Protein AF-0000000068721375 (afdb_homodimer)

pLDDT: mean 98.37, std 1.21, range [88.0, 99.0]

Structure (mmCIF, N/CA/C/O backbone):
data_AF-0000000068721375-model_v1
#
loop_
_entity.id
_entity.type
_entity.pdbx_description
1 polymer 'Metallo-beta-lactamase domain-containing protein'
#
loop_
_atom_site.group_PDB
_atom_site.id
_atom_site.type_symbol
_atom_site.label_atom_id
_atom_site.label_alt_id
_atom_site.label_comp_id
_atom_site.label_asym_id
_atom_site.label_entity_id
_atom_site.label_seq_id
_atom_site.pdbx_PDB_ins_code
_atom_site.Cartn_x
_atom_site.Cartn_y
_atom_site.Cartn_z
_atom_site.occupancy
_atom_site.B_iso_or_equiv
_atom_site.auth_seq_id
_atom_site.auth_comp_id
_atom_site.auth_asym_id
_atom_site.auth_atom_id
_atom_site.pdbx_PDB_model_num
ATOM 1 N N . MET A 1 1 ? 15.461 -23.906 -0.555 1 97.5 1 MET A N 1
ATOM 2 C CA . MET A 1 1 ? 14.617 -22.75 -0.846 1 97.5 1 MET A CA 1
ATOM 3 C C . MET A 1 1 ? 13.586 -22.547 0.259 1 97.5 1 MET A C 1
ATOM 5 O O . MET A 1 1 ? 13.023 -23.516 0.782 1 97.5 1 MET A O 1
ATOM 9 N N . LYS A 1 2 ? 13.516 -21.297 0.743 1 98.5 2 LYS A N 1
ATOM 10 C CA . LYS A 1 2 ? 12.508 -20.875 1.715 1 98.5 2 LYS A CA 1
ATOM 11 C C . LYS A 1 2 ? 11.531 -19.875 1.104 1 98.5 2 LYS A C 1
ATOM 13 O O . LYS A 1 2 ? 11.945 -18.938 0.427 1 98.5 2 LYS A O 1
ATOM 18 N N . MET A 1 3 ? 10.242 -20.125 1.297 1 98.88 3 MET A N 1
ATOM 19 C CA . MET A 1 3 ? 9.219 -19.219 0.814 1 98.88 3 MET A CA 1
ATOM 20 C C . MET A 1 3 ? 8.32 -18.75 1.958 1 98.88 3 MET A C 1
ATOM 22 O O . MET A 1 3 ? 7.793 -19.578 2.711 1 98.88 3 MET A O 1
ATOM 26 N N . THR A 1 4 ? 8.188 -17.422 2.127 1 98.94 4 THR A N 1
ATOM 27 C CA . THR A 1 4 ? 7.348 -16.812 3.156 1 98.94 4 THR A CA 1
ATOM 28 C C . THR A 1 4 ? 6.211 -16.016 2.525 1 98.94 4 THR A C 1
ATOM 30 O O . THR A 1 4 ? 6.445 -15.188 1.642 1 98.94 4 THR A O 1
ATOM 33 N N . VAL A 1 5 ? 4.984 -16.297 2.971 1 98.94 5 VAL A N 1
ATOM 34 C CA . VAL A 1 5 ? 3.854 -15.477 2.543 1 98.94 5 VAL A CA 1
ATOM 35 C C . VAL A 1 5 ? 3.865 -14.141 3.287 1 98.94 5 VAL A C 1
ATOM 37 O O . VAL A 1 5 ? 3.672 -14.102 4.504 1 98.94 5 VAL A O 1
ATOM 40 N N . VAL A 1 6 ? 4.074 -13.117 2.549 1 98.94 6 VAL A N 1
ATOM 41 C CA . VAL A 1 6 ? 4.023 -11.773 3.113 1 98.94 6 VAL A CA 1
ATOM 42 C C . VAL A 1 6 ? 2.598 -11.227 3.027 1 98.94 6 VAL A C 1
ATOM 44 O O . VAL A 1 6 ? 2.078 -10.672 3.998 1 98.94 6 VAL A O 1
ATOM 47 N N . GLY A 1 7 ? 2.006 -11.445 1.938 1 98.94 7 GLY A N 1
ATOM 48 C CA . GLY A 1 7 ? 0.617 -11.102 1.673 1 98.94 7 GLY A CA 1
ATOM 49 C C . GLY A 1 7 ? -0.052 -12.039 0.687 1 98.94 7 GLY A C 1
ATOM 50 O O . GLY A 1 7 ? 0.619 -12.672 -0.132 1 98.94 7 GLY A O 1
ATOM 51 N N . PHE A 1 8 ? -1.428 -12.055 0.707 1 98.94 8 PHE A N 1
ATOM 52 C CA . PHE A 1 8 ? -2.074 -13.148 -0.003 1 98.94 8 PHE A CA 1
ATOM 53 C C . PHE A 1 8 ? -3.486 -12.766 -0.427 1 98.94 8 PHE A C 1
ATOM 55 O O . PHE A 1 8 ? -4.176 -13.539 -1.088 1 98.94 8 PHE A O 1
ATOM 62 N N . TRP A 1 9 ? -3.953 -11.578 -0.062 1 98.88 9 TRP A N 1
ATOM 63 C CA . TRP A 1 9 ? -5.32 -11.195 -0.394 1 98.88 9 TRP A CA 1
ATOM 64 C C . TRP A 1 9 ? -5.422 -10.727 -1.842 1 98.88 9 TRP A C 1
ATOM 66 O O . TRP A 1 9 ? -4.488 -10.117 -2.367 1 98.88 9 TRP A O 1
ATOM 76 N N . GLY A 1 10 ? -6.52 -11.016 -2.441 1 98.56 10 GLY A N 1
ATOM 77 C CA . GLY A 1 10 ? -6.789 -10.555 -3.793 1 98.56 10 GLY A CA 1
ATOM 78 C C . GLY A 1 10 ? -7.516 -9.219 -3.834 1 98.56 10 GLY A C 1
ATOM 79 O O . GLY A 1 10 ? -8.453 -8.992 -3.062 1 98.56 10 GLY A O 1
ATOM 80 N N . GLY A 1 11 ? -7.113 -8.336 -4.645 1 98.56 11 GLY A N 1
ATOM 81 C CA . GLY A 1 11 ? -7.801 -7.07 -4.875 1 98.56 11 GLY A CA 1
ATOM 82 C C . GLY A 1 11 ? -7.426 -5.996 -3.871 1 98.56 11 GLY A C 1
ATOM 83 O O . GLY A 1 11 ? -6.863 -4.965 -4.242 1 98.56 11 GLY A O 1
ATOM 84 N N . PHE A 1 12 ? -7.684 -6.203 -2.648 1 98.88 12 PHE A N 1
ATOM 85 C CA . PHE A 1 12 ? -7.355 -5.285 -1.562 1 98.88 12 PHE A CA 1
ATOM 86 C C . PHE A 1 12 ? -7.082 -6.051 -0.272 1 98.88 12 PHE A C 1
ATOM 88 O O . PHE A 1 12 ? -7.469 -7.215 -0.139 1 98.88 12 PHE A O 1
ATOM 95 N N . PRO A 1 13 ? -6.332 -5.457 0.662 1 98.88 13 PRO A N 1
ATOM 96 C CA . PRO A 1 13 ? -5.973 -6.172 1.89 1 98.88 13 PRO A CA 1
ATOM 97 C C . PRO A 1 13 ? -7.109 -6.199 2.91 1 98.88 13 PRO A C 1
ATOM 99 O O . PRO A 1 13 ? -7.961 -5.305 2.916 1 98.88 13 PRO A O 1
ATOM 102 N N . GLU A 1 14 ? -7.129 -7.219 3.73 1 98.44 14 GLU A N 1
ATOM 103 C CA . GLU A 1 14 ? -7.949 -7.219 4.941 1 98.44 14 GLU A CA 1
ATOM 104 C C . GLU A 1 14 ? -7.227 -6.523 6.094 1 98.44 14 GLU A C 1
ATOM 106 O O . GLU A 1 14 ? -6.074 -6.113 5.953 1 98.44 14 GLU A O 1
ATOM 111 N N . ALA A 1 15 ? -7.949 -6.359 7.215 1 98.31 15 ALA A N 1
ATOM 112 C CA . ALA A 1 15 ? -7.422 -5.633 8.367 1 98.31 15 ALA A CA 1
ATOM 113 C C . ALA A 1 15 ? -6.078 -6.211 8.812 1 98.31 15 ALA A C 1
ATOM 115 O O . ALA A 1 15 ? -5.988 -7.395 9.148 1 98.31 15 ALA A O 1
ATOM 116 N N . GLY A 1 16 ? -5.043 -5.371 8.742 1 97.62 16 GLY A N 1
ATOM 117 C CA . GLY A 1 16 ? -3.736 -5.762 9.242 1 97.62 16 GLY A CA 1
ATOM 118 C C . GLY A 1 16 ? -2.994 -6.699 8.312 1 97.62 16 GLY A C 1
ATOM 119 O O . GLY A 1 16 ? -1.948 -7.242 8.68 1 97.62 16 GLY A O 1
ATOM 120 N N . GLU A 1 17 ? -3.535 -6.926 7.129 1 98.56 17 GLU A N 1
ATOM 121 C CA . GLU A 1 17 ? -2.961 -7.875 6.176 1 98.56 17 GLU A CA 1
ATOM 122 C C . GLU A 1 17 ? -2.469 -7.164 4.918 1 98.56 17 GLU A C 1
ATOM 124 O O . GLU A 1 17 ? -2.4 -5.934 4.883 1 98.56 17 GLU A O 1
ATOM 129 N N . ALA A 1 18 ? -1.968 -7.93 3.939 1 98.94 18 ALA A N 1
ATOM 130 C CA . ALA A 1 18 ? -1.443 -7.387 2.691 1 98.94 18 ALA A CA 1
ATOM 131 C C . ALA A 1 18 ? -1.97 -8.164 1.489 1 98.94 18 ALA A C 1
ATOM 133 O O . ALA A 1 18 ? -2.477 -9.281 1.638 1 98.94 18 ALA A O 1
ATOM 134 N N . THR A 1 19 ? -1.934 -7.504 0.391 1 98.94 19 THR A N 1
ATOM 135 C CA . THR A 1 19 ? -2.182 -8.227 -0.854 1 98.94 19 THR A CA 1
ATOM 136 C C . THR A 1 19 ? -0.911 -8.914 -1.342 1 98.94 19 THR A C 1
ATOM 138 O O . THR A 1 19 ? 0.046 -9.07 -0.582 1 98.94 19 THR A O 1
ATOM 141 N N . SER A 1 20 ? -0.818 -9.344 -2.533 1 98.94 20 SER A N 1
ATOM 142 C CA . SER A 1 20 ? 0.12 -10.328 -3.055 1 98.94 20 SER A CA 1
ATOM 143 C C . SER A 1 20 ? 1.563 -9.906 -2.816 1 98.94 20 SER A C 1
ATOM 145 O O . SER A 1 20 ? 1.972 -8.82 -3.238 1 98.94 20 SER A O 1
ATOM 147 N N . GLY A 1 21 ? 2.305 -10.633 -2.105 1 98.94 21 GLY A N 1
ATOM 148 C CA . GLY A 1 21 ? 3.732 -10.555 -1.84 1 98.94 21 GLY A CA 1
ATOM 149 C C . GLY A 1 21 ? 4.305 -11.836 -1.266 1 98.94 21 GLY A C 1
ATOM 150 O O . GLY A 1 21 ? 3.803 -12.352 -0.264 1 98.94 21 GLY A O 1
ATOM 151 N N . TYR A 1 22 ? 5.344 -12.375 -1.844 1 99 22 TYR A N 1
ATOM 152 C CA . TYR A 1 22 ? 5.965 -13.625 -1.44 1 99 22 TYR A CA 1
ATOM 153 C C . TYR A 1 22 ? 7.484 -13.5 -1.412 1 99 22 TYR A C 1
ATOM 155 O O . TYR A 1 22 ? 8.094 -13.094 -2.402 1 99 22 TYR A O 1
ATOM 163 N N . LEU A 1 23 ? 8.047 -13.812 -0.304 1 98.94 23 LEU A N 1
ATOM 164 C CA . LEU A 1 23 ? 9.492 -13.695 -0.121 1 98.94 23 LEU A CA 1
ATOM 165 C C . LEU A 1 23 ? 10.172 -15.047 -0.313 1 98.94 23 LEU A C 1
ATOM 167 O O . LEU A 1 23 ? 9.867 -16 0.4 1 98.94 23 LEU A O 1
ATOM 171 N N . PHE A 1 24 ? 11.023 -15.141 -1.324 1 98.94 24 PHE A N 1
ATOM 172 C CA . PHE A 1 24 ? 11.836 -16.328 -1.578 1 98.94 24 PHE A CA 1
ATOM 173 C C . PHE A 1 24 ? 13.266 -16.109 -1.087 1 98.94 24 PHE A C 1
ATOM 175 O O . PHE A 1 24 ? 13.875 -15.07 -1.351 1 98.94 24 PHE A O 1
ATOM 182 N N . GLU A 1 25 ? 13.781 -17.047 -0.378 1 98.75 25 GLU A N 1
ATOM 183 C CA . GLU A 1 25 ? 15.156 -17 0.106 1 98.75 25 GLU A CA 1
ATOM 184 C C . GLU A 1 25 ? 15.914 -18.266 -0.249 1 98.75 25 GLU A C 1
ATOM 186 O O . GLU A 1 25 ? 15.398 -19.375 -0.088 1 98.75 25 GLU A O 1
ATOM 191 N N . HIS A 1 26 ? 17.031 -18.156 -0.788 1 98.62 26 HIS A N 1
ATOM 192 C CA . HIS A 1 26 ? 17.953 -19.25 -1.093 1 98.62 26 HIS A CA 1
ATOM 193 C C . HIS A 1 26 ? 19.391 -18.766 -1.153 1 98.62 26 HIS A C 1
ATOM 195 O O . HIS A 1 26 ? 19.688 -17.75 -1.804 1 98.62 26 HIS A O 1
ATOM 201 N N . ASP A 1 27 ? 20.375 -19.406 -0.398 1 97.81 27 ASP A N 1
ATOM 202 C CA . ASP A 1 27 ? 21.797 -19.094 -0.393 1 97.81 27 ASP A CA 1
ATOM 203 C C . ASP A 1 27 ? 22.031 -17.609 -0.06 1 97.81 27 ASP A C 1
ATOM 205 O O . ASP A 1 27 ? 22.812 -16.938 -0.731 1 97.81 27 ASP A O 1
ATOM 209 N N . GLY A 1 28 ? 21.25 -17.109 0.828 1 97.81 28 GLY A N 1
ATOM 210 C CA . GLY A 1 28 ? 21.453 -15.75 1.331 1 97.81 28 GLY A CA 1
ATOM 211 C C . GLY A 1 28 ? 20.828 -14.695 0.443 1 97.81 28 GLY A C 1
ATOM 212 O O . GLY A 1 28 ? 20.875 -13.5 0.761 1 97.81 28 GLY A O 1
ATOM 213 N N . PHE A 1 29 ? 20.234 -15.086 -0.693 1 98.69 29 PHE A N 1
ATOM 214 C CA . PHE A 1 29 ? 19.594 -14.18 -1.632 1 98.69 29 PHE A CA 1
ATOM 215 C C . PHE A 1 29 ? 18.094 -14.062 -1.336 1 98.69 29 PHE A C 1
ATOM 217 O O . PHE A 1 29 ? 17.438 -15.07 -1.076 1 98.69 29 PHE A O 1
ATOM 224 N N . ARG A 1 30 ? 17.562 -12.891 -1.339 1 98.88 30 ARG A N 1
ATOM 225 C CA . ARG A 1 30 ? 16.156 -12.641 -1.029 1 98.88 30 ARG A CA 1
ATOM 226 C C . ARG A 1 30 ? 15.438 -12.031 -2.227 1 98.88 30 ARG A C 1
ATOM 228 O O . ARG A 1 30 ? 15.727 -10.898 -2.625 1 98.88 30 ARG A O 1
ATOM 235 N N . LEU A 1 31 ? 14.492 -12.75 -2.754 1 98.94 31 LEU A N 1
ATOM 236 C CA . LEU A 1 31 ? 13.68 -12.359 -3.898 1 98.94 31 LEU A CA 1
ATOM 237 C C . LEU A 1 31 ? 12.234 -12.109 -3.48 1 98.94 31 LEU A C 1
ATOM 239 O O . LEU A 1 31 ? 11.586 -13 -2.924 1 98.94 31 LEU A O 1
ATOM 243 N N . LEU A 1 32 ? 11.812 -10.898 -3.684 1 99 32 LEU A N 1
ATOM 244 C CA . LEU A 1 32 ? 10.406 -10.594 -3.461 1 99 32 LEU A CA 1
ATOM 245 C C . LEU A 1 32 ? 9.609 -10.742 -4.75 1 99 32 LEU A C 1
ATOM 247 O O . LEU A 1 32 ? 9.961 -10.156 -5.777 1 99 32 LEU A O 1
ATOM 251 N N . VAL A 1 33 ? 8.57 -11.562 -4.719 1 99 33 VAL A N 1
ATOM 252 C CA . VAL A 1 33 ? 7.664 -11.758 -5.844 1 99 33 VAL A CA 1
ATOM 253 C C . VAL A 1 33 ? 6.375 -10.969 -5.613 1 99 33 VAL A C 1
ATOM 255 O O . VAL A 1 33 ? 5.625 -11.258 -4.676 1 99 33 VAL A O 1
ATOM 258 N N . ASP A 1 34 ? 6.086 -10.008 -6.469 1 98.94 34 ASP A N 1
ATOM 259 C CA . ASP A 1 34 ? 5.016 -9.023 -6.344 1 98.94 34 ASP A CA 1
ATOM 260 C C . ASP A 1 34 ? 5.184 -8.188 -5.074 1 98.94 34 ASP A C 1
ATOM 262 O O . ASP A 1 34 ? 5.898 -8.594 -4.152 1 98.94 34 ASP A O 1
ATOM 266 N N . CYS A 1 35 ? 4.629 -7.043 -5.082 1 98.94 35 CYS A N 1
ATOM 267 C CA . CYS A 1 35 ? 4.746 -6.055 -4.012 1 98.94 35 CYS A CA 1
ATOM 268 C C . CYS A 1 35 ? 3.461 -5.246 -3.877 1 98.94 35 CYS A C 1
ATOM 270 O O . CYS A 1 35 ? 3.453 -4.039 -4.133 1 98.94 35 CYS A O 1
ATOM 272 N N . GLY A 1 36 ? 2.424 -5.93 -3.395 1 98.94 36 GLY A N 1
ATOM 273 C CA . GLY A 1 36 ? 1.099 -5.34 -3.318 1 98.94 36 GLY A CA 1
ATOM 274 C C . GLY A 1 36 ? 0.923 -4.422 -2.125 1 98.94 36 GLY A C 1
ATOM 275 O O . GLY A 1 36 ? 1.903 -4.02 -1.494 1 98.94 36 GLY A O 1
ATOM 276 N N . SER A 1 37 ? -0.3 -4.055 -1.844 1 98.94 37 SER A N 1
ATOM 277 C CA . SER A 1 37 ? -0.664 -3.156 -0.753 1 98.94 37 SER A CA 1
ATOM 278 C C . SER A 1 37 ? -0.354 -3.779 0.604 1 98.94 37 SER A C 1
ATOM 280 O O . SER A 1 37 ? -0.722 -4.926 0.864 1 98.94 37 SER A O 1
ATOM 282 N N . GLY A 1 38 ? 0.329 -3.025 1.459 1 98.88 38 GLY A N 1
ATOM 283 C CA . GLY A 1 38 ? 0.637 -3.486 2.803 1 98.88 38 GLY A CA 1
ATOM 284 C C . GLY A 1 38 ? 1.837 -4.41 2.855 1 98.88 38 GLY A C 1
ATOM 285 O O . GLY A 1 38 ? 2.275 -4.809 3.938 1 98.88 38 GLY A O 1
ATOM 286 N N . VAL A 1 39 ? 2.41 -4.746 1.721 1 98.94 39 VAL A N 1
ATOM 287 C CA . VAL A 1 39 ? 3.484 -5.734 1.672 1 98.94 39 VAL A CA 1
ATOM 288 C C . VAL A 1 39 ? 4.719 -5.188 2.387 1 98.94 39 VAL A C 1
ATOM 290 O O . VAL A 1 39 ? 5.367 -5.906 3.154 1 98.94 39 VAL A O 1
ATOM 293 N N . LEU A 1 40 ? 5.059 -3.891 2.107 1 98.94 40 LEU A N 1
ATOM 294 C CA . LEU A 1 40 ? 6.285 -3.363 2.691 1 98.94 40 LEU A CA 1
ATOM 295 C C . LEU A 1 40 ? 6.199 -3.352 4.215 1 98.94 40 LEU A C 1
ATOM 297 O O . LEU A 1 40 ? 7.172 -3.688 4.898 1 98.94 40 LEU A O 1
ATOM 301 N N . ALA A 1 41 ? 5.051 -2.939 4.77 1 98.88 41 ALA A N 1
ATOM 302 C CA . ALA A 1 41 ? 4.863 -2.963 6.219 1 98.88 41 ALA A CA 1
ATOM 303 C C . ALA A 1 41 ? 4.941 -4.387 6.758 1 98.88 41 ALA A C 1
ATOM 305 O O . ALA A 1 41 ? 5.57 -4.629 7.793 1 98.88 41 ALA A O 1
ATOM 306 N N . GLN A 1 42 ? 4.328 -5.328 6.082 1 98.81 42 GLN A N 1
ATOM 307 C CA . GLN A 1 42 ? 4.27 -6.723 6.508 1 98.81 42 GLN A CA 1
ATOM 308 C C . GLN A 1 42 ? 5.637 -7.387 6.395 1 98.81 42 GLN A C 1
ATOM 310 O O . GLN A 1 42 ? 6.02 -8.18 7.258 1 98.81 42 GLN A O 1
ATOM 315 N N . LEU A 1 43 ? 6.359 -7.094 5.359 1 98.88 43 LEU A N 1
ATOM 316 C CA . LEU A 1 43 ? 7.656 -7.676 5.043 1 98.88 43 LEU A CA 1
ATOM 317 C C . LEU A 1 43 ? 8.641 -7.469 6.191 1 98.88 43 LEU A C 1
ATOM 319 O O . LEU A 1 43 ? 9.477 -8.336 6.461 1 98.88 43 LEU A O 1
ATOM 323 N N . GLN A 1 44 ? 8.508 -6.391 6.902 1 98.81 44 GLN A N 1
ATOM 324 C CA . GLN A 1 44 ? 9.461 -5.996 7.934 1 98.81 44 GLN A CA 1
ATOM 325 C C . GLN A 1 44 ? 9.32 -6.871 9.18 1 98.81 44 GLN A C 1
ATOM 327 O O . GLN A 1 44 ? 10.133 -6.789 10.094 1 98.81 44 GLN A O 1
ATOM 332 N N . LYS A 1 45 ? 8.281 -7.648 9.234 1 98.44 45 LYS A N 1
ATOM 333 C CA . LYS A 1 45 ? 8.156 -8.641 10.305 1 98.44 45 LYS A CA 1
ATOM 334 C C . LYS A 1 45 ? 9.109 -9.812 10.078 1 98.44 45 LYS A C 1
ATOM 336 O O . LYS A 1 45 ? 9.367 -10.594 10.992 1 98.44 45 LYS A O 1
ATOM 341 N N . TYR A 1 46 ? 9.617 -9.883 8.867 1 98.56 46 TYR A N 1
ATOM 342 C CA . TYR A 1 46 ? 10.398 -11.055 8.508 1 98.56 46 TYR A CA 1
ATOM 343 C C . TYR A 1 46 ? 11.828 -10.664 8.148 1 98.56 46 TYR A C 1
ATOM 345 O O . TYR A 1 46 ? 12.773 -11.398 8.445 1 98.56 46 TYR A O 1
ATOM 353 N N . ILE A 1 47 ? 11.984 -9.516 7.453 1 98.5 47 ILE A N 1
ATOM 354 C CA . ILE A 1 47 ? 13.305 -9.031 7.07 1 98.5 47 ILE A CA 1
ATOM 355 C C . ILE A 1 47 ? 13.312 -7.508 7.074 1 98.5 47 ILE A C 1
ATOM 357 O O . ILE A 1 47 ? 12.258 -6.871 7.09 1 98.5 47 ILE A O 1
ATOM 361 N N . THR A 1 48 ? 14.523 -6.934 7.031 1 97.69 48 THR A N 1
ATOM 362 C CA . THR A 1 48 ? 14.695 -5.508 6.77 1 97.69 48 THR A CA 1
ATOM 363 C C . THR A 1 48 ? 14.562 -5.211 5.281 1 97.69 48 THR A C 1
ATOM 365 O O . THR A 1 48 ? 15.141 -5.91 4.445 1 97.69 48 THR A O 1
ATOM 368 N N . PRO A 1 49 ? 13.82 -4.195 4.949 1 98.19 49 PRO A N 1
ATOM 369 C CA . PRO A 1 49 ? 13.562 -3.928 3.529 1 98.19 49 PRO A CA 1
ATOM 370 C C . PRO A 1 49 ? 14.852 -3.803 2.715 1 98.19 49 PRO A C 1
ATOM 372 O O . PRO A 1 49 ? 14.891 -4.23 1.557 1 98.19 49 PRO A O 1
ATOM 375 N N . SER A 1 50 ? 15.898 -3.283 3.34 1 98.06 50 SER A N 1
ATOM 376 C CA . SER A 1 50 ? 17.141 -3.049 2.625 1 98.06 50 SER A CA 1
ATOM 377 C C . SER A 1 50 ? 17.844 -4.363 2.289 1 98.06 50 SER A C 1
ATOM 379 O O . SER A 1 50 ? 18.812 -4.379 1.524 1 98.06 50 SER A O 1
ATOM 381 N N . HIS A 1 51 ? 17.297 -5.457 2.789 1 98.19 51 HIS A N 1
ATOM 382 C CA . HIS A 1 51 ? 17.906 -6.754 2.562 1 98.19 51 HIS A CA 1
ATOM 383 C C . HIS A 1 51 ? 17.328 -7.434 1.324 1 98.19 51 HIS A C 1
ATOM 385 O O . HIS A 1 51 ? 17.828 -8.477 0.895 1 98.19 51 HIS A O 1
ATOM 391 N N . ILE A 1 52 ? 16.344 -6.867 0.709 1 98.88 52 ILE A N 1
ATOM 392 C CA . ILE A 1 52 ? 15.828 -7.395 -0.547 1 98.88 52 ILE A CA 1
ATOM 393 C C . ILE A 1 52 ? 16.891 -7.281 -1.636 1 98.88 52 ILE A C 1
ATOM 395 O O . ILE A 1 52 ? 17.484 -6.219 -1.814 1 98.88 52 ILE A O 1
ATOM 399 N N . ASP A 1 53 ? 17.109 -8.367 -2.336 1 98.94 53 ASP A N 1
ATOM 400 C CA . ASP A 1 53 ? 18.141 -8.359 -3.365 1 98.94 53 ASP A CA 1
ATOM 401 C C . ASP A 1 53 ? 17.547 -8.117 -4.746 1 98.94 53 ASP A C 1
ATOM 403 O O . ASP A 1 53 ? 18.219 -7.598 -5.641 1 98.94 53 ASP A O 1
ATOM 407 N N . ALA A 1 54 ? 16.297 -8.516 -4.945 1 98.94 54 ALA A N 1
ATOM 408 C CA . ALA A 1 54 ? 15.602 -8.336 -6.215 1 98.94 54 ALA A CA 1
ATOM 409 C C . ALA A 1 54 ? 14.094 -8.445 -6.023 1 98.94 54 ALA A C 1
ATOM 411 O O . ALA A 1 54 ? 13.625 -9.039 -5.051 1 98.94 54 ALA A O 1
ATOM 412 N N . VAL A 1 55 ? 13.367 -7.832 -6.938 1 99 55 VAL A N 1
ATOM 413 C CA . VAL A 1 55 ? 11.922 -7.965 -7.035 1 99 55 VAL A CA 1
ATOM 414 C C . VAL A 1 55 ? 11.539 -8.469 -8.43 1 99 55 VAL A C 1
ATOM 416 O O . VAL A 1 55 ? 12.172 -8.094 -9.422 1 99 55 VAL A O 1
ATOM 419 N N . VAL A 1 56 ? 10.586 -9.359 -8.531 1 99 56 VAL A N 1
ATOM 420 C CA . VAL A 1 56 ? 10.016 -9.742 -9.82 1 99 56 VAL A CA 1
ATOM 421 C C . VAL A 1 56 ? 8.492 -9.641 -9.766 1 99 56 VAL A C 1
ATOM 423 O O . VAL A 1 56 ? 7.871 -10.047 -8.781 1 99 56 VAL A O 1
ATOM 426 N N . LEU A 1 57 ? 7.918 -9.008 -10.797 1 98.94 57 LEU A N 1
ATOM 427 C CA . LEU A 1 57 ? 6.488 -8.727 -10.805 1 98.94 57 LEU A CA 1
ATOM 428 C C . LEU A 1 57 ? 5.77 -9.609 -11.82 1 98.94 57 LEU A C 1
ATOM 430 O O . LEU A 1 57 ? 6.258 -9.805 -12.938 1 98.94 57 LEU A O 1
ATOM 434 N N . SER A 1 58 ? 4.645 -10.125 -11.367 1 98.94 58 SER A N 1
ATOM 435 C CA . SER A 1 58 ? 3.801 -10.891 -12.281 1 98.94 58 SER A CA 1
ATOM 436 C C . SER A 1 58 ? 3.08 -9.977 -13.266 1 98.94 58 SER A C 1
ATOM 438 O O . SER A 1 58 ? 3.016 -10.266 -14.461 1 98.94 58 SER A O 1
ATOM 440 N N . HIS A 1 59 ? 2.463 -8.922 -12.758 1 98.94 59 HIS A N 1
ATOM 441 C CA . HIS A 1 59 ? 1.741 -7.93 -13.547 1 98.94 59 HIS A CA 1
ATOM 442 C C . HIS A 1 59 ? 1.518 -6.648 -12.75 1 98.94 59 HIS A C 1
ATOM 444 O O . HIS A 1 59 ? 2.018 -6.516 -11.633 1 98.94 59 HIS A O 1
ATOM 450 N N . TYR A 1 60 ? 0.766 -5.684 -13.367 1 98.88 60 TYR A N 1
ATOM 451 C CA . TYR A 1 60 ? 0.854 -4.336 -12.82 1 98.88 60 TYR A CA 1
ATOM 452 C C . TYR A 1 60 ? -0.474 -3.91 -12.203 1 98.88 60 TYR A C 1
ATOM 454 O O . TYR A 1 60 ? -0.74 -2.715 -12.047 1 98.88 60 TYR A O 1
ATOM 462 N N . HIS A 1 61 ? -1.376 -4.902 -11.852 1 98.88 61 HIS A N 1
ATOM 463 C CA . HIS A 1 61 ? -2.529 -4.516 -11.039 1 98.88 61 HIS A CA 1
ATOM 464 C C . HIS A 1 61 ? -2.1 -3.994 -9.68 1 98.88 61 HIS A C 1
ATOM 466 O O . HIS A 1 61 ? -1.095 -4.445 -9.125 1 98.88 61 HIS A O 1
ATOM 472 N N . HIS A 1 62 ? -2.857 -3.127 -9.125 1 98.81 62 HIS A N 1
ATOM 473 C CA . HIS A 1 62 ? -2.5 -2.398 -7.914 1 98.81 62 HIS A CA 1
ATOM 474 C C . HIS A 1 62 ? -2.238 -3.354 -6.754 1 98.81 62 HIS A C 1
ATOM 476 O O . HIS A 1 62 ? -1.327 -3.131 -5.953 1 98.81 62 HIS A O 1
ATOM 482 N N . ASP A 1 63 ? -3.041 -4.395 -6.605 1 98.88 63 ASP A N 1
ATOM 483 C CA . ASP A 1 63 ? -2.877 -5.312 -5.484 1 98.88 63 ASP A CA 1
ATOM 484 C C . ASP A 1 63 ? -1.627 -6.172 -5.66 1 98.88 63 ASP A C 1
ATOM 486 O O . ASP A 1 63 ? -1.331 -7.023 -4.816 1 98.88 63 ASP A O 1
ATOM 490 N N . HIS A 1 64 ? -0.82 -5.969 -6.703 1 98.94 64 HIS A N 1
ATOM 491 C CA . HIS A 1 64 ? 0.451 -6.656 -6.902 1 98.94 64 HIS A CA 1
ATOM 492 C C . HIS A 1 64 ? 1.614 -5.672 -6.922 1 98.94 64 HIS A C 1
ATOM 494 O O . HIS A 1 64 ? 2.777 -6.078 -6.863 1 98.94 64 HIS A O 1
ATOM 500 N N . VAL A 1 65 ? 1.313 -4.312 -6.969 1 98.94 65 VAL A N 1
ATOM 501 C CA . VAL A 1 65 ? 2.432 -3.4 -7.18 1 98.94 65 VAL A CA 1
ATOM 502 C C . VAL A 1 65 ? 2.256 -2.158 -6.312 1 98.94 65 VAL A C 1
ATOM 504 O O . VAL A 1 65 ? 3.064 -1.229 -6.375 1 98.94 65 VAL A O 1
ATOM 507 N N . ALA A 1 66 ? 1.294 -2.055 -5.469 1 98.94 66 ALA A N 1
ATOM 508 C CA . ALA A 1 66 ? 0.914 -0.835 -4.762 1 98.94 66 ALA A CA 1
ATOM 509 C C . ALA A 1 66 ? 2.094 -0.268 -3.975 1 98.94 66 ALA A C 1
ATOM 511 O O . ALA A 1 66 ? 2.223 0.95 -3.832 1 98.94 66 ALA A O 1
ATOM 512 N N . ASP A 1 67 ? 2.99 -1.134 -3.484 1 98.94 67 ASP A N 1
ATOM 513 C CA . ASP A 1 67 ? 4.02 -0.673 -2.559 1 98.94 67 ASP A CA 1
ATOM 514 C C . ASP A 1 67 ? 5.359 -0.502 -3.268 1 98.94 67 ASP A C 1
ATOM 516 O O . ASP A 1 67 ? 6.387 -0.284 -2.619 1 98.94 67 ASP A O 1
ATOM 520 N N . ILE A 1 68 ? 5.41 -0.561 -4.621 1 98.94 68 ILE A N 1
ATOM 521 C CA . ILE A 1 68 ? 6.66 -0.368 -5.348 1 98.94 68 ILE A CA 1
ATOM 522 C C . ILE A 1 68 ? 7.199 1.036 -5.086 1 98.94 68 ILE A C 1
ATOM 524 O O . ILE A 1 68 ? 8.383 1.208 -4.781 1 98.94 68 ILE A O 1
ATOM 528 N N . GLY A 1 69 ? 6.332 2.02 -5.16 1 98.88 69 GLY A N 1
ATOM 529 C CA . GLY A 1 69 ? 6.766 3.393 -4.949 1 98.88 69 GLY A CA 1
ATOM 530 C C . GLY A 1 69 ? 7.352 3.629 -3.572 1 98.88 69 GLY A C 1
ATOM 531 O O . GLY A 1 69 ? 8.383 4.289 -3.434 1 98.88 69 GLY A O 1
ATOM 532 N N . VAL A 1 70 ? 6.711 3.104 -2.531 1 98.94 70 VAL A N 1
ATOM 533 C CA . VAL A 1 70 ? 7.203 3.344 -1.179 1 98.94 70 VAL A CA 1
ATOM 534 C C . VAL A 1 70 ? 8.438 2.482 -0.918 1 98.94 70 VAL A C 1
ATOM 536 O O . VAL A 1 70 ? 9.289 2.842 -0.105 1 98.94 70 VAL A O 1
ATOM 539 N N . LEU A 1 71 ? 8.562 1.346 -1.628 1 98.94 71 LEU A N 1
ATOM 540 C CA . LEU A 1 71 ? 9.82 0.605 -1.592 1 98.94 71 LEU A CA 1
ATOM 541 C C . LEU A 1 71 ? 10.969 1.449 -2.143 1 98.94 71 LEU A C 1
ATOM 543 O O . LEU A 1 71 ? 12.062 1.464 -1.574 1 98.94 71 LEU A O 1
ATOM 547 N N . GLN A 1 72 ? 10.711 2.137 -3.234 1 98.94 72 GLN A N 1
ATOM 548 C CA . GLN A 1 72 ? 11.695 3.049 -3.803 1 98.94 72 GLN A CA 1
ATOM 549 C C . GLN A 1 72 ? 12.086 4.129 -2.801 1 98.94 72 GLN A C 1
ATOM 551 O O . GLN A 1 72 ? 13.273 4.438 -2.643 1 98.94 72 GLN A O 1
ATOM 556 N N . TYR A 1 73 ? 11.102 4.668 -2.092 1 98.81 73 TYR A N 1
ATOM 557 C CA . TYR A 1 73 ? 11.367 5.688 -1.085 1 98.81 73 TYR A CA 1
ATOM 558 C C . TYR A 1 73 ? 12.164 5.109 0.083 1 98.81 73 TYR A C 1
ATOM 560 O O . TYR A 1 73 ? 13.031 5.781 0.646 1 98.81 73 TYR A O 1
ATOM 568 N N . ALA A 1 74 ? 11.812 3.879 0.434 1 98.81 74 ALA A N 1
ATOM 569 C CA . ALA A 1 74 ? 12.562 3.23 1.507 1 98.81 74 ALA A CA 1
ATOM 570 C C . ALA A 1 74 ? 14.047 3.139 1.162 1 98.81 74 ALA A C 1
ATOM 572 O O . ALA A 1 74 ? 14.906 3.395 2.012 1 98.81 74 ALA A O 1
ATOM 573 N N . ARG A 1 75 ? 14.359 2.76 -0.074 1 98.75 75 ARG A N 1
ATOM 574 C CA . ARG A 1 75 ? 15.742 2.674 -0.523 1 98.75 75 ARG A CA 1
ATOM 575 C C . ARG A 1 75 ? 16.406 4.047 -0.529 1 98.75 75 ARG A C 1
ATOM 577 O O . ARG A 1 75 ? 17.547 4.195 -0.1 1 98.75 75 ARG A O 1
ATOM 584 N N . LEU A 1 76 ? 15.688 5.047 -1.01 1 98.31 76 LEU A N 1
ATOM 585 C CA . LEU A 1 76 ? 16.172 6.422 -1.05 1 98.31 76 LEU A CA 1
ATOM 586 C C . LEU A 1 76 ? 16.516 6.918 0.35 1 98.31 76 LEU A C 1
ATOM 588 O O . LEU A 1 76 ? 17.641 7.383 0.589 1 98.31 76 LEU A O 1
ATOM 592 N N . ILE A 1 77 ? 15.602 6.773 1.273 1 97.75 77 ILE A N 1
ATOM 593 C CA . ILE A 1 77 ? 15.734 7.309 2.625 1 97.75 77 ILE A CA 1
ATOM 594 C C . ILE A 1 77 ? 16.844 6.562 3.369 1 97.75 77 ILE A C 1
ATOM 596 O O . ILE A 1 77 ? 17.688 7.184 4.023 1 97.75 77 ILE A O 1
ATOM 600 N N . THR A 1 78 ? 16.844 5.223 3.24 1 98 78 THR A N 1
ATOM 601 C CA . THR A 1 78 ? 17.891 4.434 3.893 1 98 78 THR A CA 1
ATOM 602 C C . THR A 1 78 ? 19.266 4.82 3.371 1 98 78 THR A C 1
ATOM 604 O O . THR A 1 78 ? 20.203 4.984 4.152 1 98 78 THR A O 1
ATOM 607 N N . SER A 1 79 ? 19.406 4.992 2.062 1 97.88 79 SER A N 1
ATOM 608 C CA . SER A 1 79 ? 20.688 5.379 1.463 1 97.88 79 SER A CA 1
ATOM 609 C C . SER A 1 79 ? 21.141 6.754 1.952 1 97.88 79 SER A C 1
ATOM 611 O O . SER A 1 79 ? 22.328 6.988 2.148 1 97.88 79 SER A O 1
ATOM 613 N N . ALA A 1 80 ? 20.188 7.625 2.191 1 95.25 80 ALA A N 1
ATOM 614 C CA . ALA A 1 80 ? 20.484 9 2.566 1 95.25 80 ALA A CA 1
ATOM 615 C C . ALA A 1 80 ? 20.797 9.109 4.059 1 95.25 80 ALA A C 1
ATOM 617 O O . ALA A 1 80 ? 21.484 10.031 4.492 1 95.25 80 ALA A O 1
ATOM 618 N N . THR A 1 81 ? 20.375 8.156 4.887 1 94.06 81 THR A N 1
ATOM 619 C CA . THR A 1 81 ? 20.391 8.391 6.324 1 94.06 81 THR A CA 1
ATOM 620 C C . THR A 1 81 ? 21.219 7.324 7.039 1 94.06 81 THR A C 1
ATOM 622 O O . THR A 1 81 ? 21.703 7.547 8.148 1 94.06 81 THR A O 1
ATOM 625 N N . THR A 1 82 ? 21.266 6.156 6.48 1 93.56 82 THR A N 1
ATOM 626 C CA . THR A 1 82 ? 21.891 5.047 7.188 1 93.56 82 THR A CA 1
ATOM 627 C C . THR A 1 82 ? 23.141 4.57 6.441 1 93.56 82 THR A C 1
ATOM 629 O O . THR A 1 82 ? 24.25 4.66 6.961 1 93.56 82 THR A O 1
ATOM 632 N N . ARG A 1 83 ? 22.938 4.047 5.23 1 95.44 83 ARG A N 1
ATOM 633 C CA . ARG A 1 83 ? 24.016 3.551 4.383 1 95.44 83 ARG A CA 1
ATOM 634 C C . ARG A 1 83 ? 23.594 3.543 2.916 1 95.44 83 ARG A C 1
ATOM 636 O O . ARG A 1 83 ? 22.438 3.252 2.594 1 95.44 83 ARG A O 1
ATOM 643 N N . GLN A 1 84 ? 24.547 3.805 2.115 1 97.31 84 GLN A N 1
ATOM 644 C CA . GLN A 1 84 ? 24.297 3.734 0.681 1 97.31 84 GLN A CA 1
ATOM 645 C C . GLN A 1 84 ? 23.938 2.311 0.256 1 97.31 84 GLN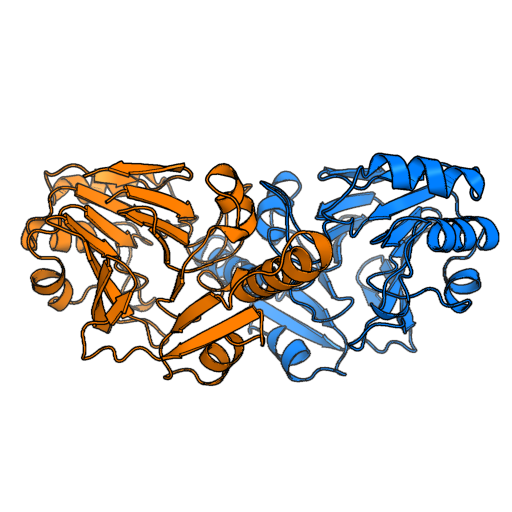 A C 1
ATOM 647 O O . GLN A 1 84 ? 24.672 1.368 0.557 1 97.31 84 GLN A O 1
ATOM 652 N N . LEU A 1 85 ? 22.812 2.189 -0.414 1 98.31 85 LEU A N 1
ATOM 653 C CA . LEU A 1 85 ? 22.359 0.886 -0.889 1 98.31 85 LEU A CA 1
ATOM 654 C C . LEU A 1 85 ? 22.641 0.723 -2.379 1 98.31 85 LEU A C 1
ATOM 656 O O . LEU A 1 85 ? 22.625 1.701 -3.131 1 98.31 85 LEU A O 1
ATOM 660 N N . PRO A 1 86 ? 22.906 -0.54 -2.818 1 98.25 86 PRO A N 1
ATOM 661 C CA . PRO A 1 86 ? 22.969 -0.76 -4.266 1 98.25 86 PRO A CA 1
ATOM 662 C C . PRO A 1 86 ? 21.609 -0.591 -4.941 1 98.25 86 PRO A C 1
ATOM 664 O O . PRO A 1 86 ? 20.562 -0.7 -4.285 1 98.25 86 PRO A O 1
ATOM 667 N N . GLU A 1 87 ? 21.719 -0.273 -6.238 1 98.62 87 GLU A N 1
ATOM 668 C CA . GLU A 1 87 ? 20.484 -0.19 -7.016 1 98.62 87 GLU A CA 1
ATOM 669 C C . GLU A 1 87 ? 19.734 -1.517 -6.996 1 98.62 87 GLU A C 1
ATOM 671 O O . GLU A 1 87 ? 20.312 -2.574 -7.219 1 98.62 87 GLU A O 1
ATOM 676 N N . LEU A 1 88 ? 18.438 -1.515 -6.605 1 98.94 88 LEU A N 1
ATOM 677 C CA . LEU A 1 88 ? 17.594 -2.705 -6.527 1 98.94 88 LEU A CA 1
ATOM 678 C C . LEU A 1 88 ? 16.984 -3.029 -7.883 1 98.94 88 LEU A C 1
ATOM 680 O O . LEU A 1 88 ? 16.219 -2.238 -8.422 1 98.94 88 LEU A O 1
ATOM 684 N N . PRO A 1 89 ? 17.344 -4.164 -8.508 1 98.94 89 PRO A N 1
ATOM 685 C CA . PRO A 1 89 ? 16.641 -4.551 -9.734 1 98.94 89 PRO A CA 1
ATOM 686 C C . PRO A 1 89 ? 15.195 -4.988 -9.484 1 98.94 89 PRO A C 1
ATOM 688 O O . PRO A 1 89 ? 14.938 -5.773 -8.57 1 98.94 89 PRO A O 1
ATOM 691 N N . ILE A 1 90 ? 14.289 -4.426 -10.227 1 99 90 ILE A N 1
ATOM 692 C CA . ILE A 1 90 ? 12.891 -4.832 -10.25 1 99 90 ILE A CA 1
ATOM 693 C C . ILE A 1 90 ? 12.539 -5.359 -11.641 1 99 90 ILE A C 1
ATOM 695 O O . ILE A 1 90 ? 12.477 -4.594 -12.609 1 99 90 ILE A O 1
ATOM 699 N N . TYR A 1 91 ? 12.297 -6.645 -11.727 1 99 91 TYR A N 1
ATOM 700 C CA . TYR A 1 91 ? 12.008 -7.281 -13.008 1 99 91 TYR A CA 1
ATOM 701 C C . TYR A 1 91 ? 10.516 -7.223 -13.32 1 99 91 TYR A C 1
ATOM 703 O O . TYR A 1 91 ? 9.688 -7.574 -12.484 1 99 91 TYR A O 1
ATOM 711 N N . GLY A 1 92 ? 10.141 -6.738 -14.445 1 98.94 92 GLY A N 1
ATOM 712 C CA . GLY A 1 92 ? 8.773 -6.656 -14.93 1 98.94 92 GLY A CA 1
ATOM 713 C C . GLY A 1 92 ? 8.664 -6.781 -16.438 1 98.94 92 GLY A C 1
ATOM 714 O O . GLY A 1 92 ? 9.664 -6.68 -17.156 1 98.94 92 GLY A O 1
ATOM 715 N N . HIS A 1 93 ? 7.465 -7.102 -16.953 1 98.94 93 HIS A N 1
ATOM 716 C CA . HIS A 1 93 ? 7.277 -7.18 -18.406 1 98.94 93 HIS A CA 1
ATOM 717 C C . HIS A 1 93 ? 7.062 -5.797 -19.016 1 98.94 93 HIS A C 1
ATOM 719 O O . HIS A 1 93 ? 6.738 -4.848 -18.297 1 98.94 93 HIS A O 1
ATOM 725 N N . THR A 1 94 ? 7.164 -5.668 -20.312 1 98.75 94 THR A N 1
ATOM 726 C CA . THR A 1 94 ? 7.152 -4.363 -20.953 1 98.75 94 THR A CA 1
ATOM 727 C C . THR A 1 94 ? 5.844 -4.145 -21.703 1 98.75 94 THR A C 1
ATOM 729 O O . THR A 1 94 ? 5.727 -3.205 -22.5 1 98.75 94 THR A O 1
ATOM 732 N N . PHE A 1 95 ? 4.891 -4.992 -21.484 1 98.75 95 PHE A N 1
ATOM 733 C CA . PHE A 1 95 ? 3.645 -4.918 -22.234 1 98.75 95 PHE A CA 1
ATOM 734 C C . PHE A 1 95 ? 2.744 -3.82 -21.688 1 98.75 95 PHE A C 1
ATOM 736 O O . PHE A 1 95 ? 1.728 -3.479 -22.297 1 98.75 95 PHE A O 1
ATOM 743 N N . ASP A 1 96 ? 3.078 -3.291 -20.578 1 98.38 96 ASP A N 1
ATOM 744 C CA . ASP A 1 96 ? 2.555 -2.059 -20 1 98.38 96 ASP A CA 1
ATOM 745 C C . ASP A 1 96 ? 3.67 -1.041 -19.766 1 98.38 96 ASP A C 1
ATOM 747 O O . ASP A 1 96 ? 4.367 -1.095 -18.75 1 98.38 96 ASP A O 1
ATOM 751 N N . GLU A 1 97 ? 3.73 -0.14 -20.641 1 98.12 97 GLU A N 1
ATOM 752 C CA . GLU A 1 97 ? 4.871 0.772 -20.625 1 98.12 97 GLU A CA 1
ATOM 753 C C . GLU A 1 97 ? 4.887 1.628 -19.359 1 98.12 97 GLU A C 1
ATOM 755 O O . GLU A 1 97 ? 5.941 1.834 -18.766 1 98.12 97 GLU A O 1
ATOM 760 N N . ASN A 1 98 ? 3.775 2.16 -19.031 1 97.69 98 ASN A N 1
ATOM 761 C CA . ASN A 1 98 ? 3.703 2.98 -17.828 1 97.69 98 ASN A CA 1
ATOM 762 C C . ASN A 1 98 ? 4.066 2.182 -16.578 1 97.69 98 ASN A C 1
ATOM 764 O O . ASN A 1 98 ? 4.816 2.66 -15.727 1 97.69 98 ASN A O 1
ATOM 768 N N . GLY A 1 99 ? 3.471 0.964 -16.5 1 98.44 99 GLY A N 1
ATOM 769 C CA . GLY A 1 99 ? 3.83 0.086 -15.391 1 98.44 99 GLY A CA 1
ATOM 770 C C . GLY A 1 99 ? 5.316 -0.195 -15.312 1 98.44 99 GLY A C 1
ATOM 771 O O . GLY A 1 99 ? 5.922 -0.075 -14.242 1 98.44 99 GLY A O 1
ATOM 772 N N . PHE A 1 100 ? 5.883 -0.46 -16.484 1 98.81 100 PHE A N 1
ATOM 773 C CA . PHE A 1 100 ? 7.297 -0.804 -16.516 1 98.81 100 PHE A CA 1
ATOM 774 C C . PHE A 1 100 ? 8.156 0.399 -16.156 1 98.81 100 PHE A C 1
ATOM 776 O O . PHE A 1 100 ? 9.117 0.275 -15.383 1 98.81 100 PHE A O 1
ATOM 783 N N . HIS A 1 101 ? 7.832 1.54 -16.609 1 98.56 101 HIS A N 1
ATOM 784 C CA . HIS A 1 101 ? 8.617 2.746 -16.359 1 98.56 101 HIS A CA 1
ATOM 785 C C . HIS A 1 101 ? 8.578 3.123 -14.875 1 98.56 101 HIS A C 1
ATOM 787 O O . HIS A 1 101 ? 9.555 3.654 -14.344 1 98.56 101 HIS A O 1
ATOM 793 N N . SER A 1 102 ? 7.543 2.801 -14.234 1 98.56 102 SER A N 1
ATOM 794 C CA . SER A 1 102 ? 7.375 3.158 -12.828 1 98.56 102 SER A CA 1
ATOM 795 C C . SER A 1 102 ? 8.328 2.365 -11.938 1 98.56 102 SER A C 1
ATOM 797 O O . SER A 1 102 ? 8.5 2.69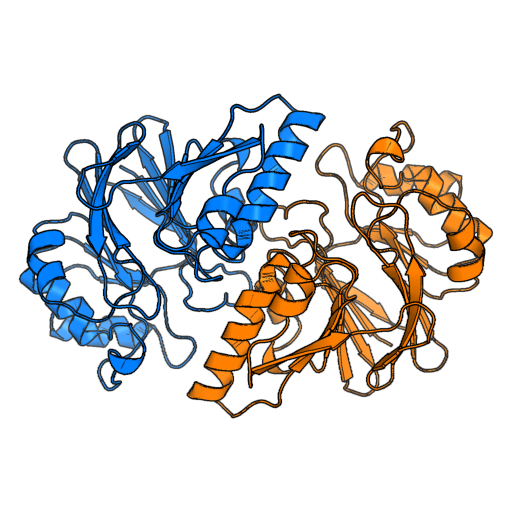3 -10.758 1 98.56 102 SER A O 1
ATOM 799 N N . LEU A 1 103 ? 8.977 1.38 -12.492 1 98.94 103 LEU A N 1
ATOM 800 C CA . LEU A 1 103 ? 9.836 0.507 -11.703 1 98.94 103 LEU A CA 1
ATOM 801 C C . LEU A 1 103 ? 11.211 1.132 -11.5 1 98.94 103 LEU A C 1
ATOM 803 O O . LEU A 1 103 ? 11.992 0.666 -10.672 1 98.94 103 LEU A O 1
ATOM 807 N N . THR A 1 104 ? 11.469 2.189 -12.258 1 98.88 104 THR A N 1
ATOM 808 C CA . THR A 1 104 ? 12.781 2.824 -12.203 1 98.88 104 THR A CA 1
ATOM 809 C C . THR A 1 104 ? 12.719 4.117 -11.398 1 98.88 104 THR A C 1
ATOM 811 O O . THR A 1 104 ? 11.875 4.977 -11.648 1 98.88 104 THR A O 1
ATOM 814 N N . HIS A 1 105 ? 13.492 4.188 -10.383 1 98.69 105 HIS A N 1
ATOM 815 C CA . HIS A 1 105 ? 13.766 5.371 -9.578 1 98.69 105 HIS A CA 1
ATOM 816 C C . HIS A 1 105 ? 15.258 5.52 -9.305 1 98.69 105 HIS A C 1
ATOM 818 O O . HIS A 1 105 ? 15.742 5.168 -8.227 1 98.69 105 HIS A O 1
ATOM 824 N N . GLU A 1 106 ? 15.945 6.086 -10.211 1 97.81 106 GLU A N 1
ATOM 825 C CA . GLU A 1 106 ? 17.406 6.145 -10.156 1 97.81 106 GLU A CA 1
ATOM 826 C C . GLU A 1 106 ? 17.875 7.043 -9.016 1 97.81 106 GLU A C 1
ATOM 828 O O . GLU A 1 106 ? 17.312 8.117 -8.789 1 97.81 106 GLU A O 1
ATOM 833 N N . PRO A 1 107 ? 18.953 6.625 -8.352 1 98.06 107 PRO A N 1
ATOM 834 C CA . PRO A 1 107 ? 19.75 5.41 -8.492 1 98.06 107 PRO A CA 1
ATOM 835 C C . PRO A 1 107 ? 19.297 4.293 -7.555 1 98.06 107 PRO A C 1
ATOM 837 O O . PRO A 1 107 ? 20.094 3.422 -7.195 1 98.06 107 PRO A O 1
ATOM 840 N N . HIS A 1 108 ? 18.094 4.316 -7.125 1 98.62 108 HIS A N 1
ATOM 841 C CA . HIS A 1 108 ? 17.656 3.471 -6.016 1 98.62 108 HIS A CA 1
ATOM 842 C C . HIS A 1 108 ? 17.062 2.162 -6.52 1 98.62 108 HIS A C 1
ATOM 844 O O . HIS A 1 108 ? 17.281 1.105 -5.918 1 98.62 108 HIS A O 1
ATOM 850 N N . THR A 1 109 ? 16.281 2.188 -7.617 1 98.94 109 THR A N 1
ATOM 851 C CA . THR A 1 109 ? 15.766 0.986 -8.266 1 98.94 109 THR A CA 1
ATOM 852 C C . THR A 1 109 ? 15.906 1.084 -9.781 1 98.94 109 THR A C 1
ATOM 854 O O . THR A 1 109 ? 15.945 2.184 -10.336 1 98.94 109 THR A O 1
ATOM 857 N N . LYS A 1 110 ? 15.953 -0.042 -10.445 1 98.94 110 LYS A N 1
ATOM 858 C CA . LYS A 1 110 ? 16.016 -0.142 -11.898 1 98.94 110 LYS A CA 1
ATOM 859 C C . LYS A 1 110 ? 15.047 -1.198 -12.422 1 98.94 110 LYS A C 1
ATOM 861 O O . LYS A 1 110 ? 15.125 -2.365 -12.031 1 98.94 110 LYS A O 1
ATOM 866 N N . GLY A 1 111 ? 14.109 -0.721 -13.258 1 98.94 111 GLY A N 1
ATOM 867 C CA . GLY A 1 111 ? 13.281 -1.676 -13.984 1 98.94 111 GLY A CA 1
ATOM 868 C C . GLY A 1 111 ? 14.062 -2.463 -15.023 1 98.94 111 GLY A C 1
ATOM 869 O O . GLY A 1 111 ? 14.742 -1.88 -15.867 1 98.94 111 GLY A O 1
ATOM 870 N N . ILE A 1 112 ? 13.992 -3.748 -14.938 1 98.94 112 ILE A N 1
ATOM 871 C CA . ILE A 1 112 ? 14.633 -4.625 -15.906 1 98.94 112 ILE A CA 1
ATOM 872 C C . ILE A 1 112 ? 13.578 -5.496 -16.594 1 98.94 112 ILE A C 1
ATOM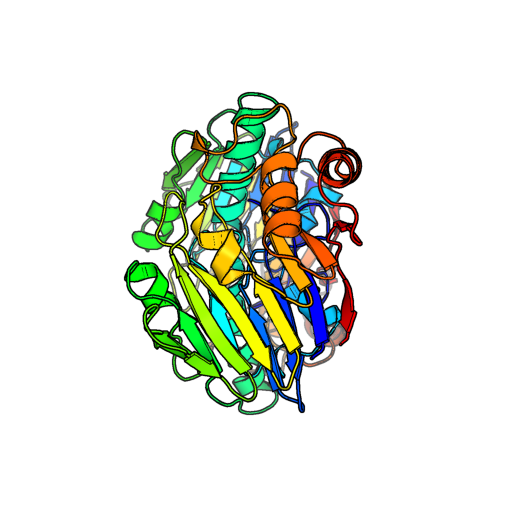 874 O O . ILE A 1 112 ? 12.805 -6.184 -15.922 1 98.94 112 ILE A O 1
ATOM 878 N N . ALA A 1 113 ? 13.578 -5.473 -17.875 1 98.88 113 ALA A N 1
ATOM 879 C CA . ALA A 1 113 ? 12.609 -6.27 -18.625 1 98.88 113 ALA A CA 1
ATOM 880 C C . ALA A 1 113 ? 12.984 -7.75 -18.609 1 98.88 113 ALA A C 1
ATOM 882 O O . ALA A 1 113 ? 14.133 -8.102 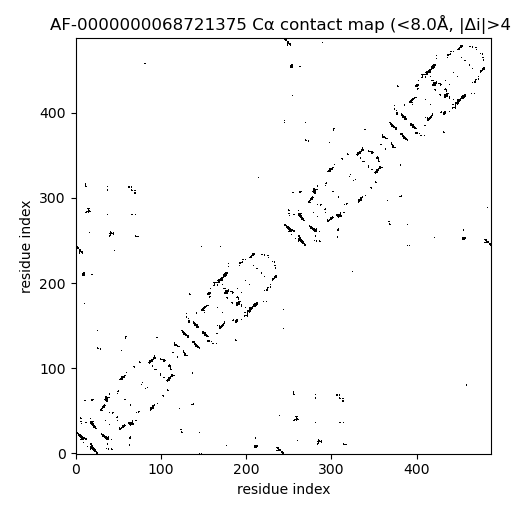-18.891 1 98.88 113 ALA A O 1
ATOM 883 N N . TYR A 1 114 ? 12.07 -8.555 -18.219 1 98.81 114 TYR A N 1
ATOM 884 C CA . TYR A 1 114 ? 12.297 -9.969 -18.5 1 98.81 114 TYR A CA 1
ATOM 885 C C . TYR A 1 114 ? 11.625 -10.391 -19.797 1 98.81 114 TYR A C 1
ATOM 887 O O . TYR A 1 114 ? 10.594 -9.82 -20.172 1 98.81 114 TYR A O 1
ATOM 895 N N . ASN A 1 115 ? 12.211 -11.352 -20.516 1 98.5 115 ASN A N 1
ATOM 896 C CA . ASN A 1 115 ? 11.625 -12.016 -21.672 1 98.5 115 ASN A CA 1
ATOM 897 C C . ASN A 1 115 ? 10.859 -13.273 -21.266 1 98.5 115 ASN A C 1
ATOM 899 O O . ASN A 1 115 ? 11.461 -14.273 -20.891 1 98.5 115 ASN A O 1
ATOM 903 N N . PRO A 1 116 ? 9.531 -13.188 -21.375 1 98.44 116 PRO A N 1
ATOM 904 C CA . PRO A 1 116 ? 8.742 -14.32 -20.891 1 98.44 116 PRO A CA 1
ATOM 905 C C . PRO A 1 116 ? 9.008 -15.609 -21.672 1 98.44 116 PRO A C 1
ATOM 907 O O . PRO A 1 116 ? 8.594 -16.688 -21.25 1 98.44 116 PRO A O 1
ATOM 910 N N . GLU A 1 117 ? 9.656 -15.539 -22.766 1 98.31 117 GLU A N 1
ATOM 911 C CA . GLU A 1 117 ? 9.961 -16.703 -23.594 1 98.31 117 GLU A CA 1
ATOM 912 C C . GLU A 1 117 ? 11.297 -17.328 -23.203 1 98.31 117 GLU A C 1
ATOM 914 O O . GLU A 1 117 ? 11.695 -18.359 -23.75 1 98.31 117 GLU A O 1
ATOM 919 N N . GLU A 1 118 ? 11.977 -16.703 -22.328 1 98.56 118 GLU A N 1
ATOM 920 C CA . GLU A 1 118 ? 13.266 -17.172 -21.844 1 98.56 118 GLU A CA 1
ATOM 921 C C . GLU A 1 118 ? 13.273 -17.359 -20.328 1 98.56 118 GLU A C 1
ATOM 923 O O . GLU A 1 118 ? 12.422 -16.797 -19.641 1 98.56 118 GLU A O 1
ATOM 928 N N . THR A 1 119 ? 14.188 -18.156 -19.938 1 98.69 119 THR A N 1
ATOM 929 C CA . THR A 1 119 ? 14.383 -18.297 -18.5 1 98.69 119 THR A CA 1
ATOM 930 C C . THR A 1 119 ? 15.156 -17.109 -17.922 1 98.69 119 THR A C 1
ATOM 932 O O . THR A 1 119 ? 16.203 -16.734 -18.469 1 98.69 119 THR A O 1
ATOM 935 N N . LEU A 1 120 ? 14.664 -16.516 -16.906 1 98.88 120 LEU A N 1
ATOM 936 C CA . LEU A 1 120 ? 15.312 -15.406 -16.203 1 98.88 120 LEU A CA 1
ATOM 937 C C . LEU A 1 120 ? 16.172 -15.922 -15.055 1 98.88 120 LEU A C 1
ATOM 939 O O . LEU A 1 120 ? 15.703 -16.688 -14.219 1 98.88 120 LEU A O 1
ATOM 943 N N . GLN A 1 121 ? 17.406 -15.539 -15.047 1 98.75 121 GLN A N 1
ATOM 944 C CA . GLN A 1 121 ? 18.281 -15.867 -13.938 1 98.75 121 GLN A CA 1
ATOM 945 C C . GLN A 1 121 ? 18.391 -14.703 -12.953 1 98.75 121 GLN A C 1
ATOM 947 O O . GLN A 1 121 ? 18.781 -13.602 -13.328 1 98.75 121 GLN A O 1
ATOM 952 N N . VAL A 1 122 ? 18.016 -14.898 -11.695 1 98.69 122 VAL A N 1
ATOM 953 C CA . VAL A 1 122 ? 18.078 -13.906 -10.625 1 98.69 122 VAL A CA 1
ATOM 954 C C . VAL A 1 122 ? 18.734 -14.508 -9.391 1 98.69 122 VAL A C 1
ATOM 956 O O . VAL A 1 122 ? 18.078 -15.172 -8.586 1 98.69 122 VAL A O 1
ATOM 959 N N . GLY A 1 123 ? 19.969 -14.133 -9.094 1 98.5 123 GLY A N 1
ATOM 960 C CA . GLY A 1 123 ? 20.672 -14.836 -8.039 1 98.5 123 GLY A CA 1
ATOM 961 C C . GLY A 1 123 ? 20.672 -16.344 -8.219 1 98.5 123 GLY A C 1
ATOM 962 O O . GLY A 1 123 ? 21.047 -16.844 -9.289 1 98.5 123 GLY A O 1
ATOM 963 N N . PRO A 1 124 ? 20.344 -17.047 -7.184 1 98.75 124 PRO A N 1
ATOM 964 C CA . PRO A 1 124 ? 20.312 -18.5 -7.281 1 98.75 124 PRO A CA 1
ATOM 965 C C . PRO A 1 124 ? 19.047 -19.031 -7.941 1 98.75 124 PRO A C 1
ATOM 967 O O . PRO A 1 124 ? 18.891 -20.25 -8.109 1 98.75 124 PRO A O 1
ATOM 970 N N . PHE A 1 125 ? 18.156 -18.141 -8.336 1 98.88 125 PHE A N 1
ATOM 971 C CA . PHE A 1 125 ? 16.859 -18.562 -8.836 1 98.88 125 PHE A CA 1
ATOM 972 C C . PHE A 1 125 ? 16.844 -18.562 -10.359 1 98.88 125 PHE A C 1
ATOM 974 O O . PHE A 1 125 ? 17.406 -17.672 -10.992 1 98.88 125 PHE A O 1
ATOM 981 N N . SER A 1 126 ? 16.219 -19.594 -10.898 1 98.88 126 SER A N 1
ATOM 982 C CA . SER A 1 126 ? 15.82 -19.641 -12.297 1 98.88 126 SER A CA 1
ATOM 983 C C . SER A 1 126 ? 14.305 -19.531 -12.445 1 98.88 126 SER A C 1
ATOM 985 O O . SER A 1 126 ? 13.562 -20.312 -11.852 1 98.88 126 SER A O 1
ATOM 987 N N . ILE A 1 127 ? 13.883 -18.578 -13.266 1 98.94 127 ILE A N 1
ATOM 988 C CA . ILE A 1 127 ? 12.453 -18.297 -13.344 1 98.94 127 ILE A CA 1
ATOM 989 C C . ILE A 1 127 ? 11.984 -18.453 -14.789 1 98.94 127 ILE A C 1
ATOM 991 O O . ILE A 1 127 ? 12.484 -17.766 -15.688 1 98.94 127 ILE A O 1
ATOM 995 N N . SER A 1 128 ? 11.094 -19.359 -15.062 1 98.88 128 SER A N 1
ATOM 996 C CA . SER A 1 128 ? 10.391 -19.438 -16.344 1 98.88 128 SER A CA 1
ATOM 997 C C . SER A 1 128 ? 8.969 -18.906 -16.219 1 98.88 128 SER A C 1
ATOM 999 O O . SER A 1 128 ? 8.422 -18.812 -15.109 1 98.88 128 SER A O 1
ATOM 1001 N N . PHE A 1 129 ? 8.398 -18.562 -17.344 1 98.94 129 PHE A N 1
ATOM 1002 C CA . PHE A 1 129 ? 7.133 -17.828 -17.312 1 98.94 129 PHE A CA 1
ATOM 1003 C C . PHE A 1 129 ? 6.078 -18.547 -18.156 1 98.94 129 PHE A C 1
ATOM 1005 O O . PHE A 1 129 ? 6.406 -19.234 -19.109 1 98.94 129 PHE A O 1
ATOM 1012 N N . LEU A 1 130 ? 4.84 -18.422 -17.766 1 98.94 130 LEU A N 1
ATOM 1013 C CA . LEU A 1 130 ? 3.65 -18.797 -18.516 1 98.94 130 LEU A CA 1
ATOM 1014 C C . LEU A 1 130 ? 2.668 -17.641 -18.609 1 98.94 130 LEU A C 1
ATOM 1016 O O . LEU A 1 130 ? 2.234 -17.109 -17.594 1 98.94 130 LEU A O 1
ATOM 1020 N N . LYS A 1 131 ? 2.395 -17.219 -19.812 1 98.81 131 LYS A N 1
ATOM 1021 C CA . LYS A 1 131 ? 1.371 -16.188 -19.969 1 98.81 131 LYS A CA 1
ATOM 1022 C C . LYS A 1 131 ? 0.009 -16.688 -19.5 1 98.81 131 LYS A C 1
ATOM 1024 O O . LYS A 1 131 ? -0.461 -17.734 -19.953 1 98.81 131 LYS A O 1
ATOM 1029 N N . THR A 1 132 ? -0.583 -15.938 -18.609 1 98.75 132 THR A N 1
ATOM 1030 C CA . THR A 1 132 ? -1.854 -16.359 -18.031 1 98.75 132 THR A CA 1
ATOM 1031 C C . THR A 1 132 ? -3.023 -15.695 -18.75 1 98.75 132 THR A C 1
ATOM 1033 O O . THR A 1 132 ? -2.828 -14.992 -19.75 1 98.75 132 THR A O 1
ATOM 1036 N N . VAL A 1 133 ? -4.285 -16.062 -18.344 1 98.56 133 VAL A N 1
ATOM 1037 C CA . VAL A 1 133 ? -5.5 -15.422 -18.844 1 98.56 133 VAL A CA 1
ATOM 1038 C C . VAL A 1 133 ? -6.074 -14.492 -17.781 1 98.56 133 VAL A C 1
ATOM 1040 O O . VAL A 1 133 ? -6.664 -14.945 -16.812 1 98.56 133 VAL A O 1
ATOM 1043 N N . HIS A 1 134 ? -5.879 -13.281 -17.922 1 98.5 134 HIS A N 1
ATOM 1044 C CA . HIS A 1 134 ? -6.238 -12.188 -17.031 1 98.5 134 HIS A CA 1
ATOM 1045 C C . HIS A 1 134 ? -6.461 -10.898 -17.812 1 98.5 134 HIS A C 1
ATOM 1047 O O . HIS A 1 134 ? -6.043 -10.781 -18.969 1 98.5 134 HIS A O 1
ATOM 1053 N N . PRO A 1 135 ? -7.266 -9.953 -17.344 1 97.44 135 PRO A N 1
ATOM 1054 C CA . PRO A 1 135 ? -7.637 -8.758 -18.109 1 97.44 135 PRO A CA 1
ATOM 1055 C C . PRO A 1 135 ? -6.422 -7.98 -18.609 1 97.44 135 PRO A C 1
ATOM 1057 O O . PRO A 1 135 ? -6.512 -7.266 -19.609 1 97.44 135 PRO A O 1
ATOM 1060 N N . VAL A 1 136 ? -5.316 -8.016 -17.922 1 98.38 136 VAL A N 1
ATOM 1061 C CA . VAL A 1 136 ? -4.066 -7.406 -18.359 1 98.38 136 VAL A CA 1
ATOM 1062 C C . VAL A 1 136 ? -2.998 -8.484 -18.531 1 98.38 136 VAL A C 1
ATOM 1064 O O . VAL A 1 136 ? -3.15 -9.602 -18.031 1 98.38 136 VAL A O 1
ATOM 1067 N N . THR A 1 137 ? -1.946 -8.141 -19.281 1 98.81 137 THR A N 1
ATOM 1068 C CA . THR A 1 137 ? -0.848 -9.086 -19.438 1 98.81 137 THR A CA 1
ATOM 1069 C C . THR A 1 137 ? -0.284 -9.484 -18.078 1 98.81 137 THR A C 1
ATOM 1071 O O . THR A 1 137 ? 0.026 -8.617 -17.25 1 98.81 137 THR A O 1
ATOM 1074 N N . CYS A 1 138 ? -0.21 -10.703 -17.812 1 98.81 138 CYS A N 1
ATOM 1075 C CA . CYS A 1 138 ? 0.179 -11.305 -16.531 1 98.81 138 CYS A CA 1
ATOM 1076 C C . CYS A 1 138 ? 0.926 -12.609 -16.766 1 98.81 138 CYS A C 1
ATOM 1078 O O . CYS A 1 138 ? 0.664 -13.32 -17.734 1 98.81 138 CYS A O 1
ATOM 1080 N N . PHE A 1 139 ? 1.907 -12.922 -15.938 1 98.94 139 PHE A N 1
ATOM 1081 C CA . PHE A 1 139 ? 2.699 -14.133 -16.109 1 98.94 139 PHE A CA 1
ATOM 1082 C C . PHE A 1 139 ? 2.797 -14.914 -14.812 1 98.94 139 PHE A C 1
ATOM 1084 O O . PHE A 1 139 ? 3.135 -14.352 -13.766 1 98.94 139 PHE A O 1
ATOM 1091 N N . ALA A 1 140 ? 2.514 -16.219 -14.891 1 98.94 140 ALA A N 1
ATOM 1092 C CA . ALA A 1 140 ? 2.898 -17.156 -13.844 1 98.94 140 ALA A CA 1
ATOM 1093 C C . ALA A 1 140 ? 4.402 -17.406 -13.852 1 98.94 140 ALA A C 1
ATOM 1095 O O . ALA A 1 140 ? 5.078 -17.141 -14.844 1 98.94 140 ALA A O 1
ATOM 1096 N N . MET A 1 141 ? 4.895 -17.891 -12.719 1 99 141 MET A N 1
ATOM 1097 C CA . MET A 1 141 ? 6.336 -18.094 -12.586 1 99 141 MET A CA 1
ATOM 1098 C C . MET A 1 141 ? 6.641 -19.469 -12.031 1 99 141 MET A C 1
ATOM 1100 O O . MET A 1 141 ? 6.055 -19.891 -11.031 1 99 141 MET A O 1
ATOM 1104 N N . ARG A 1 142 ? 7.477 -20.25 -12.695 1 98.94 142 ARG A N 1
ATOM 1105 C CA . ARG A 1 142 ? 8.117 -21.422 -12.117 1 98.94 142 ARG A CA 1
ATOM 1106 C C . ARG A 1 142 ? 9.516 -21.078 -11.609 1 98.94 142 ARG A C 1
ATOM 1108 O O . ARG A 1 142 ? 10.414 -20.781 -12.398 1 98.94 142 ARG A O 1
ATOM 1115 N N . ILE A 1 143 ? 9.688 -21.016 -10.32 1 98.94 143 ILE A N 1
ATOM 1116 C CA . ILE A 1 143 ? 10.906 -20.562 -9.648 1 98.94 143 ILE A CA 1
ATOM 1117 C C . ILE A 1 143 ? 11.672 -21.781 -9.109 1 98.94 143 ILE A C 1
ATOM 1119 O O . ILE A 1 143 ? 11.164 -22.516 -8.266 1 98.94 143 ILE A O 1
ATOM 1123 N N . THR A 1 144 ? 12.859 -21.984 -9.625 1 98.81 144 THR A N 1
ATOM 1124 C CA . THR A 1 144 ? 13.664 -23.125 -9.195 1 98.81 144 THR A CA 1
ATOM 1125 C C . THR A 1 144 ? 14.969 -22.656 -8.555 1 98.81 144 THR A C 1
ATOM 1127 O O . THR A 1 144 ? 15.492 -21.594 -8.922 1 98.81 144 THR A O 1
ATOM 1130 N N . ALA A 1 145 ? 15.406 -23.312 -7.625 1 98.06 145 ALA A N 1
ATOM 1131 C CA . ALA A 1 145 ? 16.719 -23.203 -6.98 1 98.06 145 ALA A 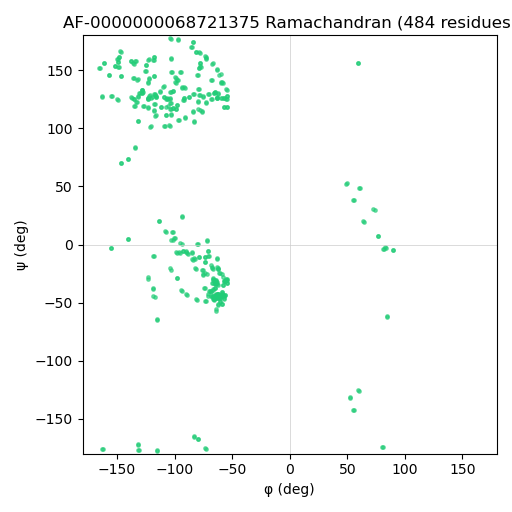CA 1
ATOM 1132 C C . ALA A 1 145 ? 17.172 -24.547 -6.434 1 98.06 145 ALA A C 1
ATOM 1134 O O . ALA A 1 145 ? 16.453 -25.203 -5.676 1 98.06 145 ALA A O 1
ATOM 1135 N N . GLY A 1 146 ? 18.359 -25 -6.832 1 94.75 146 GLY A N 1
ATOM 1136 C CA . GLY A 1 146 ? 18.734 -26.359 -6.508 1 94.75 146 GLY A CA 1
ATOM 1137 C C . GLY A 1 146 ? 17.781 -27.391 -7.078 1 94.75 146 GLY A C 1
ATOM 1138 O O . GLY A 1 146 ? 17.484 -27.391 -8.281 1 94.75 146 GLY A O 1
ATOM 1139 N N . ASP A 1 147 ? 17.25 -28.266 -6.184 1 95.19 147 ASP A N 1
ATOM 1140 C CA . ASP A 1 147 ? 16.359 -29.328 -6.629 1 95.19 147 ASP A CA 1
ATOM 1141 C C . ASP A 1 147 ? 14.891 -28.969 -6.383 1 95.19 147 ASP A C 1
ATOM 1143 O O . ASP A 1 147 ? 13.992 -29.766 -6.621 1 95.19 147 ASP A O 1
ATOM 1147 N N . ASP A 1 148 ? 14.695 -27.734 -5.938 1 97.88 148 ASP A N 1
ATOM 1148 C CA . ASP A 1 148 ? 13.344 -27.328 -5.551 1 97.88 148 ASP A CA 1
ATOM 1149 C C . ASP A 1 148 ? 12.672 -26.531 -6.664 1 97.88 148 ASP A C 1
ATOM 1151 O O . ASP A 1 148 ? 13.328 -25.781 -7.383 1 97.88 148 ASP A O 1
ATOM 1155 N N . ALA A 1 149 ? 11.359 -26.75 -6.801 1 98.75 149 ALA A N 1
ATOM 1156 C CA . ALA A 1 149 ? 10.555 -26 -7.758 1 98.75 149 ALA A CA 1
ATOM 1157 C C . ALA A 1 149 ? 9.266 -25.5 -7.117 1 98.75 149 ALA A C 1
ATOM 1159 O O . ALA A 1 149 ? 8.492 -26.281 -6.555 1 98.75 149 ALA A O 1
ATOM 1160 N N . VAL A 1 150 ? 9.055 -24.203 -7.152 1 98.94 150 VAL A N 1
ATOM 1161 C CA . VAL A 1 150 ? 7.828 -23.562 -6.691 1 98.94 150 VAL A CA 1
ATOM 1162 C C . VAL A 1 150 ? 7.152 -22.844 -7.859 1 98.94 150 VAL A C 1
ATOM 1164 O O . VAL A 1 150 ? 7.805 -22.125 -8.609 1 98.94 150 VAL A O 1
ATOM 1167 N N . VAL A 1 151 ? 5.883 -23.094 -8.055 1 99 151 VAL A N 1
ATOM 1168 C CA . VAL A 1 151 ? 5.133 -22.391 -9.094 1 99 151 VAL A CA 1
ATOM 1169 C C . VAL A 1 151 ? 4.18 -21.391 -8.453 1 99 151 VAL A C 1
ATOM 1171 O O . VAL A 1 151 ? 3.434 -21.734 -7.531 1 99 151 VAL A O 1
ATOM 1174 N N . TYR A 1 152 ? 4.277 -20.203 -8.852 1 99 152 TYR A N 1
ATOM 1175 C CA . TYR A 1 152 ? 3.369 -19.125 -8.5 1 99 152 TYR A CA 1
ATOM 1176 C C . TYR A 1 152 ? 2.457 -18.766 -9.664 1 99 152 TYR A C 1
ATOM 1178 O O . TYR A 1 152 ? 2.926 -18.312 -10.711 1 99 152 TYR A O 1
ATOM 1186 N N . SER A 1 153 ? 1.209 -18.906 -9.484 1 98.94 153 SER A N 1
ATOM 1187 C CA . SER A 1 153 ? 0.277 -18.797 -10.602 1 98.94 153 SER A CA 1
ATOM 1188 C C . SER A 1 153 ? 0.064 -17.328 -10.992 1 98.94 153 SER A C 1
ATOM 1190 O O . SER A 1 153 ? -0.348 -17.047 -12.117 1 98.94 153 SER A O 1
ATOM 1192 N N . ALA A 1 154 ? 0.349 -16.453 -10.031 1 98.75 154 ALA A N 1
ATOM 1193 C CA . ALA A 1 154 ? -0.179 -15.109 -10.18 1 98.75 154 ALA A CA 1
ATOM 1194 C C . ALA A 1 154 ? -1.693 -15.125 -10.367 1 98.75 154 ALA A C 1
ATOM 1196 O O . ALA A 1 154 ? -2.408 -15.805 -9.625 1 98.75 154 ALA A O 1
ATOM 1197 N N . ASP A 1 155 ? -2.225 -14.18 -11.266 1 98.88 155 ASP A N 1
ATOM 1198 C CA . ASP A 1 155 ? -3.662 -14.148 -11.516 1 98.88 155 ASP A CA 1
ATOM 1199 C C . ASP A 1 155 ? -3.994 -14.789 -12.867 1 98.88 155 ASP A C 1
ATOM 1201 O O . ASP A 1 155 ? -3.371 -14.469 -13.875 1 98.88 155 ASP A O 1
ATOM 1205 N N . SER A 1 156 ? -4.996 -15.711 -12.836 1 98.81 156 SER A N 1
ATOM 1206 C CA . SER A 1 156 ? -5.352 -16.359 -14.094 1 98.81 156 SER A CA 1
ATOM 1207 C C . SER A 1 156 ? -6.695 -17.078 -13.984 1 98.81 156 SER A C 1
ATOM 1209 O O . SER A 1 156 ? -7.074 -17.547 -12.906 1 98.81 156 SER A O 1
ATOM 1211 N N . SER A 1 157 ? -7.312 -17.156 -15.141 1 98.62 157 SER A N 1
ATOM 1212 C CA . SER A 1 157 ? -8.281 -18.234 -15.312 1 98.62 157 SER A CA 1
ATOM 1213 C C . SER A 1 157 ? -7.594 -19.562 -15.594 1 98.62 157 SER A C 1
ATOM 1215 O O . SER A 1 157 ? -6.391 -19.594 -15.859 1 98.62 157 SER A O 1
ATOM 1217 N N . TYR A 1 158 ? -8.367 -20.641 -15.461 1 98.5 158 TYR A N 1
ATOM 1218 C CA . TYR A 1 158 ? -7.82 -21.969 -15.75 1 98.5 158 TYR A CA 1
ATOM 1219 C C . TYR A 1 158 ? -7.398 -22.078 -17.203 1 98.5 158 TYR A C 1
ATOM 1221 O O . TYR A 1 158 ? -8.148 -21.688 -18.109 1 98.5 158 TYR A O 1
ATOM 1229 N N . ILE A 1 159 ? -6.27 -22.5 -17.438 1 98.44 159 ILE A N 1
ATOM 1230 C CA . ILE A 1 159 ? -5.832 -22.938 -18.766 1 98.44 159 ILE A CA 1
ATOM 1231 C C . ILE A 1 159 ? -5.066 -24.25 -18.641 1 98.44 159 ILE A C 1
ATOM 1233 O O . ILE A 1 159 ? -4.332 -24.469 -17.672 1 98.44 159 ILE A O 1
ATOM 1237 N N . PRO A 1 160 ? -5.227 -25.125 -19.594 1 98.44 160 PRO A N 1
ATOM 1238 C CA . PRO A 1 160 ? -4.602 -26.438 -19.484 1 98.44 160 PRO A CA 1
ATOM 1239 C C . PRO A 1 160 ? -3.078 -26.375 -19.438 1 98.44 160 PRO A C 1
ATOM 1241 O O . PRO A 1 160 ? -2.43 -27.297 -18.938 1 98.44 160 PRO A O 1
ATOM 1244 N N . GLU A 1 161 ? -2.508 -25.281 -19.922 1 98.81 161 GLU A N 1
ATOM 1245 C CA . GLU A 1 161 ? -1.06 -25.094 -19.984 1 98.81 161 GLU A CA 1
ATOM 1246 C C . GLU A 1 161 ? -0.455 -25.094 -18.578 1 98.81 161 GLU A C 1
ATOM 1248 O O . GLU A 1 161 ? 0.744 -25.328 -18.406 1 98.81 161 GLU A O 1
ATOM 1253 N N . PHE A 1 162 ? -1.272 -24.844 -17.594 1 98.88 162 PHE A N 1
ATOM 1254 C CA . PHE A 1 162 ? -0.78 -24.859 -16.219 1 98.88 162 PHE A CA 1
ATOM 1255 C C . PHE A 1 162 ? -0.297 -26.266 -15.828 1 98.88 162 PHE A C 1
ATOM 1257 O O . PHE A 1 162 ? 0.603 -26.406 -15 1 98.88 162 PHE A O 1
ATOM 1264 N N . ILE A 1 163 ? -0.93 -27.312 -16.422 1 98.81 163 ILE A N 1
ATOM 1265 C CA . ILE A 1 163 ? -0.635 -28.688 -16 1 98.81 163 ILE A CA 1
ATOM 1266 C C . ILE A 1 163 ? 0.821 -29.016 -16.312 1 98.81 163 ILE A C 1
ATOM 1268 O O . ILE A 1 163 ? 1.604 -29.328 -15.422 1 98.81 163 ILE A O 1
ATOM 1272 N N . PRO A 1 164 ? 1.27 -28.891 -17.609 1 98.88 164 PRO A N 1
ATOM 1273 C CA . PRO A 1 164 ? 2.689 -29.156 -17.844 1 98.88 164 PRO A CA 1
ATOM 1274 C C . PRO A 1 164 ? 3.604 -28.125 -17.172 1 98.88 164 PRO A C 1
ATOM 1276 O O . PRO A 1 164 ? 4.707 -28.469 -16.75 1 98.88 164 PRO A O 1
ATOM 1279 N N . PHE A 1 165 ? 3.27 -26.906 -17.031 1 98.88 165 PHE A N 1
ATOM 1280 C CA . PHE A 1 165 ? 4.07 -25.844 -16.438 1 98.88 165 PHE A CA 1
ATOM 1281 C C . PHE A 1 165 ? 4.336 -26.109 -14.961 1 98.88 165 PHE A C 1
ATOM 1283 O O . PHE A 1 165 ? 5.402 -25.781 -14.445 1 98.88 165 PHE A O 1
ATOM 1290 N N . THR A 1 166 ? 3.365 -26.75 -14.273 1 98.88 166 THR A N 1
ATOM 1291 C CA . THR A 1 166 ? 3.4 -26.938 -12.828 1 98.88 166 THR A CA 1
ATOM 1292 C C . THR A 1 166 ? 3.811 -28.375 -12.484 1 98.88 166 THR A C 1
ATOM 1294 O O . THR A 1 166 ? 3.863 -28.734 -11.312 1 98.88 166 THR A O 1
ATOM 1297 N N . LYS A 1 167 ? 4.133 -29.156 -13.484 1 98.81 167 LYS A N 1
ATOM 1298 C CA . LYS A 1 167 ? 4.375 -30.578 -13.32 1 98.81 167 LYS A CA 1
ATOM 1299 C C . LYS A 1 167 ? 5.438 -30.844 -12.258 1 98.81 167 LYS A C 1
ATOM 1301 O O . LYS A 1 167 ? 6.52 -30.25 -12.297 1 98.81 167 LYS A O 1
ATOM 1306 N N . ASP A 1 168 ? 5.145 -31.641 -11.273 1 98.69 168 ASP A N 1
ATOM 1307 C CA . ASP A 1 168 ? 6.02 -32.188 -10.242 1 98.69 168 ASP A CA 1
ATOM 1308 C C . ASP A 1 168 ? 6.59 -31.062 -9.359 1 98.69 168 ASP A C 1
ATOM 1310 O O . ASP A 1 168 ? 7.668 -31.219 -8.781 1 98.69 168 ASP A O 1
ATOM 1314 N N . ALA A 1 169 ? 5.965 -29.891 -9.328 1 98.81 169 ALA A N 1
ATOM 1315 C CA . ALA A 1 169 ? 6.414 -28.828 -8.445 1 98.81 169 ALA A CA 1
ATOM 1316 C C . ALA A 1 169 ? 6.336 -29.25 -6.98 1 98.81 169 ALA A C 1
ATOM 1318 O O . ALA A 1 169 ? 5.445 -30.016 -6.598 1 98.81 169 ALA A O 1
ATOM 1319 N N . ASP A 1 170 ? 7.297 -28.75 -6.184 1 98.81 170 ASP A N 1
ATOM 1320 C CA . ASP A 1 170 ? 7.285 -29.031 -4.75 1 98.81 170 ASP A CA 1
ATOM 1321 C C . ASP A 1 170 ? 6.18 -28.234 -4.051 1 98.81 170 ASP A C 1
ATOM 1323 O O . ASP A 1 170 ? 5.574 -28.719 -3.096 1 98.81 170 ASP A O 1
ATOM 1327 N N . LEU A 1 171 ? 5.945 -27.047 -4.453 1 98.94 171 LEU A N 1
ATOM 1328 C CA . LEU A 1 171 ? 4.898 -26.172 -3.953 1 98.94 171 LEU A CA 1
ATOM 1329 C C . LEU A 1 171 ? 4.215 -25.438 -5.102 1 98.94 171 LEU A C 1
ATOM 1331 O O . LEU A 1 171 ? 4.883 -24.891 -5.98 1 98.94 171 LEU A O 1
ATOM 1335 N N . PHE A 1 172 ? 2.918 -25.531 -5.152 1 98.94 172 PHE A N 1
ATOM 1336 C CA . PHE A 1 172 ? 2.098 -24.75 -6.078 1 98.94 172 PHE A CA 1
ATOM 1337 C C . PHE A 1 172 ? 1.312 -23.688 -5.332 1 98.94 172 PHE A C 1
ATOM 1339 O O . PHE A 1 172 ? 0.356 -23.984 -4.617 1 98.94 172 PHE A O 1
ATOM 1346 N N . ILE A 1 173 ? 1.81 -22.422 -5.418 1 98.94 173 ILE A N 1
ATOM 1347 C CA . ILE A 1 173 ? 1.094 -21.25 -4.91 1 98.94 173 ILE A CA 1
ATOM 1348 C C . ILE A 1 173 ? 0.074 -20.781 -5.945 1 98.94 173 ILE A C 1
ATOM 1350 O O . ILE A 1 173 ? 0.436 -20.156 -6.941 1 98.94 173 ILE A O 1
ATOM 1354 N N . CYS A 1 174 ? -1.19 -21.016 -5.707 1 98.94 174 CYS A N 1
ATOM 1355 C CA . CYS A 1 174 ? -2.164 -20.797 -6.773 1 98.94 174 CYS A CA 1
ATOM 1356 C C . CYS A 1 174 ? -3.311 -19.922 -6.289 1 98.94 174 CYS A C 1
ATOM 1358 O O . CYS A 1 174 ? -3.865 -20.156 -5.215 1 98.94 174 CYS A O 1
ATOM 1360 N N . GLU A 1 175 ? -3.605 -18.953 -7.113 1 98.81 175 GLU A N 1
ATOM 1361 C CA . GLU A 1 175 ? -4.766 -18.125 -6.777 1 98.81 175 GLU A CA 1
ATOM 1362 C C . GLU A 1 175 ? -6.031 -18.969 -6.691 1 98.81 175 GLU A C 1
ATOM 1364 O O . GLU A 1 175 ? -6.199 -19.938 -7.449 1 98.81 175 GLU A O 1
ATOM 1369 N N . CYS A 1 176 ? -6.824 -18.719 -5.777 1 98.69 176 CYS A N 1
ATOM 1370 C CA . CYS A 1 176 ? -8.125 -19.344 -5.574 1 98.69 176 CYS A CA 1
ATOM 1371 C C . CYS A 1 176 ? -9.156 -18.328 -5.125 1 98.69 176 CYS A C 1
ATOM 1373 O O . CYS A 1 176 ? -9.641 -18.375 -3.99 1 98.69 176 CYS A O 1
ATOM 1375 N N . ASN A 1 177 ? -9.539 -17.531 -6.059 1 98.25 177 ASN A N 1
ATOM 1376 C CA . ASN A 1 177 ? -10.312 -16.328 -5.777 1 98.25 177 ASN A CA 1
ATOM 1377 C C . ASN A 1 177 ? -11.805 -16.625 -5.668 1 98.25 177 ASN A C 1
ATOM 1379 O O . ASN A 1 177 ? -12.57 -15.797 -5.18 1 98.25 177 ASN A O 1
ATOM 1383 N N . MET A 1 178 ? -12.266 -17.859 -6.109 1 98.25 178 MET A N 1
ATOM 1384 C CA . MET A 1 178 ? -13.688 -18.188 -6.133 1 98.25 178 MET A CA 1
ATOM 1385 C C . MET A 1 178 ? -13.93 -19.609 -5.629 1 98.25 178 MET A C 1
ATOM 1387 O O . MET A 1 178 ? -13.023 -20.438 -5.664 1 98.25 178 MET A O 1
ATOM 1391 N N . TYR A 1 179 ? -15.109 -19.844 -5.195 1 98.44 179 TYR A N 1
ATOM 1392 C CA . TYR A 1 179 ? -15.523 -21.156 -4.723 1 98.44 179 TYR A CA 1
ATOM 1393 C C . TYR A 1 179 ? -15.992 -22.031 -5.883 1 98.44 179 TYR A C 1
ATOM 1395 O O . TYR A 1 179 ? -16.203 -21.531 -6.992 1 98.44 179 TYR A O 1
ATOM 1403 N N . ALA A 1 180 ? -16.188 -23.297 -5.586 1 98.38 180 ALA A N 1
ATOM 1404 C CA . ALA A 1 180 ? -16.438 -24.312 -6.598 1 98.38 180 ALA A CA 1
ATOM 1405 C C . ALA A 1 180 ? -17.672 -23.969 -7.43 1 98.38 180 ALA A C 1
ATOM 1407 O O . ALA A 1 180 ? -17.703 -24.219 -8.633 1 98.38 180 ALA A O 1
ATOM 1408 N N . HIS A 1 181 ? -18.672 -23.359 -6.816 1 97.06 181 HIS A N 1
ATOM 1409 C CA . HIS A 1 181 ? -19.953 -23.141 -7.469 1 97.06 181 HIS A CA 1
ATOM 1410 C C . HIS A 1 181 ? -19.938 -21.875 -8.305 1 97.06 181 HIS A C 1
ATOM 1412 O O . HIS A 1 181 ? -20.891 -21.562 -9.016 1 97.06 181 HIS A O 1
ATOM 1418 N N . GLN A 1 182 ? -18.859 -21.109 -8.219 1 97 182 GLN A N 1
ATOM 1419 C CA . GLN A 1 182 ? -18.797 -19.812 -8.875 1 97 182 GLN A CA 1
ATOM 1420 C C . GLN A 1 182 ? -18.062 -19.906 -10.211 1 97 182 GLN A C 1
ATOM 1422 O O . GLN A 1 182 ? -17.078 -20.641 -10.336 1 97 182 GLN A O 1
ATOM 1427 N N . GLU A 1 183 ? -18.516 -19.188 -11.219 1 94.5 183 GLU A N 1
ATOM 1428 C CA . GLU A 1 183 ? -17.812 -19.047 -12.492 1 94.5 183 GLU A CA 1
ATOM 1429 C C . GLU A 1 183 ? -16.688 -18.016 -12.398 1 94.5 183 GLU A C 1
ATOM 1431 O O . GLU A 1 183 ? -16.938 -16.828 -12.25 1 94.5 183 GLU A O 1
ATOM 1436 N N . ALA A 1 184 ? -15.508 -18.5 -12.586 1 94.69 184 ALA A N 1
ATOM 1437 C CA . ALA A 1 184 ? -14.359 -17.656 -12.273 1 94.69 184 ALA A CA 1
ATOM 1438 C C . ALA A 1 184 ? -13.727 -17.094 -13.555 1 94.69 184 ALA A C 1
ATOM 1440 O O . ALA A 1 184 ? -13.062 -16.062 -13.523 1 94.69 184 ALA A O 1
ATOM 1441 N N . ALA A 1 185 ? -13.953 -17.734 -14.664 1 94.62 185 ALA A N 1
ATOM 1442 C CA . ALA A 1 185 ? -13.219 -17.453 -15.898 1 94.62 185 ALA A CA 1
ATOM 1443 C C . ALA A 1 185 ? -13.477 -16.031 -16.375 1 94.62 185 ALA A C 1
ATOM 1445 O O . ALA A 1 185 ? -12.547 -15.344 -16.812 1 94.62 185 ALA A O 1
ATOM 1446 N N . LYS A 1 186 ? -14.719 -15.609 -16.344 1 92.44 186 LYS A N 1
ATOM 1447 C CA . LYS A 1 186 ? -15.078 -14.289 -16.859 1 92.44 186 LYS A CA 1
ATOM 1448 C C . LYS A 1 186 ? -14.312 -13.188 -16.125 1 92.44 186 LYS A C 1
ATOM 1450 O O . LYS A 1 186 ? -14.031 -12.133 -16.703 1 92.44 186 LYS A O 1
ATOM 1455 N N . ALA A 1 187 ? -13.914 -13.484 -14.891 1 93.12 187 ALA A N 1
ATOM 1456 C CA . ALA A 1 187 ? -13.219 -12.492 -14.078 1 93.12 187 ALA A CA 1
ATOM 1457 C C . ALA A 1 187 ? -11.703 -12.656 -14.188 1 93.12 187 ALA A C 1
ATOM 1459 O O . ALA A 1 187 ? -10.945 -11.906 -13.57 1 93.12 187 ALA A O 1
ATOM 1460 N N . GLY A 1 188 ? -11.25 -13.602 -14.977 1 97.25 188 GLY A N 1
ATOM 1461 C CA . GLY A 1 188 ? -9.82 -13.836 -15.125 1 97.25 188 GLY A CA 1
ATOM 1462 C C . GLY A 1 188 ? -9.195 -14.477 -13.898 1 97.25 188 GLY A C 1
ATOM 1463 O O . GLY A 1 188 ? -8.062 -14.148 -13.531 1 97.25 188 GLY A O 1
ATOM 1464 N N . HIS A 1 189 ? -9.969 -15.258 -13.195 1 98.62 189 HIS A N 1
ATOM 1465 C CA . HIS A 1 189 ? -9.5 -15.938 -11.984 1 98.62 189 HIS A CA 1
ATOM 1466 C C . HIS A 1 189 ? -9.867 -17.422 -12 1 98.62 189 HIS A C 1
ATOM 1468 O O . HIS A 1 189 ? -10.359 -17.922 -13.008 1 98.62 189 HIS A O 1
ATOM 1474 N N . MET A 1 190 ? -9.555 -18.156 -10.922 1 98.75 190 MET A N 1
ATOM 1475 C CA . MET A 1 190 ? -9.852 -19.578 -10.812 1 98.75 190 MET A CA 1
ATOM 1476 C C . MET A 1 190 ? -10.664 -19.875 -9.555 1 98.75 190 MET A C 1
ATOM 1478 O O . MET A 1 190 ? -10.609 -19.109 -8.586 1 98.75 190 MET A O 1
ATOM 1482 N N . ASN A 1 191 ? -11.422 -20.969 -9.625 1 98.62 191 ASN A N 1
ATOM 1483 C CA . ASN A 1 191 ? -12.109 -21.453 -8.438 1 98.62 191 ASN A CA 1
ATOM 1484 C C . ASN A 1 191 ? -11.398 -22.672 -7.844 1 98.62 191 ASN A C 1
ATOM 1486 O O . ASN A 1 191 ? -10.406 -23.141 -8.391 1 98.62 191 ASN A O 1
ATOM 1490 N N . SER A 1 192 ? -11.898 -23.156 -6.742 1 98.81 192 SER A N 1
ATOM 1491 C CA . SER A 1 192 ? -11.234 -24.188 -5.949 1 98.81 192 SER A CA 1
ATOM 1492 C C . SER A 1 192 ? -11.133 -25.5 -6.719 1 98.81 192 SER A C 1
ATOM 1494 O O . SER A 1 192 ? -10.141 -26.219 -6.602 1 98.81 192 SER A O 1
ATOM 1496 N N . THR A 1 193 ? -12.109 -25.797 -7.566 1 98.56 193 THR A N 1
ATOM 1497 C CA . THR A 1 193 ? -12.109 -27.031 -8.344 1 98.56 193 THR A CA 1
ATOM 1498 C C . THR A 1 193 ? -11.031 -26.984 -9.43 1 98.56 193 THR A C 1
ATOM 1500 O O . THR A 1 193 ? -10.328 -27.969 -9.648 1 98.56 193 THR A O 1
ATOM 1503 N N . GLU A 1 194 ? -10.969 -25.891 -10.062 1 98.81 194 GLU A N 1
ATOM 1504 C CA . GLU A 1 194 ? -9.984 -25.703 -11.125 1 98.81 194 GLU A CA 1
ATOM 1505 C C . GLU A 1 194 ? -8.562 -25.797 -10.586 1 98.81 194 GLU A C 1
ATOM 1507 O O . GLU A 1 194 ? -7.715 -26.484 -11.164 1 98.81 194 GLU A O 1
ATOM 1512 N N . VAL A 1 195 ? -8.32 -25.141 -9.508 1 98.75 195 VAL A N 1
ATOM 1513 C CA . VAL A 1 195 ? -7 -25.109 -8.883 1 98.75 195 VAL A CA 1
ATOM 1514 C C . VAL A 1 195 ? -6.602 -26.531 -8.469 1 98.75 195 VAL A C 1
ATOM 1516 O O . VAL A 1 195 ? -5.465 -26.953 -8.688 1 98.75 195 VAL A O 1
ATOM 1519 N N . ALA A 1 196 ? -7.539 -27.25 -7.867 1 98.88 196 ALA A N 1
ATOM 1520 C CA . ALA A 1 196 ? -7.293 -28.609 -7.398 1 98.88 196 ALA A CA 1
ATOM 1521 C C . ALA A 1 196 ? -7.008 -29.547 -8.562 1 98.88 196 ALA A C 1
ATOM 1523 O O . ALA A 1 196 ? -6.176 -30.453 -8.453 1 98.88 196 ALA A O 1
ATOM 1524 N N . SER A 1 197 ? -7.719 -29.328 -9.656 1 98.81 197 SER A N 1
ATOM 1525 C CA . SER A 1 197 ? -7.508 -30.156 -10.844 1 98.81 197 SER A CA 1
ATOM 1526 C C . SER A 1 197 ? -6.102 -29.969 -11.398 1 98.81 197 SER A C 1
ATOM 1528 O O . SER A 1 197 ? -5.457 -30.953 -11.797 1 98.81 197 SER A O 1
ATOM 1530 N N . ILE A 1 198 ? -5.625 -28.719 -11.438 1 98.94 198 ILE A N 1
ATOM 1531 C CA . ILE A 1 198 ? -4.258 -28.469 -11.883 1 98.94 198 ILE A CA 1
ATOM 1532 C C . ILE A 1 198 ? -3.277 -29.203 -10.961 1 98.94 198 ILE A C 1
ATOM 1534 O O . ILE A 1 198 ? -2.363 -29.875 -11.43 1 98.94 198 ILE A O 1
ATOM 1538 N N . ALA A 1 199 ? -3.471 -29.016 -9.648 1 98.94 199 ALA A N 1
ATOM 1539 C CA . ALA A 1 199 ? -2.568 -29.609 -8.664 1 98.94 199 ALA A CA 1
ATOM 1540 C C . ALA A 1 199 ? -2.496 -31.125 -8.828 1 98.94 199 ALA A C 1
ATOM 1542 O O . ALA A 1 199 ? -1.408 -31.703 -8.828 1 98.94 199 ALA A O 1
ATOM 1543 N N . LYS A 1 200 ? -3.682 -31.75 -8.977 1 98.81 200 LYS A N 1
ATOM 1544 C CA . LYS A 1 200 ? -3.762 -33.188 -9.156 1 98.81 200 LYS A CA 1
ATOM 1545 C C . LYS A 1 200 ? -3.061 -33.656 -10.438 1 98.81 200 LYS A C 1
ATOM 1547 O O . LYS A 1 200 ? -2.176 -34.5 -10.398 1 98.81 200 LYS A O 1
ATOM 1552 N N . ASP A 1 201 ? -3.424 -33 -11.547 1 98.81 201 ASP A N 1
ATOM 1553 C CA . ASP A 1 201 ? -2.957 -33.438 -12.867 1 98.81 201 ASP A CA 1
ATOM 1554 C C . ASP A 1 201 ? -1.478 -33.094 -13.055 1 98.81 201 ASP A C 1
ATOM 1556 O O . ASP A 1 201 ? -0.784 -33.781 -13.828 1 98.81 201 ASP A O 1
ATOM 1560 N N . ALA A 1 202 ? -0.982 -32.094 -12.344 1 98.88 202 ALA A N 1
ATOM 1561 C CA . ALA A 1 202 ? 0.424 -31.719 -12.43 1 98.88 202 ALA A CA 1
ATOM 1562 C C . ALA A 1 202 ? 1.27 -32.5 -11.43 1 98.88 202 ALA A C 1
ATOM 1564 O O . ALA A 1 202 ? 2.498 -32.406 -11.438 1 98.88 202 ALA A O 1
ATOM 1565 N N . ASN A 1 203 ? 0.656 -33.25 -10.547 1 98.56 203 ASN A N 1
ATOM 1566 C CA . ASN A 1 203 ? 1.344 -34.062 -9.547 1 98.56 203 ASN A CA 1
ATOM 1567 C C . ASN A 1 203 ? 2.191 -33.188 -8.609 1 98.56 203 ASN A C 1
ATOM 1569 O O . ASN A 1 203 ? 3.381 -33.469 -8.43 1 98.56 203 ASN A O 1
ATOM 1573 N N . VAL A 1 204 ? 1.623 -32.125 -8.086 1 98.62 204 VAL A N 1
ATOM 1574 C CA . VAL A 1 204 ? 2.381 -31.266 -7.18 1 98.62 204 VAL A CA 1
ATOM 1575 C C . VAL A 1 204 ? 2.449 -31.906 -5.797 1 98.62 204 VAL A C 1
ATOM 1577 O O . VAL A 1 204 ? 1.597 -32.719 -5.441 1 98.62 204 VAL A O 1
ATOM 1580 N N . LYS A 1 205 ? 3.43 -31.578 -5.008 1 98.06 205 LYS A N 1
ATOM 1581 C CA . LYS A 1 205 ? 3.564 -32.125 -3.664 1 98.06 205 LYS A CA 1
ATOM 1582 C C . LYS A 1 205 ? 2.664 -31.391 -2.676 1 98.06 205 LYS A C 1
ATOM 1584 O O . LYS A 1 205 ? 1.974 -32.031 -1.869 1 98.06 205 LYS A O 1
ATOM 1589 N N . GLU A 1 206 ? 2.689 -30.078 -2.699 1 98.56 206 GLU A N 1
ATOM 1590 C CA . GLU A 1 206 ? 1.888 -29.234 -1.818 1 98.56 206 GLU A CA 1
ATOM 1591 C C . GLU A 1 206 ? 1.181 -28.141 -2.602 1 98.56 206 GLU A C 1
ATOM 1593 O O . GLU A 1 206 ? 1.729 -27.609 -3.568 1 98.56 206 GLU A O 1
ATOM 1598 N N . LEU A 1 207 ? -0.039 -27.844 -2.188 1 98.88 207 LEU A N 1
ATOM 1599 C CA . LEU A 1 207 ? -0.849 -26.797 -2.785 1 98.88 207 LEU A CA 1
ATOM 1600 C C . LEU A 1 207 ? -1.159 -25.703 -1.764 1 98.88 207 LEU A C 1
ATOM 1602 O O . LEU A 1 207 ? -1.681 -25.984 -0.683 1 98.88 207 LEU A O 1
ATOM 1606 N N . LEU A 1 208 ? -0.751 -24.469 -2.051 1 98.94 208 LEU A N 1
ATOM 1607 C CA . LEU A 1 208 ? -1.05 -23.297 -1.236 1 98.94 208 LEU A CA 1
ATOM 1608 C C . LEU A 1 208 ? -2.072 -22.406 -1.928 1 98.94 208 LEU A C 1
ATOM 1610 O O . LEU A 1 208 ? -1.789 -21.828 -2.98 1 98.94 208 LEU A O 1
ATOM 1614 N N . LEU A 1 209 ? -3.287 -22.328 -1.37 1 98.94 209 LEU A N 1
ATOM 1615 C CA . LEU A 1 209 ? -4.328 -21.453 -1.916 1 98.94 209 LEU A CA 1
ATOM 1616 C C . LEU A 1 209 ? -4.117 -20.016 -1.479 1 98.94 209 LEU A C 1
ATOM 1618 O O . LEU A 1 209 ? -4.031 -19.734 -0.282 1 98.94 209 LEU A O 1
ATOM 1622 N N . THR A 1 210 ? -4 -19.109 -2.453 1 98.88 210 THR A N 1
ATOM 1623 C CA . THR A 1 210 ? -3.754 -17.703 -2.174 1 98.88 210 THR A CA 1
ATOM 1624 C C . THR A 1 210 ? -4.719 -16.812 -2.959 1 98.88 210 THR A C 1
ATOM 1626 O O . THR A 1 210 ? -5.695 -17.297 -3.525 1 98.88 210 THR A O 1
ATOM 1629 N N . HIS A 1 211 ? -4.477 -15.406 -2.916 1 98.88 211 HIS A N 1
ATOM 1630 C CA . HIS A 1 211 ? -5.352 -14.453 -3.586 1 98.88 211 HIS A CA 1
ATOM 1631 C C . HIS A 1 211 ? -6.816 -14.711 -3.252 1 98.88 211 HIS A C 1
ATOM 1633 O O . HIS A 1 211 ? -7.645 -14.867 -4.152 1 98.88 211 HIS A O 1
ATOM 1639 N N . LEU A 1 212 ? -7.176 -14.805 -2.008 1 98.75 212 LEU A N 1
ATOM 1640 C CA . LEU A 1 212 ? -8.414 -15.359 -1.46 1 98.75 212 LEU A CA 1
ATOM 1641 C C . LEU A 1 212 ? -9.562 -14.375 -1.628 1 98.75 212 LEU A C 1
ATOM 1643 O O . LEU A 1 212 ? -9.352 -13.164 -1.716 1 98.75 212 LEU A O 1
ATOM 1647 N N . PRO A 1 213 ? -10.766 -14.93 -1.702 1 98.12 213 PRO A N 1
ATOM 1648 C CA . PRO A 1 213 ? -11.953 -14.078 -1.81 1 98.12 213 PRO A CA 1
ATOM 1649 C C . PRO A 1 213 ? -12.289 -13.367 -0.501 1 98.12 213 PRO A C 1
ATOM 1651 O O . PRO A 1 213 ? -11.883 -13.82 0.574 1 98.12 213 PRO A O 1
ATOM 1654 N N . HIS A 1 214 ? -13.086 -12.312 -0.595 1 97.75 214 HIS A N 1
ATOM 1655 C CA . HIS A 1 214 ? -13.438 -11.492 0.562 1 97.75 214 HIS A CA 1
ATOM 1656 C C . HIS A 1 214 ? -14.789 -11.891 1.135 1 97.75 214 HIS A C 1
ATOM 1658 O O . HIS A 1 214 ? -15.211 -11.367 2.168 1 97.75 214 HIS A O 1
ATOM 1664 N N . THR A 1 215 ? -15.461 -12.75 0.455 1 97.31 215 THR A N 1
ATOM 1665 C CA . THR A 1 215 ? -16.75 -13.25 0.933 1 97.31 215 THR A CA 1
ATOM 1666 C C . THR A 1 215 ? -16.688 -14.758 1.176 1 97.31 215 THR A C 1
ATOM 1668 O O . THR A 1 215 ? -15.789 -15.438 0.663 1 97.31 215 THR A O 1
ATOM 1671 N N . GLY A 1 216 ? -17.562 -15.25 1.97 1 97 216 GLY A N 1
ATOM 1672 C CA . GLY A 1 216 ? -17.594 -16.672 2.26 1 97 216 GLY A CA 1
ATOM 1673 C C . GLY A 1 216 ? -16.578 -17.094 3.307 1 97 216 GLY A C 1
ATOM 1674 O O . GLY A 1 216 ? -15.953 -16.25 3.947 1 97 216 GLY A O 1
ATOM 1675 N N . ASN A 1 217 ? -16.5 -18.406 3.504 1 97.44 217 ASN A N 1
ATOM 1676 C CA . ASN A 1 217 ? -15.547 -19 4.441 1 97.44 217 ASN A CA 1
ATOM 1677 C C . ASN A 1 217 ? -14.359 -19.625 3.719 1 97.44 217 ASN A C 1
ATOM 1679 O O . ASN A 1 217 ? -14.5 -20.672 3.078 1 97.44 217 ASN A O 1
ATOM 1683 N N . PRO A 1 218 ? -13.227 -19.031 3.887 1 97.44 218 PRO A N 1
ATOM 1684 C CA . PRO A 1 218 ? -12.055 -19.531 3.148 1 97.44 218 PRO A CA 1
ATOM 1685 C C . PRO A 1 218 ? -11.805 -21.016 3.375 1 97.44 218 PRO A C 1
ATOM 1687 O O . PRO A 1 218 ? -11.312 -21.703 2.479 1 97.44 218 PRO A O 1
ATOM 1690 N N . SER A 1 219 ? -12.141 -21.562 4.531 1 98 219 SER A N 1
ATOM 1691 C CA . SER A 1 219 ? -11.938 -22.984 4.797 1 98 219 SER A CA 1
ATOM 1692 C C . SER A 1 219 ? -12.727 -23.844 3.816 1 98 219 SER A C 1
ATOM 1694 O O . SER A 1 219 ? -12.367 -25 3.574 1 98 219 SER A O 1
ATOM 1696 N N . ASP A 1 220 ? -13.789 -23.297 3.268 1 98.56 220 ASP A N 1
ATOM 1697 C CA . ASP A 1 220 ? -14.586 -24.031 2.281 1 98.56 220 ASP A CA 1
ATOM 1698 C C . ASP A 1 220 ? -13.781 -24.266 1.001 1 98.56 220 ASP A C 1
ATOM 1700 O O . ASP A 1 220 ? -14 -25.25 0.299 1 98.56 220 ASP A O 1
ATOM 1704 N N . LEU A 1 221 ? -12.867 -23.359 0.688 1 98.81 221 LEU A N 1
ATOM 1705 C CA . LEU A 1 221 ? -12 -23.547 -0.473 1 98.81 221 LEU A CA 1
ATOM 1706 C C . LEU A 1 221 ? -11.188 -24.828 -0.334 1 98.81 221 LEU A C 1
ATOM 1708 O O . LEU A 1 221 ? -11.039 -25.594 -1.296 1 98.81 221 LEU A O 1
ATOM 1712 N N . VAL A 1 222 ? -10.633 -25.062 0.861 1 98.69 222 VAL A N 1
ATOM 1713 C CA . VAL A 1 222 ? -9.812 -26.234 1.133 1 98.69 222 VAL A CA 1
ATOM 1714 C C . VAL A 1 222 ? -10.672 -27.5 1.034 1 98.69 222 VAL A C 1
ATOM 1716 O O . VAL A 1 222 ? -10.273 -28.484 0.406 1 98.69 222 VAL A O 1
ATOM 1719 N N . THR A 1 223 ? -11.867 -27.438 1.688 1 98.5 223 THR A N 1
ATOM 1720 C CA . THR A 1 223 ? -12.789 -28.562 1.678 1 98.5 223 THR A CA 1
ATOM 1721 C C . THR A 1 223 ? -13.156 -28.953 0.248 1 98.5 223 THR A C 1
ATOM 1723 O O . THR A 1 223 ? -13.156 -30.141 -0.101 1 98.5 223 THR A O 1
ATOM 1726 N N . GLU A 1 224 ? -13.43 -27.953 -0.567 1 98.81 224 GLU A N 1
ATOM 1727 C CA . GLU A 1 224 ? -13.789 -28.172 -1.964 1 98.81 224 GLU A CA 1
ATOM 1728 C C . GLU A 1 224 ? -12.617 -28.75 -2.75 1 98.81 224 GLU A C 1
ATOM 1730 O O . GLU A 1 224 ? -12.781 -29.719 -3.504 1 98.81 224 GLU A O 1
ATOM 1735 N N . ALA A 1 225 ? -11.477 -28.172 -2.6 1 98.81 225 ALA A N 1
ATOM 1736 C CA . ALA A 1 225 ? -10.289 -28.594 -3.334 1 98.81 225 ALA A CA 1
ATOM 1737 C C . ALA A 1 225 ? -9.898 -30.016 -2.967 1 98.81 225 ALA A C 1
ATOM 1739 O O . ALA A 1 225 ? -9.43 -30.781 -3.816 1 98.81 225 ALA A O 1
ATOM 1740 N N . LYS A 1 226 ? -10.117 -30.469 -1.741 1 98.5 226 LYS A N 1
ATOM 1741 C CA . LYS A 1 226 ? -9.742 -31.781 -1.242 1 98.5 226 LYS A CA 1
ATOM 1742 C C . LYS A 1 226 ? -10.562 -32.875 -1.921 1 98.5 226 LYS A C 1
ATOM 1744 O O . LYS A 1 226 ? -10.18 -34.062 -1.903 1 98.5 226 LYS A O 1
ATOM 1749 N N . GLN A 1 227 ? -11.656 -32.562 -2.473 1 98.5 227 GLN A N 1
ATOM 1750 C CA . GLN A 1 227 ? -12.469 -33.531 -3.193 1 98.5 227 GLN A CA 1
ATOM 1751 C C . GLN A 1 227 ? -11.773 -33.969 -4.469 1 98.5 227 GLN A C 1
ATOM 1753 O O . GLN A 1 227 ? -12.117 -35.031 -5.027 1 98.5 227 GLN A O 1
ATOM 1758 N N . ILE A 1 228 ? -10.812 -33.219 -4.902 1 98.62 228 ILE A N 1
ATOM 1759 C CA . ILE A 1 228 ? -10.188 -33.5 -6.195 1 98.62 228 ILE A CA 1
ATOM 1760 C C . ILE A 1 228 ? -8.711 -33.812 -6 1 98.62 228 ILE A C 1
ATOM 1762 O O . ILE A 1 228 ? -8.188 -34.75 -6.605 1 98.62 228 ILE A O 1
ATOM 1766 N N . PHE A 1 229 ? -8.078 -33.031 -5.203 1 98.62 229 PHE A N 1
ATOM 1767 C CA . PHE A 1 229 ? -6.648 -33.188 -4.938 1 98.62 229 PHE A CA 1
ATOM 1768 C C . PHE A 1 229 ? -6.414 -33.781 -3.553 1 98.62 229 PHE A C 1
ATOM 1770 O O . PHE A 1 229 ? -6.824 -33.188 -2.547 1 98.62 229 PHE A O 1
ATOM 1777 N N . SER A 1 230 ? -5.66 -34.906 -3.436 1 97.19 230 SER A N 1
ATOM 1778 C CA . SER A 1 230 ? -5.504 -35.625 -2.184 1 97.19 230 SER A CA 1
ATOM 1779 C C . SER A 1 230 ? -4.23 -35.219 -1.455 1 97.19 230 SER A C 1
ATOM 1781 O O . SER A 1 230 ? -3.961 -35.688 -0.347 1 97.19 230 SER A O 1
ATOM 1783 N N . GLY A 1 231 ? -3.367 -34.375 -2.105 1 97 231 GLY A N 1
ATOM 1784 C CA . GLY A 1 231 ? -2.154 -33.906 -1.453 1 97 231 GLY A CA 1
ATOM 1785 C C . GLY A 1 231 ? -2.414 -32.875 -0.37 1 97 231 GLY A C 1
ATOM 1786 O O . GLY A 1 231 ? -3.564 -32.656 0.008 1 97 231 GLY A O 1
ATOM 1787 N N . HIS A 1 232 ? -1.386 -32.344 0.199 1 97.69 232 HIS A N 1
ATOM 1788 C CA . HIS A 1 232 ? -1.479 -31.359 1.259 1 97.69 232 HIS A CA 1
ATOM 1789 C C . HIS A 1 232 ? -1.934 -30.016 0.71 1 97.69 232 HIS A C 1
ATOM 1791 O O . HIS A 1 232 ? -1.335 -29.484 -0.231 1 97.69 232 HIS A O 1
ATOM 1797 N N . ILE A 1 233 ? -3.035 -29.516 1.239 1 98.69 233 ILE A N 1
ATOM 1798 C CA . ILE A 1 233 ? -3.578 -28.219 0.852 1 98.69 233 ILE A CA 1
ATOM 1799 C C . ILE A 1 233 ? -3.543 -27.266 2.045 1 98.69 233 ILE A C 1
ATOM 1801 O O . ILE A 1 233 ? -4.004 -27.609 3.137 1 98.69 233 ILE A O 1
ATOM 1805 N N . THR A 1 234 ? -2.965 -26.109 1.893 1 98.44 234 THR A N 1
ATOM 1806 C CA . THR A 1 234 ? -2.91 -25.078 2.92 1 98.44 234 THR A CA 1
ATOM 1807 C C . THR A 1 234 ? -3.529 -23.781 2.412 1 98.44 234 THR A C 1
ATOM 1809 O O . THR A 1 234 ? -3.408 -23.438 1.23 1 98.44 234 THR A O 1
ATOM 1812 N N . LEU A 1 235 ? -4.223 -23.078 3.299 1 98.56 235 LEU A N 1
ATOM 1813 C CA . LEU A 1 235 ? -4.629 -21.703 3.035 1 98.56 235 LEU A CA 1
ATOM 1814 C C . LEU A 1 235 ? -3.504 -20.719 3.369 1 98.56 235 LEU A C 1
ATOM 1816 O O . LEU A 1 235 ? -2.936 -20.781 4.461 1 98.56 235 LEU A O 1
ATOM 1820 N N . ALA A 1 236 ? -3.215 -19.844 2.396 1 98.88 236 ALA A N 1
ATOM 1821 C CA . ALA A 1 236 ? -2.193 -18.828 2.658 1 98.88 236 ALA A CA 1
ATOM 1822 C C . ALA A 1 236 ? -2.578 -17.969 3.852 1 98.88 236 ALA A C 1
ATOM 1824 O O . ALA A 1 236 ? -3.75 -17.625 4.027 1 98.88 236 ALA A O 1
ATOM 1825 N N . HIS A 1 237 ? -1.687 -17.656 4.641 1 98.69 237 HIS A N 1
ATOM 1826 C CA . HIS A 1 237 ? -1.794 -16.688 5.727 1 98.69 237 HIS A CA 1
ATOM 1827 C C . HIS A 1 237 ? -0.458 -16 5.984 1 98.69 237 HIS A C 1
ATOM 1829 O O . HIS A 1 237 ? 0.598 -16.531 5.637 1 98.69 237 HIS A O 1
ATOM 1835 N N . SER A 1 238 ? -0.52 -14.812 6.488 1 98.38 238 SER A N 1
ATOM 1836 C CA . SER A 1 238 ? 0.694 -14.039 6.719 1 98.38 238 SER A CA 1
ATOM 1837 C C . SER A 1 238 ? 1.692 -14.812 7.57 1 98.38 238 SER A C 1
ATOM 1839 O O . SER A 1 238 ? 1.339 -15.336 8.633 1 98.38 238 SER A O 1
ATOM 1841 N N . GLY A 1 239 ? 2.889 -14.914 7.113 1 98.69 239 GLY A N 1
ATOM 1842 C CA . GLY A 1 239 ? 3.957 -15.539 7.875 1 98.69 239 GLY A CA 1
ATOM 1843 C C . GLY A 1 239 ? 4.078 -17.031 7.625 1 98.69 239 GLY A C 1
ATOM 1844 O O . GLY A 1 239 ? 4.965 -17.688 8.172 1 98.69 239 GLY A O 1
ATOM 1845 N N . TYR A 1 240 ? 3.164 -17.594 6.84 1 98.75 240 TYR A N 1
ATOM 1846 C CA . TYR A 1 240 ? 3.334 -19 6.453 1 98.75 240 TYR A CA 1
ATOM 1847 C C . TYR A 1 240 ? 4.691 -19.219 5.793 1 98.75 240 TYR A C 1
ATOM 1849 O O . TYR A 1 240 ? 5.105 -18.438 4.938 1 98.75 240 TYR A O 1
ATOM 1857 N N . VAL A 1 241 ? 5.371 -20.281 6.219 1 98.81 241 VAL A N 1
ATOM 1858 C CA . VAL A 1 241 ? 6.691 -20.578 5.676 1 98.81 241 VAL A CA 1
ATOM 1859 C C . VAL A 1 241 ? 6.691 -21.984 5.078 1 98.81 241 VAL A C 1
ATOM 1861 O O . VAL A 1 241 ? 6.25 -22.938 5.719 1 98.81 241 VAL A O 1
ATOM 1864 N N . TRP A 1 242 ? 7.082 -22.078 3.846 1 98.62 242 TRP A N 1
ATOM 1865 C CA . TRP A 1 242 ? 7.41 -23.344 3.205 1 98.62 242 TRP A CA 1
ATOM 1866 C C . TRP A 1 242 ? 8.922 -23.516 3.074 1 98.62 242 TRP A C 1
ATOM 1868 O O . TRP A 1 242 ? 9.609 -22.625 2.58 1 98.62 242 TRP A O 1
ATOM 1878 N N . ASN A 1 243 ? 9.445 -24.594 3.57 1 95.94 243 ASN A N 1
ATOM 1879 C CA . ASN A 1 243 ? 10.859 -24.922 3.498 1 95.94 243 ASN A CA 1
ATOM 1880 C C . ASN A 1 243 ? 11.094 -26.25 2.809 1 95.94 243 ASN A C 1
ATOM 1882 O O . ASN A 1 243 ? 10.352 -27.219 3.029 1 95.94 243 ASN A O 1
ATOM 1886 N N . SER A 1 244 ? 11.984 -26.266 1.767 1 88 244 SER A N 1
ATOM 1887 C CA . SER A 1 244 ? 12.359 -27.516 1.126 1 88 244 SER A CA 1
ATOM 1888 C C . SER A 1 244 ? 13.195 -28.391 2.057 1 88 244 SER A C 1
ATOM 1890 O O . SER A 1 244 ? 13.883 -27.875 2.941 1 88 244 SER A O 1
ATOM 1892 N N . MET B 1 1 ? -16.219 17.109 15.836 1 97.44 1 MET B N 1
ATOM 1893 C CA . MET B 1 1 ? -15.297 16.5 14.875 1 97.44 1 MET B CA 1
ATOM 1894 C C . MET B 1 1 ? -14.375 15.492 15.562 1 97.44 1 MET B C 1
ATOM 1896 O O . MET B 1 1 ? -13.914 15.727 16.672 1 97.44 1 MET B O 1
ATOM 1900 N N . LYS B 1 2 ? -14.297 14.289 14.961 1 98.5 2 LYS B N 1
ATOM 1901 C CA . LYS B 1 2 ? -13.375 13.25 15.406 1 98.5 2 LYS B CA 1
ATOM 1902 C C . LYS B 1 2 ? -12.297 12.992 14.352 1 98.5 2 LYS B C 1
ATOM 1904 O O . LYS B 1 2 ? -12.594 12.883 13.164 1 98.5 2 LYS B O 1
ATOM 1909 N N . MET B 1 3 ? -11.055 12.953 14.797 1 98.88 3 MET B N 1
ATOM 1910 C CA . MET B 1 3 ? -9.938 12.656 13.898 1 98.88 3 MET B CA 1
ATOM 1911 C C . MET B 1 3 ? -9.148 11.453 14.406 1 98.88 3 MET B C 1
ATOM 1913 O O . MET B 1 3 ? -8.734 11.422 15.57 1 98.88 3 MET B O 1
ATOM 1917 N N . THR B 1 4 ? -8.969 10.438 13.539 1 98.94 4 THR B N 1
ATOM 1918 C CA . THR B 1 4 ? -8.211 9.234 13.859 1 98.94 4 THR B CA 1
ATOM 1919 C C . THR B 1 4 ? -6.98 9.109 12.961 1 98.94 4 THR B C 1
ATOM 1921 O O . THR B 1 4 ? -7.086 9.227 11.734 1 98.94 4 THR B O 1
ATOM 1924 N N . VAL B 1 5 ? -5.816 8.906 13.594 1 98.94 5 VAL B N 1
ATOM 1925 C CA . VAL B 1 5 ? -4.613 8.625 12.812 1 98.94 5 VAL B CA 1
ATOM 1926 C C . VAL B 1 5 ? -4.645 7.188 12.32 1 98.94 5 VAL B C 1
ATOM 1928 O O . VAL B 1 5 ? -4.578 6.246 13.109 1 98.94 5 VAL B O 1
ATOM 1931 N N . VAL B 1 6 ? -4.727 7.062 11.039 1 98.94 6 VAL B N 1
ATOM 1932 C CA . VAL B 1 6 ? -4.672 5.742 10.422 1 98.94 6 VAL B CA 1
ATOM 1933 C C . VAL B 1 6 ? -3.223 5.383 10.102 1 98.94 6 VAL B C 1
ATOM 1935 O O . VAL B 1 6 ? -2.779 4.266 10.383 1 98.94 6 VAL B O 1
ATOM 1938 N N . GLY B 1 7 ? -2.529 6.301 9.602 1 98.94 7 GLY B N 1
ATOM 1939 C CA . GLY B 1 7 ? -1.106 6.207 9.305 1 98.94 7 GLY B CA 1
ATOM 1940 C C . GLY B 1 7 ? -0.384 7.535 9.43 1 98.94 7 GLY B C 1
ATOM 1941 O O . GLY B 1 7 ? -0.996 8.594 9.281 1 98.94 7 GLY B O 1
ATOM 1942 N N . PHE B 1 8 ? 0.978 7.469 9.594 1 98.94 8 PHE B N 1
ATOM 1943 C CA . PHE B 1 8 ? 1.644 8.695 10.008 1 98.94 8 PHE B CA 1
ATOM 1944 C C . PHE B 1 8 ? 3.107 8.688 9.586 1 98.94 8 PHE B C 1
ATOM 1946 O O . PHE B 1 8 ? 3.828 9.664 9.805 1 98.94 8 PHE B O 1
ATOM 1953 N N . TRP B 1 9 ? 3.582 7.613 8.984 1 98.88 9 TRP B N 1
ATOM 1954 C CA . TRP B 1 9 ? 4.992 7.543 8.617 1 98.88 9 TRP B CA 1
ATOM 1955 C C . TRP B 1 9 ? 5.254 8.305 7.316 1 98.88 9 TRP B C 1
ATOM 1957 O O . TRP B 1 9 ? 4.406 8.328 6.422 1 98.88 9 TRP B O 1
ATOM 1967 N N . GLY B 1 10 ? 6.395 8.883 7.25 1 98.62 10 GLY B N 1
ATOM 1968 C CA . GLY B 1 10 ? 6.816 9.562 6.035 1 98.62 10 GLY B CA 1
ATOM 1969 C C . GLY B 1 10 ? 7.602 8.672 5.094 1 98.62 10 GLY B C 1
ATOM 1970 O O . GLY B 1 10 ? 8.461 7.898 5.535 1 98.62 10 GLY B O 1
ATOM 1971 N N . GLY B 1 11 ? 7.336 8.703 3.852 1 98.56 11 GLY B N 1
ATOM 1972 C CA . GLY B 1 11 ? 8.102 8 2.834 1 98.56 11 GLY B CA 1
ATOM 1973 C C . GLY B 1 11 ? 7.68 6.555 2.662 1 98.56 11 GLY B C 1
ATOM 1974 O O . GLY B 1 11 ? 7.199 6.164 1.594 1 98.56 11 GLY B O 1
ATOM 1975 N N . PHE B 1 12 ? 7.805 5.766 3.648 1 98.88 12 PHE B N 1
ATOM 1976 C CA . PHE B 1 12 ? 7.41 4.363 3.654 1 98.88 12 PHE B CA 1
ATOM 1977 C C . PHE B 1 12 ? 6.969 3.93 5.047 1 98.88 12 PHE B C 1
ATOM 1979 O O . PHE B 1 12 ? 7.285 4.594 6.039 1 98.88 12 PHE B O 1
ATOM 1986 N N . PRO B 1 13 ? 6.16 2.877 5.145 1 98.88 13 PRO B N 1
ATOM 1987 C CA . PRO B 1 13 ? 5.648 2.457 6.453 1 98.88 13 PRO B CA 1
ATOM 1988 C C . PRO B 1 13 ? 6.676 1.672 7.266 1 98.88 13 PRO B C 1
ATOM 1990 O O . PRO B 1 13 ? 7.57 1.042 6.691 1 98.88 13 PRO B O 1
ATOM 1993 N N . GLU B 1 14 ? 6.566 1.748 8.57 1 98.44 14 GLU B N 1
ATOM 1994 C CA . GLU B 1 14 ? 7.254 0.814 9.453 1 98.44 14 GLU B CA 1
ATOM 1995 C C . GLU B 1 14 ? 6.457 -0.476 9.625 1 98.44 14 GLU B C 1
ATOM 1997 O O . GLU B 1 14 ? 5.348 -0.598 9.102 1 98.44 14 GLU B O 1
ATOM 2002 N N . ALA B 1 15 ? 7.07 -1.451 10.328 1 98.31 15 ALA B N 1
ATOM 2003 C CA . ALA B 1 15 ? 6.465 -2.77 10.492 1 98.31 15 ALA B CA 1
ATOM 2004 C C . ALA B 1 15 ? 5.062 -2.658 11.078 1 98.31 15 ALA B C 1
ATOM 2006 O O . ALA B 1 15 ? 4.883 -2.119 12.172 1 98.31 15 ALA B O 1
ATOM 2007 N N . GLY B 1 16 ? 4.07 -3.127 10.305 1 97.69 16 GLY B N 1
ATOM 2008 C CA . GLY B 1 16 ? 2.701 -3.184 10.797 1 97.69 16 GLY B CA 1
ATOM 2009 C C . GLY B 1 16 ? 2.014 -1.831 10.805 1 97.69 16 GLY B C 1
ATOM 2010 O O . GLY B 1 16 ? 0.913 -1.691 11.336 1 97.69 16 GLY B O 1
ATOM 2011 N N . GLU B 1 17 ? 2.66 -0.822 10.242 1 98.56 17 GLU B N 1
ATOM 2012 C CA . GLU B 1 17 ? 2.141 0.542 10.258 1 98.56 17 GLU B CA 1
ATOM 2013 C C . GLU B 1 17 ? 1.807 1.022 8.852 1 98.56 17 GLU B C 1
ATOM 2015 O O . GLU B 1 17 ? 1.794 0.231 7.906 1 98.56 17 GLU B O 1
ATOM 2020 N N . ALA B 1 18 ? 1.376 2.287 8.719 1 98.94 18 ALA B N 1
ATOM 2021 C CA . ALA B 1 18 ? 1.003 2.875 7.434 1 98.94 18 ALA B CA 1
ATOM 2022 C C . ALA B 1 18 ? 1.611 4.266 7.27 1 98.94 18 ALA B C 1
ATOM 2024 O O . ALA B 1 18 ? 2.051 4.875 8.25 1 98.94 18 ALA B O 1
ATOM 2025 N N . THR B 1 19 ? 1.715 4.641 6.047 1 98.94 19 THR B N 1
ATOM 2026 C CA . THR B 1 19 ? 2.057 6.031 5.781 1 98.94 19 THR B CA 1
ATOM 2027 C C . THR B 1 19 ? 0.814 6.918 5.844 1 98.94 19 THR B C 1
ATOM 2029 O O . THR B 1 19 ? -0.222 6.504 6.367 1 98.94 19 THR B O 1
ATOM 2032 N N . SER B 1 20 ? 0.831 8.094 5.379 1 98.94 20 SER B N 1
ATOM 2033 C CA . SER B 1 20 ? -0.094 9.188 5.672 1 98.94 20 SER B CA 1
ATOM 2034 C C . SER B 1 20 ? -1.533 8.789 5.363 1 98.94 20 SER B C 1
ATOM 2036 O O . SER B 1 20 ? -1.846 8.391 4.242 1 98.94 20 SER B O 1
ATOM 2038 N N . GLY B 1 21 ? -2.373 8.781 6.305 1 98.94 21 GLY B N 1
ATOM 2039 C CA . GLY B 1 21 ? -3.816 8.594 6.277 1 98.94 21 GLY B CA 1
ATOM 2040 C C . GLY B 1 21 ? -4.5 9.055 7.551 1 98.94 21 GLY B C 1
ATOM 2041 O O . GLY B 1 21 ? -4.129 8.633 8.648 1 98.94 21 GLY B O 1
ATOM 2042 N N . TYR B 1 22 ? -5.5 9.891 7.457 1 99 22 TYR B N 1
ATOM 2043 C CA . TYR B 1 22 ? -6.215 10.461 8.594 1 99 22 TYR B CA 1
ATOM 2044 C C . TYR B 1 22 ? -7.723 10.422 8.359 1 99 22 TYR B C 1
ATOM 2046 O O . TYR B 1 22 ? -8.211 10.914 7.344 1 99 22 TYR B O 1
ATOM 2054 N N . LEU B 1 23 ? -8.414 9.828 9.273 1 98.94 23 LEU B N 1
ATOM 2055 C CA . LEU B 1 23 ? -9.859 9.68 9.156 1 98.94 23 LEU B CA 1
ATOM 2056 C C . LEU B 1 23 ? -10.578 10.758 9.969 1 98.94 23 LEU B C 1
ATOM 2058 O O . LEU B 1 23 ? -10.398 10.852 11.18 1 98.94 23 LEU B O 1
ATOM 2062 N N . PHE B 1 24 ? -11.328 11.609 9.281 1 98.94 24 PHE B N 1
ATOM 2063 C CA . PHE B 1 24 ? -12.164 12.625 9.906 1 98.94 24 PHE B CA 1
ATOM 2064 C C . PHE B 1 24 ? -13.625 12.188 9.93 1 98.94 24 PHE B C 1
ATOM 2066 O O . PHE B 1 24 ? -14.148 11.711 8.922 1 98.94 24 PHE B O 1
ATOM 2073 N N . GLU B 1 25 ? -14.25 12.312 11.039 1 98.75 25 GLU B N 1
ATOM 2074 C CA . GLU B 1 25 ? -15.664 11.977 11.188 1 98.75 25 GLU B CA 1
ATOM 2075 C C . GLU B 1 25 ? -16.438 13.133 11.82 1 98.75 25 GLU B C 1
ATOM 2077 O O . GLU B 1 25 ? -15.984 13.727 12.797 1 98.75 25 GLU B O 1
ATOM 2082 N N . HIS B 1 26 ? -17.5 13.508 11.266 1 98.62 26 HIS B N 1
ATOM 2083 C CA . HIS B 1 26 ? -18.422 14.5 11.789 1 98.62 26 HIS B CA 1
ATOM 2084 C C . HIS B 1 26 ? -19.828 14.289 11.234 1 98.62 26 HIS B C 1
ATOM 2086 O O . HIS B 1 26 ? -20.016 14.109 10.031 1 98.62 26 HIS B O 1
ATOM 2092 N N . ASP B 1 27 ? -20.906 14.195 12.109 1 97.81 27 ASP B N 1
ATOM 2093 C CA . ASP B 1 27 ? -22.312 14.047 11.734 1 97.81 27 ASP B CA 1
ATOM 2094 C C . ASP B 1 27 ? -22.516 12.828 10.836 1 97.81 27 ASP B C 1
ATOM 2096 O O . ASP B 1 27 ? -23.188 12.914 9.812 1 97.81 27 ASP B O 1
ATOM 2100 N N . GLY B 1 28 ? -21.812 11.781 11.125 1 97.81 28 GLY B N 1
ATOM 2101 C CA . GLY B 1 28 ? -21.984 10.516 10.438 1 97.81 28 GLY B CA 1
ATOM 2102 C C . GLY B 1 28 ? -21.234 10.445 9.125 1 97.81 28 GLY B C 1
ATOM 2103 O O . GLY B 1 28 ? -21.266 9.414 8.445 1 97.81 28 GLY B O 1
ATOM 2104 N N . PHE B 1 29 ? -20.547 11.523 8.719 1 98.69 29 PHE B N 1
ATOM 2105 C CA . PHE B 1 29 ? -19.766 11.586 7.488 1 98.69 29 PHE B CA 1
ATOM 2106 C C . PHE B 1 29 ? -18.312 11.227 7.75 1 98.69 29 PHE B C 1
ATOM 2108 O O . PHE B 1 29 ? -17.719 11.672 8.734 1 98.69 29 PHE B O 1
ATOM 2115 N N . ARG B 1 30 ? -17.719 10.422 6.922 1 98.88 30 ARG B N 1
ATOM 2116 C CA . ARG B 1 30 ? -16.344 9.953 7.082 1 98.88 30 ARG B CA 1
ATOM 2117 C C . ARG B 1 30 ? -15.484 10.406 5.914 1 98.88 30 ARG B C 1
ATOM 2119 O O . ARG B 1 30 ? -15.672 9.961 4.781 1 98.88 30 ARG B O 1
ATOM 2126 N N . LEU B 1 31 ? -14.523 11.242 6.207 1 98.94 31 LEU B N 1
ATOM 2127 C CA . LEU B 1 31 ? -13.586 11.789 5.238 1 98.94 31 LEU B CA 1
ATOM 2128 C C . LEU B 1 31 ? -12.18 11.25 5.477 1 98.94 31 LEU B C 1
ATOM 2130 O O . LEU B 1 31 ? -11.633 11.398 6.57 1 98.94 31 LEU B O 1
ATOM 2134 N N . LEU B 1 32 ? -11.688 10.562 4.48 1 99 32 LEU B N 1
ATOM 2135 C CA . LEU B 1 32 ? -10.305 10.125 4.539 1 99 32 LEU B CA 1
ATOM 2136 C C . LEU B 1 32 ? -9.383 11.148 3.881 1 99 32 LEU B C 1
ATOM 2138 O O . LEU B 1 32 ? -9.594 11.531 2.73 1 99 32 LEU B O 1
ATOM 2142 N N . VAL B 1 33 ? -8.383 11.625 4.629 1 99 33 VAL B N 1
ATOM 2143 C CA . VAL B 1 33 ? -7.375 12.555 4.117 1 99 33 VAL B CA 1
ATOM 2144 C C . VAL B 1 33 ? -6.086 11.797 3.814 1 99 33 VAL B C 1
ATOM 2146 O O . VAL B 1 33 ? -5.445 11.258 4.723 1 99 33 VAL B O 1
ATOM 2149 N N . ASP B 1 34 ? -5.668 11.773 2.564 1 98.94 34 ASP B N 1
ATOM 2150 C CA . ASP B 1 34 ? -4.574 10.977 2.023 1 98.94 34 ASP B CA 1
ATOM 2151 C C . ASP B 1 34 ? -4.832 9.484 2.23 1 98.94 34 ASP B C 1
ATOM 2153 O O . ASP B 1 34 ? -5.645 9.102 3.072 1 98.94 34 ASP B O 1
ATOM 2157 N N . CYS B 1 35 ? -4.23 8.695 1.423 1 98.94 35 CYS B N 1
ATOM 2158 C CA . CYS B 1 35 ? -4.41 7.246 1.392 1 98.94 35 CYS B CA 1
ATOM 2159 C C . CYS B 1 35 ? -3.109 6.547 1.011 1 98.94 35 CYS B C 1
ATOM 2161 O O . CYS B 1 35 ? -3.021 5.926 -0.052 1 98.94 35 CYS B O 1
ATOM 2163 N N . GLY B 1 36 ? -2.162 6.598 1.942 1 98.94 36 GLY B N 1
ATOM 2164 C CA . GLY B 1 36 ? -0.825 6.086 1.688 1 98.94 36 GLY B CA 1
ATOM 2165 C C . GLY B 1 36 ? -0.731 4.574 1.812 1 98.94 36 GLY B C 1
ATOM 2166 O O . GLY B 1 36 ? -1.752 3.885 1.832 1 98.94 36 GLY B O 1
ATOM 2167 N N . SER B 1 37 ? 0.473 4.07 1.844 1 98.94 37 SER B N 1
ATOM 2168 C CA . SER B 1 37 ? 0.761 2.643 1.933 1 98.94 37 SER B CA 1
ATOM 2169 C C . SER B 1 37 ? 0.289 2.066 3.264 1 98.94 37 SER B C 1
ATOM 2171 O O . SER B 1 37 ? 0.583 2.619 4.324 1 98.94 37 SER B O 1
ATOM 2173 N N . GLY B 1 38 ? -0.448 0.963 3.193 1 98.88 38 GLY B N 1
ATOM 2174 C CA . GLY B 1 38 ? -0.911 0.285 4.395 1 98.88 38 GLY B CA 1
ATOM 2175 C C . GLY B 1 38 ? -2.152 0.918 4.992 1 98.88 38 GLY B C 1
ATOM 2176 O O . GLY B 1 38 ? -2.717 0.396 5.957 1 98.88 38 GLY B O 1
ATOM 2177 N N . VAL B 1 39 ? -2.621 2.012 4.438 1 98.94 39 VAL B N 1
ATOM 2178 C CA . VAL B 1 39 ? -3.729 2.754 5.031 1 98.94 39 VAL B CA 1
ATOM 2179 C C . VAL B 1 39 ? -5.004 1.916 4.973 1 98.94 39 VAL B C 1
ATOM 2181 O O . VAL B 1 39 ? -5.758 1.853 5.945 1 98.94 39 VAL B O 1
ATOM 2184 N N . LEU B 1 40 ? -5.246 1.277 3.783 1 98.94 40 LEU B N 1
ATOM 2185 C CA . LEU B 1 40 ? -6.5 0.546 3.652 1 98.94 40 LEU B CA 1
ATOM 2186 C C . LEU B 1 40 ? -6.574 -0.596 4.66 1 98.94 40 LEU B C 1
ATOM 2188 O O . LEU B 1 40 ? -7.621 -0.833 5.262 1 98.94 40 LEU B O 1
ATOM 2192 N N . ALA B 1 41 ? -5.469 -1.336 4.848 1 98.88 41 ALA B N 1
ATOM 2193 C CA . ALA B 1 41 ? -5.434 -2.406 5.84 1 98.88 41 ALA B CA 1
ATOM 2194 C C . ALA B 1 41 ? -5.633 -1.853 7.25 1 98.88 41 ALA B C 1
ATOM 2196 O O . ALA B 1 41 ? -6.375 -2.426 8.047 1 98.88 41 ALA B O 1
ATOM 2197 N N . GLN B 1 42 ? -4.988 -0.754 7.566 1 98.81 42 GLN B N 1
ATOM 2198 C CA . GLN B 1 42 ? -5.035 -0.142 8.891 1 98.81 42 GLN B CA 1
ATOM 2199 C C . GLN B 1 42 ? -6.414 0.448 9.172 1 98.81 42 GLN B C 1
ATOM 2201 O O . GLN B 1 42 ? -6.918 0.348 10.297 1 98.81 42 GLN B O 1
ATOM 2206 N N . LEU B 1 43 ? -7.004 1.055 8.188 1 98.88 43 LEU B N 1
ATOM 2207 C CA . LEU B 1 43 ? -8.289 1.739 8.289 1 98.88 43 LEU B CA 1
ATOM 2208 C C . LEU B 1 43 ? -9.375 0.792 8.789 1 98.88 43 LEU B C 1
ATOM 2210 O O . LEU B 1 43 ? -10.273 1.207 9.523 1 98.88 43 LEU B O 1
ATOM 2214 N N . GLN B 1 44 ? -9.273 -0.462 8.469 1 98.75 44 GLN B N 1
ATOM 2215 C CA . GLN B 1 44 ? -10.305 -1.453 8.758 1 98.75 44 GLN B CA 1
ATOM 2216 C C . GLN B 1 44 ? -10.328 -1.801 10.242 1 98.75 44 GLN B C 1
ATOM 2218 O O . GLN B 1 44 ? -11.227 -2.502 10.711 1 98.75 44 GLN B O 1
ATOM 2223 N N . LYS B 1 45 ? -9.336 -1.369 10.969 1 98.44 45 LYS B N 1
ATOM 2224 C CA . LYS B 1 45 ? -9.367 -1.507 12.422 1 98.44 45 LYS B CA 1
ATOM 2225 C C . LYS B 1 45 ? -10.344 -0.516 13.047 1 98.44 45 LYS B C 1
ATOM 2227 O O . LYS B 1 45 ? -10.719 -0.661 14.211 1 98.44 45 LYS B O 1
ATOM 2232 N N . TYR B 1 46 ? -10.727 0.458 12.25 1 98.56 46 TYR B N 1
ATOM 2233 C CA . TYR B 1 46 ? -11.523 1.547 12.805 1 98.56 46 TYR B CA 1
ATOM 2234 C C . TYR B 1 46 ? -12.891 1.621 12.133 1 98.56 46 TYR B C 1
ATOM 2236 O O . TYR B 1 46 ? -13.891 1.936 12.789 1 98.56 46 TYR B O 1
ATOM 2244 N N . ILE B 1 47 ? -12.914 1.362 10.812 1 98.44 47 ILE B N 1
ATOM 2245 C CA . ILE B 1 47 ? -14.172 1.385 10.062 1 98.44 47 ILE B CA 1
ATOM 2246 C C . ILE B 1 47 ? -14.117 0.364 8.93 1 98.44 47 ILE B C 1
ATOM 2248 O O . ILE B 1 47 ? -13.039 -0.131 8.586 1 98.44 47 ILE B O 1
ATOM 2252 N N . THR B 1 48 ? -15.297 0.082 8.352 1 97.56 48 THR B N 1
ATOM 2253 C CA . THR B 1 48 ? -15.383 -0.667 7.105 1 97.56 48 THR B CA 1
ATOM 2254 C C . THR B 1 48 ? -15.086 0.236 5.91 1 97.56 48 THR B C 1
ATOM 2256 O O . THR B 1 48 ? -15.609 1.351 5.824 1 97.56 48 THR B O 1
ATOM 2259 N N . PRO B 1 49 ? -14.266 -0.232 5.016 1 98.12 49 PRO B N 1
ATOM 2260 C CA . PRO B 1 49 ? -13.852 0.629 3.906 1 98.12 49 PRO B CA 1
ATOM 2261 C C . PRO B 1 49 ? -15.039 1.213 3.143 1 98.12 49 PRO B C 1
ATOM 2263 O O . PRO B 1 49 ? -14.984 2.357 2.686 1 98.12 49 PRO B O 1
ATOM 2266 N N . SER B 1 50 ? -16.125 0.458 3.061 1 98 50 SER B N 1
ATOM 2267 C CA . SER B 1 50 ? -17.281 0.892 2.287 1 98 50 SER B CA 1
ATOM 2268 C C . SER B 1 50 ? -18 2.051 2.973 1 98 50 SER B C 1
ATOM 2270 O O . SER B 1 50 ? -18.891 2.674 2.383 1 98 50 SER B O 1
ATOM 2272 N N . HIS B 1 51 ? -17.547 2.381 4.168 1 98.12 51 HIS B N 1
ATOM 2273 C CA . HIS B 1 51 ? -18.203 3.445 4.922 1 98.12 51 HIS B CA 1
ATOM 2274 C C . HIS B 1 51 ? -17.531 4.793 4.656 1 98.12 51 HIS B C 1
ATOM 2276 O O . HIS B 1 51 ? -18.031 5.832 5.086 1 98.12 51 HIS B O 1
ATOM 2282 N N . ILE B 1 52 ? -16.453 4.82 3.938 1 98.88 52 ILE B N 1
ATOM 2283 C CA . ILE B 1 52 ? -15.836 6.082 3.553 1 98.88 52 ILE B CA 1
ATOM 2284 C C . ILE B 1 52 ? -16.781 6.859 2.637 1 98.88 52 ILE B C 1
ATOM 2286 O O . ILE B 1 52 ? -17.312 6.312 1.669 1 98.88 52 ILE B O 1
ATOM 2290 N N . ASP B 1 53 ? -16.969 8.117 2.961 1 98.88 53 ASP B N 1
ATOM 2291 C CA . ASP B 1 53 ? -17.891 8.93 2.17 1 98.88 53 ASP B CA 1
ATOM 2292 C C . ASP B 1 53 ? -17.141 9.766 1.135 1 98.88 53 ASP B C 1
ATOM 2294 O O . ASP B 1 53 ? -17.703 10.109 0.089 1 98.88 53 ASP B O 1
ATOM 2298 N N . ALA B 1 54 ? -15.914 10.117 1.429 1 98.94 54 ALA B N 1
ATOM 2299 C CA . ALA B 1 54 ? -15.078 10.898 0.524 1 98.94 54 ALA B CA 1
ATOM 2300 C C . ALA B 1 54 ? -13.602 10.766 0.885 1 98.94 54 ALA B C 1
ATOM 2302 O O . ALA B 1 54 ? -13.266 10.414 2.02 1 98.94 54 ALA B O 1
ATOM 2303 N N . VAL B 1 55 ? -12.766 11 -0.109 1 99 55 VAL B N 1
ATOM 2304 C CA . VAL B 1 55 ? -11.32 11.094 0.072 1 99 55 VAL B CA 1
ATOM 2305 C C . VAL B 1 55 ? -10.82 12.445 -0.436 1 99 55 VAL B C 1
ATOM 2307 O O . VAL B 1 55 ? -11.328 12.969 -1.433 1 99 55 VAL B O 1
ATOM 2310 N N . VAL B 1 56 ? -9.898 13.078 0.263 1 99 56 VAL B N 1
ATOM 2311 C CA . VAL B 1 56 ? -9.219 14.266 -0.242 1 99 56 VAL B CA 1
ATOM 2312 C C . VAL B 1 56 ? -7.707 14.078 -0.13 1 99 56 VAL B C 1
ATOM 2314 O O . VAL B 1 56 ? -7.211 13.586 0.887 1 99 56 VAL B O 1
ATOM 2317 N N . LEU B 1 57 ? -7.008 14.406 -1.226 1 98.94 57 LEU B N 1
ATOM 2318 C CA . LEU B 1 57 ? -5.57 14.156 -1.294 1 98.94 57 LEU B CA 1
ATOM 2319 C C . LEU B 1 57 ? -4.789 15.469 -1.248 1 98.94 57 LEU B C 1
ATOM 2321 O O . LEU B 1 57 ? -5.172 16.453 -1.89 1 98.94 57 LEU B O 1
ATOM 2325 N N . SER B 1 58 ? -3.742 15.43 -0.441 1 98.94 58 SER B N 1
ATOM 2326 C CA . SER B 1 58 ? -2.844 16.578 -0.393 1 98.94 58 SER B CA 1
ATOM 2327 C C . SER B 1 58 ? -1.988 16.672 -1.652 1 98.94 58 SER B C 1
ATOM 2329 O O . SER B 1 58 ? -1.817 17.75 -2.221 1 98.94 58 SER B O 1
ATOM 2331 N N . HIS B 1 59 ? -1.379 15.555 -2.041 1 98.94 59 HIS B N 1
ATOM 2332 C CA . HIS B 1 59 ? -0.537 15.445 -3.227 1 98.94 59 HIS B CA 1
ATOM 2333 C C . HIS B 1 59 ? -0.337 13.984 -3.629 1 98.94 59 HIS B C 1
ATOM 2335 O O . HIS B 1 59 ? -0.94 13.086 -3.039 1 98.94 59 HIS B O 1
ATOM 2341 N N . TYR B 1 60 ? 0.519 13.766 -4.684 1 98.88 60 TYR B N 1
ATOM 2342 C CA . TYR B 1 60 ? 0.436 12.461 -5.328 1 98.88 60 TYR B CA 1
ATOM 2343 C C . TYR B 1 60 ? 1.712 11.656 -5.105 1 98.88 60 TYR B C 1
ATOM 2345 O O . TYR B 1 60 ? 2.014 10.734 -5.863 1 98.88 60 TYR B O 1
ATOM 2353 N N . HIS B 1 61 ? 2.529 12.016 -4.043 1 98.88 61 HIS B N 1
ATOM 2354 C CA . HIS B 1 61 ? 3.609 11.102 -3.68 1 98.88 61 HIS B CA 1
ATOM 2355 C C . HIS B 1 61 ? 3.062 9.758 -3.209 1 98.88 61 HIS B C 1
ATOM 2357 O O . HIS B 1 61 ? 1.988 9.695 -2.607 1 98.88 61 HIS B O 1
ATOM 2363 N N . HIS B 1 62 ? 3.801 8.742 -3.412 1 98.81 62 HIS B N 1
ATOM 2364 C CA . HIS B 1 62 ? 3.354 7.371 -3.186 1 98.81 62 HIS B CA 1
ATOM 2365 C C . HIS B 1 62 ? 2.934 7.16 -1.733 1 98.81 62 HIS B C 1
ATOM 2367 O O . HIS B 1 62 ? 1.949 6.469 -1.461 1 98.81 62 HIS B O 1
ATOM 2373 N N . ASP B 1 63 ? 3.668 7.703 -0.783 1 98.88 63 ASP B N 1
ATOM 2374 C CA . ASP B 1 63 ? 3.352 7.496 0.626 1 98.88 63 ASP B CA 1
ATOM 2375 C C . ASP B 1 63 ? 2.09 8.258 1.023 1 98.88 63 ASP B C 1
ATOM 2377 O O . ASP B 1 63 ? 1.67 8.219 2.182 1 98.88 63 ASP B O 1
ATOM 2381 N N . HIS B 1 64 ? 1.399 8.938 0.099 1 98.94 64 HIS B N 1
ATOM 2382 C CA . HIS B 1 64 ? 0.127 9.602 0.349 1 98.94 64 HIS B CA 1
ATOM 2383 C C . HIS B 1 64 ? -0.984 9.008 -0.512 1 98.94 64 HIS B C 1
ATOM 2385 O O . HIS B 1 64 ? -2.164 9.297 -0.29 1 98.94 64 HIS B O 1
ATOM 2391 N N . VAL B 1 65 ? -0.621 8.125 -1.519 1 98.94 65 VAL B N 1
ATOM 2392 C CA . VAL B 1 65 ? -1.671 7.723 -2.449 1 98.94 65 VAL B CA 1
ATOM 2393 C C . VAL B 1 65 ? -1.528 6.238 -2.779 1 98.94 65 VAL B C 1
ATOM 2395 O O . VAL B 1 65 ? -2.281 5.703 -3.596 1 98.94 65 VAL B O 1
ATOM 2398 N N . ALA B 1 66 ? -0.647 5.508 -2.205 1 98.94 66 ALA B N 1
ATOM 2399 C CA . ALA B 1 66 ? -0.286 4.148 -2.604 1 98.94 66 ALA B CA 1
ATOM 2400 C C . ALA B 1 66 ? -1.511 3.238 -2.625 1 98.94 66 ALA B C 1
ATOM 2402 O O . ALA B 1 66 ? -1.599 2.324 -3.447 1 98.94 66 ALA B O 1
ATOM 2403 N N . ASP B 1 67 ? -2.498 3.486 -1.746 1 98.94 67 ASP B N 1
ATOM 2404 C CA . ASP B 1 67 ? -3.594 2.535 -1.581 1 98.94 67 ASP B CA 1
ATOM 2405 C C . ASP B 1 67 ? -4.848 3.01 -2.311 1 98.94 67 ASP B C 1
ATOM 2407 O O . ASP B 1 67 ? -5.926 2.432 -2.146 1 98.94 67 ASP B O 1
ATOM 2411 N N . ILE B 1 68 ? -4.758 4.062 -3.166 1 98.94 68 ILE B N 1
ATOM 2412 C CA . ILE B 1 68 ? -5.922 4.527 -3.914 1 98.94 68 ILE B CA 1
ATOM 2413 C C . ILE B 1 68 ? -6.414 3.42 -4.844 1 98.94 68 ILE B C 1
ATOM 2415 O O . ILE B 1 68 ? -7.613 3.133 -4.895 1 98.94 68 ILE B O 1
ATOM 2419 N N . GLY B 1 69 ? -5.504 2.787 -5.547 1 98.94 69 GLY B N 1
ATOM 2420 C CA . GLY B 1 69 ? -5.891 1.735 -6.473 1 98.94 69 GLY B CA 1
ATOM 2421 C C . GLY B 1 69 ? -6.605 0.58 -5.797 1 98.94 69 GLY B C 1
ATOM 2422 O O . GLY B 1 69 ? -7.617 0.088 -6.305 1 98.94 69 GLY B O 1
ATOM 2423 N N . VAL B 1 70 ? -6.094 0.119 -4.656 1 98.94 70 VAL B N 1
ATOM 2424 C CA . VAL B 1 70 ? -6.715 -1.024 -3.996 1 98.94 70 VAL B CA 1
ATOM 2425 C C . VAL B 1 70 ? -8.008 -0.587 -3.311 1 98.94 70 VAL B C 1
ATOM 2427 O O . VAL B 1 70 ? -8.922 -1.392 -3.131 1 98.94 70 VAL B O 1
ATOM 2430 N N . LEU B 1 71 ? -8.109 0.7 -2.938 1 98.94 71 LEU B N 1
ATOM 2431 C CA . LEU B 1 71 ? -9.398 1.224 -2.488 1 98.94 71 LEU B CA 1
ATOM 2432 C C . LEU B 1 71 ? -10.445 1.123 -3.594 1 98.94 71 LEU B C 1
ATOM 2434 O O . LEU B 1 71 ? -11.586 0.742 -3.338 1 98.94 71 LEU B O 1
ATOM 2438 N N . GLN B 1 72 ? -10.047 1.468 -4.801 1 98.94 72 GLN B N 1
ATOM 2439 C CA . GLN B 1 72 ? -10.93 1.327 -5.953 1 98.94 72 GLN B CA 1
ATOM 2440 C C . GLN B 1 72 ? -11.375 -0.122 -6.133 1 98.94 72 GLN B C 1
ATOM 2442 O O . GLN B 1 72 ? -12.547 -0.389 -6.375 1 98.94 72 GLN B O 1
ATOM 2447 N N . TYR B 1 73 ? -10.445 -1.056 -5.969 1 98.81 73 TYR B N 1
ATOM 2448 C CA . TYR B 1 73 ? -10.766 -2.473 -6.086 1 98.81 73 TYR B CA 1
ATOM 2449 C C . TYR B 1 73 ? -11.695 -2.918 -4.965 1 98.81 73 TYR B C 1
ATOM 2451 O O . TYR B 1 73 ? -12.586 -3.746 -5.176 1 98.81 73 TYR B O 1
ATOM 2459 N N . ALA B 1 74 ? -11.445 -2.369 -3.777 1 98.81 74 ALA B N 1
ATOM 2460 C CA . ALA B 1 74 ? -12.328 -2.697 -2.662 1 98.81 74 ALA B CA 1
ATOM 2461 C C . ALA B 1 74 ? -13.766 -2.312 -2.973 1 98.81 74 ALA B C 1
ATOM 2463 O O . ALA B 1 74 ? -14.695 -3.074 -2.689 1 98.81 74 ALA B O 1
ATOM 2464 N N . ARG B 1 75 ? -13.969 -1.118 -3.537 1 98.69 75 ARG B N 1
ATOM 2465 C CA . ARG B 1 75 ? -15.305 -0.662 -3.91 1 98.69 75 ARG B CA 1
ATOM 2466 C C . ARG B 1 75 ? -15.898 -1.545 -5.004 1 98.69 75 ARG B C 1
ATOM 2468 O O . ARG B 1 75 ? -17.078 -1.909 -4.941 1 98.69 75 ARG B O 1
ATOM 2475 N N . LEU B 1 76 ? -15.102 -1.892 -5.996 1 98.31 76 LEU B N 1
ATOM 2476 C CA . LEU B 1 76 ? -15.523 -2.754 -7.094 1 98.31 76 LEU B CA 1
ATOM 2477 C C . LEU B 1 76 ? -15.984 -4.109 -6.574 1 98.31 76 LEU B C 1
ATOM 2479 O O . LEU B 1 76 ? -17.094 -4.547 -6.875 1 98.31 76 LEU B O 1
ATOM 2483 N N . ILE B 1 77 ? -15.172 -4.746 -5.758 1 97.69 77 ILE B N 1
ATOM 2484 C CA . ILE B 1 77 ? -15.414 -6.102 -5.273 1 97.69 77 ILE B CA 1
ATOM 2485 C C . ILE B 1 77 ? -16.625 -6.105 -4.344 1 97.69 77 ILE B C 1
ATOM 2487 O O . ILE B 1 77 ? -17.5 -6.965 -4.457 1 97.69 77 ILE B O 1
ATOM 2491 N N . THR B 1 78 ? -16.672 -5.113 -3.432 1 97.94 78 THR B N 1
ATOM 2492 C CA . THR B 1 78 ? -17.812 -5.027 -2.518 1 97.94 78 THR B CA 1
ATOM 2493 C C . THR B 1 78 ? -19.109 -4.832 -3.291 1 97.94 78 THR B C 1
ATOM 2495 O O . THR B 1 78 ? -20.109 -5.48 -2.994 1 97.94 78 THR B O 1
ATOM 2498 N N . SER B 1 79 ? -19.109 -3.963 -4.297 1 97.81 79 SER B N 1
ATOM 2499 C CA . SER B 1 79 ? -20.297 -3.717 -5.109 1 97.81 79 SER B CA 1
ATOM 2500 C C . SER B 1 79 ? -20.734 -4.977 -5.848 1 97.81 79 SER B C 1
ATOM 2502 O O . SER B 1 79 ? -21.938 -5.227 -6.012 1 97.81 79 SER B O 1
ATOM 2504 N N . ALA B 1 80 ? -19.781 -5.785 -6.254 1 95.25 80 ALA B N 1
ATOM 2505 C CA . ALA B 1 80 ? -20.062 -6.969 -7.059 1 95.25 80 ALA B CA 1
ATOM 2506 C C . ALA B 1 80 ? -20.5 -8.141 -6.184 1 95.25 80 ALA B C 1
ATOM 2508 O O . ALA B 1 80 ? -21.203 -9.047 -6.652 1 95.25 80 ALA B O 1
ATOM 2509 N N . THR B 1 81 ? -20.203 -8.141 -4.875 1 94.06 81 THR B N 1
ATOM 2510 C CA . THR B 1 81 ? -20.359 -9.367 -4.105 1 94.06 81 THR B CA 1
ATOM 2511 C C . THR B 1 81 ? -21.297 -9.148 -2.92 1 94.06 81 THR B C 1
ATOM 2513 O O . THR B 1 81 ? -21.891 -10.094 -2.402 1 94.06 81 THR B O 1
ATOM 2516 N N . THR B 1 82 ? -21.344 -7.945 -2.434 1 93.56 82 THR B N 1
ATOM 2517 C CA . THR B 1 82 ? -22.109 -7.699 -1.208 1 93.56 82 THR B CA 1
ATOM 2518 C C . THR B 1 82 ? -23.281 -6.773 -1.474 1 93.56 82 THR B C 1
ATOM 2520 O O . THR B 1 82 ? -24.438 -7.172 -1.327 1 93.56 82 THR B O 1
ATOM 2523 N N . ARG B 1 83 ? -22.984 -5.539 -1.85 1 95.38 83 ARG B N 1
ATOM 2524 C CA . ARG B 1 83 ? -23.984 -4.527 -2.146 1 95.38 83 ARG B CA 1
ATOM 2525 C C . ARG B 1 83 ? -23.422 -3.447 -3.064 1 95.38 83 ARG B C 1
ATOM 2527 O O . ARG B 1 83 ? -22.266 -3.062 -2.938 1 95.38 83 ARG B O 1
ATOM 2534 N N . GLN B 1 84 ? -24.281 -2.979 -3.887 1 97.25 84 GLN B N 1
ATOM 2535 C CA . GLN B 1 84 ? -23.891 -1.876 -4.75 1 97.25 84 GLN B CA 1
ATOM 2536 C C . GLN B 1 84 ? -23.547 -0.63 -3.936 1 97.25 84 GLN B C 1
ATOM 2538 O O . GLN B 1 84 ? -24.344 -0.197 -3.1 1 97.25 84 GLN B O 1
ATOM 2543 N N . LEU B 1 85 ? -22.375 -0.1 -4.195 1 98.31 85 LEU B N 1
ATOM 2544 C CA . LEU B 1 85 ? -21.938 1.102 -3.496 1 98.31 85 LEU B CA 1
ATOM 2545 C C . LEU B 1 85 ? -22.062 2.33 -4.387 1 98.31 85 LEU B C 1
ATOM 2547 O O . LEU B 1 85 ? -21.922 2.234 -5.609 1 98.31 85 LEU B O 1
ATOM 2551 N N . PRO B 1 86 ? -22.344 3.512 -3.76 1 98.19 86 PRO B N 1
ATOM 2552 C CA . PRO B 1 86 ? -22.25 4.734 -4.559 1 98.19 86 PRO B CA 1
ATOM 2553 C C . PRO B 1 86 ? -20.828 5.062 -5 1 98.19 86 PRO B C 1
ATOM 2555 O O . PRO B 1 86 ? -19.875 4.598 -4.379 1 98.19 86 PRO B O 1
ATOM 2558 N N . GLU B 1 87 ? -20.781 5.828 -6.098 1 98.62 87 GLU B N 1
ATOM 2559 C CA . GLU B 1 87 ? -19.484 6.289 -6.551 1 98.62 87 GLU B CA 1
ATOM 2560 C C . GLU B 1 87 ? -18.797 7.129 -5.48 1 98.62 87 GLU B C 1
ATOM 2562 O O . GLU B 1 87 ? -19.406 8.031 -4.902 1 98.62 87 GLU B O 1
ATOM 2567 N N . LEU B 1 88 ? -17.562 6.773 -5.094 1 98.94 88 LEU B N 1
ATOM 2568 C CA . LEU B 1 88 ? -16.781 7.469 -4.07 1 98.94 88 LEU B CA 1
ATOM 2569 C C . LEU B 1 88 ? -16.047 8.664 -4.668 1 98.94 88 LEU B C 1
ATOM 2571 O O . LEU B 1 88 ? -15.188 8.508 -5.531 1 98.94 88 LEU B O 1
ATOM 2575 N N . PRO B 1 89 ? -16.375 9.898 -4.266 1 98.94 89 PRO B N 1
ATOM 2576 C CA . PRO B 1 89 ? -15.578 11.039 -4.723 1 98.94 89 PRO B CA 1
ATOM 2577 C C . PRO B 1 89 ? -14.195 11.078 -4.086 1 98.94 89 PRO B C 1
ATOM 2579 O O . PRO B 1 89 ? -14.062 10.914 -2.869 1 98.94 89 PRO B O 1
ATOM 2582 N N . ILE B 1 90 ? -13.195 11.219 -4.902 1 99 90 ILE B N 1
ATOM 2583 C CA . ILE B 1 90 ? -11.82 11.445 -4.477 1 99 90 ILE B CA 1
ATOM 2584 C C . ILE B 1 90 ? -11.344 12.812 -4.969 1 99 90 ILE B C 1
ATOM 2586 O O . ILE B 1 90 ? -11.156 13.016 -6.168 1 99 90 ILE B O 1
ATOM 2590 N N . TYR B 1 91 ? -11.156 13.727 -4.035 1 99 91 TYR B N 1
ATOM 2591 C CA . TYR B 1 91 ? -10.766 15.086 -4.379 1 99 91 TYR B CA 1
ATOM 2592 C C . TYR B 1 91 ? -9.25 15.211 -4.48 1 99 91 TYR B C 1
ATOM 2594 O O . TYR B 1 91 ? -8.523 14.789 -3.576 1 99 91 TYR B O 1
ATOM 2602 N N . GLY B 1 92 ? -8.742 15.703 -5.551 1 98.94 92 GLY B N 1
ATOM 2603 C CA . GLY B 1 92 ? -7.328 15.945 -5.789 1 98.94 92 GLY B CA 1
ATOM 2604 C C . GLY B 1 92 ? -7.066 17.141 -6.684 1 98.94 92 GLY B C 1
ATOM 2605 O O . GLY B 1 92 ? -7.988 17.656 -7.328 1 98.94 92 GLY B O 1
ATOM 2606 N N . HIS B 1 93 ? -5.836 17.688 -6.672 1 98.94 93 HIS B N 1
ATOM 2607 C CA . HIS B 1 93 ? -5.508 18.812 -7.551 1 98.94 93 HIS B CA 1
ATOM 2608 C C . HIS B 1 93 ? -5.172 18.328 -8.961 1 98.94 93 HIS B C 1
ATOM 2610 O O . HIS B 1 93 ? -4.871 17.141 -9.156 1 98.94 93 HIS B O 1
ATOM 2616 N N . THR B 1 94 ? -5.141 19.203 -9.922 1 98.75 94 THR B N 1
ATOM 2617 C CA . THR B 1 94 ? -5.004 18.812 -11.32 1 98.75 94 THR B CA 1
ATOM 2618 C C . THR B 1 94 ? -3.615 19.156 -11.852 1 98.75 94 THR B C 1
ATOM 2620 O O . THR B 1 94 ? -3.373 19.109 -13.055 1 98.75 94 THR B O 1
ATOM 2623 N N . PHE B 1 95 ? -2.727 19.516 -10.977 1 98.75 95 PHE B N 1
ATOM 2624 C CA . PHE B 1 95 ? -1.408 19.969 -11.398 1 98.75 95 PHE B CA 1
ATOM 2625 C C . PHE B 1 95 ? -0.518 18.781 -11.758 1 98.75 95 PHE B C 1
ATOM 2627 O O . PHE B 1 95 ? 0.571 18.969 -12.305 1 98.75 95 PHE B O 1
ATOM 2634 N N . ASP B 1 96 ? -0.947 17.625 -11.445 1 98.38 96 ASP B N 1
ATOM 2635 C CA . ASP B 1 96 ? -0.429 16.344 -11.93 1 98.38 96 ASP B CA 1
ATOM 2636 C C . ASP B 1 96 ? -1.515 15.547 -12.648 1 98.38 96 ASP B C 1
ATOM 2638 O O . ASP B 1 96 ? -2.316 14.859 -12.016 1 98.38 96 ASP B O 1
ATOM 2642 N N . GLU B 1 97 ? -1.438 15.594 -13.906 1 98.12 97 GLU B N 1
ATOM 2643 C CA . GLU B 1 97 ? -2.527 15.039 -14.695 1 98.12 97 GLU B CA 1
ATOM 2644 C C . GLU B 1 97 ? -2.639 13.531 -14.5 1 98.12 97 GLU B C 1
ATOM 2646 O O . GLU B 1 97 ? -3.74 12.992 -14.359 1 98.12 97 GLU B O 1
ATOM 2651 N N . ASN B 1 98 ? -1.545 12.875 -14.562 1 97.69 98 ASN B N 1
ATOM 2652 C CA . ASN B 1 98 ? -1.562 11.43 -14.367 1 97.69 98 ASN B CA 1
ATOM 2653 C C . ASN B 1 98 ? -2.086 11.055 -12.984 1 97.69 98 ASN B C 1
ATOM 2655 O O . ASN B 1 98 ? -2.895 10.133 -12.852 1 97.69 98 ASN B O 1
ATOM 2659 N N . GLY B 1 99 ? -1.558 11.773 -11.961 1 98.5 99 GLY B N 1
ATOM 2660 C CA . GLY B 1 99 ? -2.066 11.555 -10.617 1 98.5 99 GLY B CA 1
ATOM 2661 C C . GLY B 1 99 ? -3.566 11.758 -10.508 1 98.5 99 GLY B C 1
ATOM 2662 O O . GLY B 1 99 ? -4.27 10.906 -9.953 1 98.5 99 GLY B O 1
ATOM 2663 N N . PHE B 1 100 ? -4.023 12.82 -11.141 1 98.81 100 PHE B N 1
ATOM 2664 C CA . PHE B 1 100 ? -5.441 13.148 -11.055 1 98.81 100 PHE B CA 1
ATOM 2665 C C . PHE B 1 100 ? -6.281 12.109 -11.789 1 98.81 100 PHE B C 1
ATOM 2667 O O . PHE B 1 100 ? -7.312 11.672 -11.289 1 98.81 100 PHE B O 1
ATOM 2674 N N . HIS B 1 101 ? -5.855 11.672 -12.914 1 98.56 101 HIS B N 1
ATOM 2675 C CA . HIS B 1 101 ? -6.605 10.719 -13.719 1 98.56 101 HIS B CA 1
ATOM 2676 C C . HIS B 1 101 ? -6.703 9.367 -13.023 1 98.56 101 HIS B C 1
ATOM 2678 O O . HIS B 1 101 ? -7.699 8.656 -13.172 1 98.56 101 HIS B O 1
ATOM 2684 N N . SER B 1 102 ? -5.758 9.055 -12.242 1 98.56 102 SER B N 1
ATOM 2685 C CA . SER B 1 102 ? -5.719 7.766 -11.562 1 98.56 102 SER B CA 1
ATOM 2686 C C . SER B 1 102 ? -6.789 7.68 -10.477 1 98.56 102 SER B C 1
ATOM 2688 O O . SER B 1 102 ? -7.07 6.598 -9.961 1 98.56 102 SER B O 1
ATOM 2690 N N . LEU B 1 103 ? -7.422 8.781 -10.188 1 98.94 103 LEU B N 1
ATOM 2691 C CA . LEU B 1 103 ? -8.391 8.812 -9.102 1 98.94 103 LEU B CA 1
ATOM 2692 C C . LEU B 1 103 ? -9.75 8.312 -9.57 1 98.94 103 LEU B C 1
ATOM 2694 O O . LEU B 1 103 ? -10.633 8.039 -8.758 1 98.94 103 LEU B O 1
ATOM 2698 N N . THR B 1 104 ? -9.883 8.172 -10.883 1 98.88 104 THR B N 1
ATOM 2699 C CA . THR B 1 104 ? -11.164 7.762 -11.445 1 98.88 104 THR B CA 1
ATOM 2700 C C . THR B 1 104 ? -11.133 6.297 -11.875 1 98.88 104 THR B C 1
ATOM 2702 O O . THR B 1 104 ? -10.227 5.879 -12.594 1 98.88 104 THR B O 1
ATOM 2705 N N . HIS B 1 105 ? -12 5.531 -11.328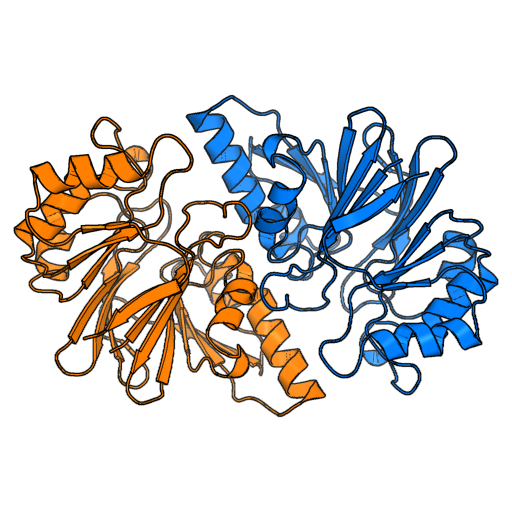 1 98.69 105 HIS B N 1
ATOM 2706 C CA . HIS B 1 105 ? -12.305 4.152 -11.711 1 98.69 105 HIS B CA 1
ATOM 2707 C C . HIS B 1 105 ? -13.805 3.926 -11.789 1 98.69 105 HIS B C 1
ATOM 2709 O O . HIS B 1 105 ? -14.406 3.377 -10.867 1 98.69 105 HIS B O 1
ATOM 2715 N N . GLU B 1 106 ? -14.375 4.27 -12.875 1 97.81 106 GLU B N 1
ATOM 2716 C CA . GLU B 1 106 ? -15.828 4.254 -13.023 1 97.81 106 GLU B CA 1
ATOM 2717 C C . GLU B 1 106 ? -16.375 2.828 -12.984 1 97.81 106 GLU B C 1
ATOM 2719 O O . GLU B 1 106 ? -15.789 1.917 -13.57 1 97.81 106 GLU B O 1
ATOM 2724 N N . PRO B 1 107 ? -17.531 2.67 -12.336 1 98.06 107 PRO B N 1
ATOM 2725 C CA . PRO B 1 107 ? -18.359 3.627 -11.602 1 98.06 107 PRO B CA 1
ATOM 2726 C C . PRO B 1 107 ? -18.062 3.652 -10.109 1 98.06 107 PRO B C 1
ATOM 2728 O O . PRO B 1 107 ? -18.922 4 -9.305 1 98.06 107 PRO B O 1
ATOM 2731 N N . HIS B 1 108 ? -16.891 3.258 -9.734 1 98.62 108 HIS B N 1
ATOM 2732 C CA . HIS B 1 108 ? -16.625 2.979 -8.328 1 98.62 108 HIS B CA 1
ATOM 2733 C C . HIS B 1 108 ? -16.031 4.199 -7.625 1 98.62 108 HIS B C 1
ATOM 2735 O O . HIS B 1 108 ? -16.344 4.465 -6.465 1 98.62 108 HIS B O 1
ATOM 2741 N N . THR B 1 109 ? -15.133 4.953 -8.289 1 98.94 109 THR B N 1
ATOM 2742 C CA . THR B 1 109 ? -14.609 6.211 -7.773 1 98.94 109 THR B CA 1
ATOM 2743 C C . THR B 1 109 ? -14.586 7.281 -8.859 1 98.94 109 THR B C 1
ATOM 2745 O O . THR B 1 109 ? -14.531 6.961 -10.047 1 98.94 109 THR B O 1
ATOM 2748 N N . LYS B 1 110 ? -14.625 8.523 -8.469 1 98.94 110 LYS B N 1
ATOM 2749 C CA . LYS B 1 110 ? -14.547 9.68 -9.359 1 98.94 110 LYS B CA 1
ATOM 2750 C C . LYS B 1 110 ? -13.578 10.727 -8.828 1 98.94 110 LYS B C 1
ATOM 2752 O O . LYS B 1 110 ? -13.75 11.227 -7.711 1 98.94 110 LYS B O 1
ATOM 2757 N N . GLY B 1 111 ? -12.539 10.984 -9.648 1 98.94 111 GLY B N 1
ATOM 2758 C CA . GLY B 1 111 ? -11.688 12.125 -9.336 1 98.94 111 GLY B CA 1
ATOM 2759 C C . GLY B 1 111 ? -12.391 13.453 -9.508 1 98.94 111 GLY B C 1
ATOM 2760 O O . GLY B 1 111 ? -12.969 13.727 -10.562 1 98.94 111 GLY B O 1
ATOM 2761 N N . ILE B 1 112 ? -12.383 14.25 -8.484 1 98.94 112 ILE B N 1
ATOM 2762 C CA . ILE B 1 112 ? -12.961 15.586 -8.539 1 98.94 112 ILE B CA 1
ATOM 2763 C C . ILE B 1 112 ? -11.883 16.625 -8.234 1 98.94 112 ILE B C 1
ATOM 2765 O O . ILE B 1 112 ? -11.211 16.547 -7.203 1 98.94 112 ILE B O 1
ATOM 2769 N N . ALA B 1 113 ? -11.742 17.562 -9.102 1 98.88 113 ALA B N 1
ATOM 2770 C CA . ALA B 1 113 ? -10.734 18.594 -8.906 1 98.88 113 ALA B CA 1
ATOM 2771 C C . ALA B 1 113 ? -11.188 19.594 -7.844 1 98.88 113 ALA B C 1
ATOM 2773 O O . ALA B 1 113 ? -12.312 20.094 -7.887 1 98.88 113 ALA B O 1
ATOM 2774 N N . TYR B 1 114 ? -10.352 19.812 -6.895 1 98.81 114 TYR B N 1
ATOM 2775 C CA . TYR B 1 114 ? -10.617 20.984 -6.051 1 98.81 114 TYR B CA 1
ATOM 2776 C C . TYR B 1 114 ? -9.836 22.188 -6.531 1 98.81 114 TYR B C 1
ATOM 2778 O O . TYR B 1 114 ? -8.75 22.062 -7.102 1 98.81 114 TYR B O 1
ATOM 2786 N N . ASN B 1 115 ? -10.391 23.391 -6.355 1 98.5 115 ASN B N 1
ATOM 2787 C CA . ASN B 1 115 ? -9.719 24.672 -6.57 1 98.5 115 ASN B CA 1
ATOM 2788 C C . ASN B 1 115 ? -9.055 25.172 -5.293 1 98.5 115 ASN B C 1
ATOM 2790 O O . ASN B 1 115 ? -9.734 25.594 -4.359 1 98.5 115 ASN B O 1
ATOM 2794 N N . PRO B 1 116 ? -7.715 25.125 -5.289 1 98.44 116 PRO B N 1
ATOM 2795 C CA . PRO B 1 116 ? -7.035 25.484 -4.043 1 98.44 116 PRO B CA 1
ATOM 2796 C C . PRO B 1 116 ? -7.273 26.938 -3.641 1 98.44 116 PRO B C 1
ATOM 2798 O O . PRO B 1 116 ? -6.961 27.328 -2.512 1 98.44 116 PRO B O 1
ATOM 2801 N N . GLU B 1 117 ? -7.805 27.75 -4.48 1 98.31 117 GLU B N 1
ATOM 2802 C CA . GLU B 1 117 ? -8.078 29.141 -4.188 1 98.31 117 GLU B CA 1
ATOM 2803 C C . GLU B 1 117 ? -9.469 29.328 -3.596 1 98.31 117 GLU B C 1
ATOM 2805 O O . GLU B 1 117 ? -9.852 30.438 -3.227 1 98.31 117 GLU B O 1
ATOM 2810 N N . GLU B 1 118 ? -10.211 28.281 -3.561 1 98.56 118 GLU B N 1
ATOM 2811 C CA . GLU B 1 118 ? -11.562 28.312 -3.018 1 98.56 118 GLU B CA 1
ATOM 2812 C C . GLU B 1 118 ? -11.727 27.312 -1.883 1 98.56 118 GLU B C 1
ATOM 2814 O O . GLU B 1 118 ? -10.922 26.375 -1.746 1 98.56 118 GLU B O 1
ATOM 2819 N N . THR B 1 119 ? -12.719 27.578 -1.122 1 98.69 119 THR B N 1
ATOM 2820 C CA . THR B 1 119 ? -13.062 26.625 -0.077 1 98.69 119 THR B CA 1
ATOM 2821 C C . THR B 1 119 ? -13.844 25.453 -0.656 1 98.69 119 THR B C 1
ATOM 2823 O O . THR B 1 119 ? -14.812 25.641 -1.394 1 98.69 119 THR B O 1
ATOM 2826 N N . LEU B 1 120 ? -13.414 24.266 -0.371 1 98.88 120 LEU B N 1
ATOM 2827 C CA . LEU B 1 120 ? -14.086 23.031 -0.799 1 98.88 120 LEU B CA 1
ATOM 2828 C C . LEU B 1 120 ? -15.078 22.562 0.256 1 98.88 120 LEU B C 1
ATOM 2830 O O . LEU B 1 120 ? -14.727 22.438 1.432 1 98.88 120 LEU B O 1
ATOM 2834 N N . GLN B 1 121 ? -16.281 22.359 -0.148 1 98.75 121 GLN B N 1
ATOM 2835 C CA . GLN B 1 121 ? -17.297 21.797 0.743 1 98.75 121 GLN B CA 1
ATOM 2836 C C . GLN B 1 121 ? -17.453 20.297 0.518 1 98.75 121 GLN B C 1
ATOM 2838 O O . GLN B 1 121 ? -17.75 19.859 -0.595 1 98.75 121 GLN B O 1
ATOM 2843 N N . VAL B 1 122 ? -17.219 19.469 1.528 1 98.69 122 VAL B N 1
ATOM 2844 C CA . VAL B 1 122 ? -17.344 18.016 1.487 1 98.69 122 VAL B CA 1
ATOM 2845 C C . VAL B 1 122 ? -18.156 17.531 2.691 1 98.69 122 VAL B C 1
ATOM 2847 O O . VAL B 1 122 ? -17.609 17.344 3.781 1 98.69 122 VAL B O 1
ATOM 2850 N N . GLY B 1 123 ? -19.391 17.125 2.488 1 98.5 123 GLY B N 1
ATOM 2851 C CA . GLY B 1 123 ? -20.234 16.844 3.639 1 98.5 123 GLY B CA 1
ATOM 2852 C C . GLY B 1 123 ? -20.281 17.984 4.641 1 98.5 123 GLY B C 1
ATOM 2853 O O . GLY B 1 123 ? -20.547 19.125 4.277 1 98.5 123 GLY B O 1
ATOM 2854 N N . PRO B 1 124 ? -20.078 17.656 5.883 1 98.75 124 PRO B N 1
ATOM 2855 C CA . PRO B 1 124 ? -20.109 18.703 6.906 1 98.75 124 PRO B CA 1
ATOM 2856 C C . PRO B 1 124 ? -18.797 19.484 6.992 1 98.75 124 PRO B C 1
ATOM 2858 O O . PRO B 1 124 ? -18.672 20.406 7.805 1 98.75 124 PRO B O 1
ATOM 2861 N N . PHE B 1 125 ? -17.828 19.141 6.152 1 98.88 125 PHE B N 1
ATOM 2862 C CA . PHE B 1 125 ? -16.516 19.734 6.27 1 98.88 125 PHE B CA 1
ATOM 2863 C C . PHE B 1 125 ? -16.344 20.859 5.262 1 98.88 125 PHE B C 1
ATOM 2865 O O . PHE B 1 125 ? -16.797 20.766 4.121 1 98.88 125 PHE B O 1
ATOM 2872 N N . SER B 1 126 ? -15.711 21.922 5.73 1 98.88 126 SER B N 1
ATOM 2873 C CA . SER B 1 126 ? -15.172 22.984 4.875 1 98.88 126 SER B CA 1
ATOM 2874 C C . SER B 1 126 ? -13.648 22.953 4.852 1 98.88 126 SER B C 1
ATOM 2876 O O . SER B 1 126 ? -13.008 23 5.906 1 98.88 126 SER B O 1
ATOM 2878 N N . ILE B 1 127 ? -13.102 22.906 3.635 1 98.94 127 ILE B N 1
ATOM 2879 C CA . ILE B 1 127 ? -11.664 22.719 3.525 1 98.94 127 ILE B CA 1
ATOM 2880 C C . ILE B 1 127 ? -11.055 23.875 2.725 1 98.94 127 ILE B C 1
ATOM 2882 O O . ILE B 1 127 ? -11.43 24.109 1.573 1 98.94 127 ILE B O 1
ATOM 2886 N N . SER B 1 128 ? -10.188 24.656 3.326 1 98.88 128 SER B N 1
ATOM 2887 C CA . SER B 1 128 ? -9.367 25.609 2.605 1 98.88 128 SER B CA 1
ATOM 2888 C C . SER B 1 128 ? -7.938 25.109 2.438 1 98.88 128 SER B C 1
ATOM 2890 O O . SER B 1 128 ? -7.508 24.203 3.152 1 98.88 128 SER B O 1
ATOM 2892 N N . PHE B 1 129 ? -7.238 25.672 1.482 1 98.94 129 PHE B N 1
ATOM 2893 C CA . PHE B 1 129 ? -5.953 25.109 1.091 1 98.94 129 PHE B CA 1
ATOM 2894 C C . PHE B 1 129 ? -4.848 26.156 1.177 1 98.94 129 PHE B C 1
ATOM 2896 O O . PHE B 1 129 ? -5.105 27.344 1.02 1 98.94 129 PHE B O 1
ATOM 2903 N N . LEU B 1 130 ? -3.652 25.734 1.465 1 98.94 130 LEU B N 1
ATOM 2904 C CA . LEU B 1 130 ? -2.41 26.484 1.374 1 98.94 130 LEU B CA 1
ATOM 2905 C C . LEU B 1 130 ? -1.374 25.734 0.544 1 98.94 130 LEU B C 1
ATOM 2907 O O . LEU B 1 130 ? -1.022 24.594 0.865 1 98.94 130 LEU B O 1
ATOM 2911 N N . LYS B 1 131 ? -0.958 26.344 -0.534 1 98.81 131 LYS B N 1
ATOM 2912 C CA . LYS B 1 131 ? 0.12 25.719 -1.303 1 98.81 131 LYS B CA 1
ATOM 2913 C C . LYS B 1 131 ? 1.404 25.641 -0.483 1 98.81 131 LYS B C 1
ATOM 2915 O O . LYS B 1 131 ? 1.874 26.656 0.043 1 98.81 131 LYS B O 1
ATOM 2920 N N . THR B 1 132 ? 1.944 24.453 -0.392 1 98.69 132 THR B N 1
ATOM 2921 C CA . THR B 1 132 ? 3.129 24.234 0.433 1 98.69 132 THR B CA 1
ATOM 2922 C C . THR B 1 132 ? 4.395 24.266 -0.419 1 98.69 132 THR B C 1
ATOM 2924 O O . THR B 1 132 ? 4.336 24.547 -1.618 1 98.69 132 THR B O 1
ATOM 2927 N N . VAL B 1 133 ? 5.59 24.156 0.254 1 98.56 133 VAL B N 1
ATOM 2928 C CA . VAL B 1 133 ? 6.879 24.047 -0.424 1 98.56 133 VAL B CA 1
ATOM 2929 C C . VAL B 1 133 ? 7.383 22.609 -0.36 1 98.56 133 VAL B C 1
ATOM 2931 O O . VAL B 1 133 ? 7.855 22.156 0.685 1 98.56 133 VAL B O 1
ATOM 2934 N N . HIS B 1 134 ? 7.258 21.922 -1.378 1 98.5 134 HIS B N 1
ATOM 2935 C CA . HIS B 1 134 ? 7.57 20.516 -1.57 1 98.5 134 HIS B CA 1
ATOM 2936 C C . HIS B 1 134 ? 7.93 20.219 -3.023 1 98.5 134 HIS B C 1
ATOM 2938 O O . HIS B 1 134 ? 7.645 21.031 -3.912 1 98.5 134 HIS B O 1
ATOM 2944 N N . PRO B 1 135 ? 8.711 19.203 -3.328 1 97.44 135 PRO B N 1
ATOM 2945 C CA . PRO B 1 135 ? 9.211 18.953 -4.684 1 97.44 135 PRO B CA 1
ATOM 2946 C C . PRO B 1 135 ? 8.094 18.859 -5.715 1 97.44 135 PRO B C 1
ATOM 2948 O O . PRO B 1 135 ? 8.312 19.125 -6.898 1 97.44 135 PRO B O 1
ATOM 2951 N N . VAL B 1 136 ? 6.93 18.422 -5.34 1 98.38 136 VAL B N 1
ATOM 2952 C CA . VAL B 1 136 ? 5.758 18.406 -6.215 1 98.38 136 VAL B CA 1
ATOM 2953 C C . VAL B 1 136 ? 4.664 19.297 -5.629 1 98.38 136 VAL B C 1
ATOM 2955 O O . VAL B 1 136 ? 4.719 19.672 -4.453 1 98.38 136 VAL B O 1
ATOM 2958 N N . THR B 1 137 ? 3.713 19.672 -6.492 1 98.81 137 THR B N 1
ATOM 2959 C CA . THR B 1 137 ? 2.596 20.469 -6.004 1 98.81 137 THR B CA 1
ATOM 2960 C C . THR B 1 137 ? 1.876 19.75 -4.867 1 98.81 137 THR B C 1
ATOM 2962 O O . THR B 1 137 ? 1.525 18.578 -4.992 1 98.81 137 THR B O 1
ATOM 2965 N N . CYS B 1 138 ? 1.711 20.359 -3.791 1 98.81 138 CYS B N 1
ATOM 2966 C CA . CYS B 1 138 ? 1.166 19.844 -2.543 1 98.81 138 CYS B CA 1
ATOM 2967 C C . CYS B 1 138 ? 0.388 20.922 -1.795 1 98.81 138 CYS B C 1
ATOM 2969 O O . CYS B 1 138 ? 0.714 22.109 -1.887 1 98.81 138 CYS B O 1
ATOM 2971 N N . PHE B 1 139 ? -0.675 20.562 -1.112 1 98.94 139 PHE B N 1
ATOM 2972 C CA . PHE B 1 139 ? -1.498 21.547 -0.413 1 98.94 139 PHE B CA 1
ATOM 2973 C C . PHE B 1 139 ? -1.764 21.109 1.021 1 98.94 139 PHE B C 1
ATOM 2975 O O . PHE B 1 139 ? -2.182 19.969 1.261 1 98.94 139 PHE B O 1
ATOM 2982 N N . ALA B 1 140 ? -1.536 22.016 1.961 1 98.94 140 ALA B N 1
ATOM 2983 C CA . ALA B 1 140 ? -2.066 21.875 3.314 1 98.94 140 ALA B CA 1
ATOM 2984 C C . ALA B 1 140 ? -3.574 22.125 3.34 1 98.94 140 ALA B C 1
ATOM 2986 O O . ALA B 1 140 ? -4.129 22.719 2.408 1 98.94 140 ALA B O 1
ATOM 2987 N N . MET B 1 141 ? -4.191 21.625 4.402 1 99 141 MET B N 1
ATOM 2988 C CA . MET B 1 141 ? -5.645 21.734 4.496 1 99 141 MET B CA 1
ATOM 2989 C C . MET B 1 141 ? -6.066 22.266 5.863 1 99 141 MET B C 1
ATOM 2991 O O . MET B 1 141 ? -5.594 21.766 6.891 1 99 141 MET B O 1
ATOM 2995 N N . ARG B 1 142 ? -6.863 23.297 5.91 1 98.94 142 ARG B N 1
ATOM 2996 C CA . ARG B 1 142 ? -7.617 23.688 7.098 1 98.94 142 ARG B CA 1
ATOM 2997 C C . ARG B 1 142 ? -9.047 23.156 7.039 1 98.94 142 ARG B C 1
ATOM 2999 O O . ARG B 1 142 ? -9.844 23.594 6.203 1 98.94 142 ARG B O 1
ATOM 3006 N N . ILE B 1 143 ? -9.344 22.156 7.828 1 98.94 143 ILE B N 1
ATOM 3007 C CA . ILE B 1 143 ? -10.602 21.406 7.816 1 98.94 143 ILE B CA 1
ATOM 3008 C C . ILE B 1 143 ? -11.469 21.859 8.992 1 98.94 143 ILE B C 1
ATOM 3010 O O . ILE B 1 143 ? -11.086 21.688 10.148 1 98.94 143 ILE B O 1
ATOM 3014 N N . THR B 1 144 ? -12.609 22.438 8.68 1 98.81 144 THR B N 1
ATOM 3015 C CA . THR B 1 144 ? -13.5 22.906 9.727 1 98.81 144 THR B CA 1
ATOM 3016 C C . THR B 1 144 ? -14.844 22.188 9.672 1 98.81 144 THR B C 1
ATOM 3018 O O . THR B 1 144 ? -15.281 21.766 8.594 1 98.81 144 THR B O 1
ATOM 3021 N N . ALA B 1 145 ? -15.398 21.953 10.742 1 98.06 145 ALA B N 1
ATOM 3022 C CA . ALA B 1 145 ? -16.75 21.453 10.953 1 98.06 145 ALA B CA 1
ATOM 3023 C C . ALA B 1 145 ? -17.328 21.969 12.266 1 98.06 145 ALA B C 1
ATOM 3025 O O . ALA B 1 145 ? -16.719 21.812 13.328 1 98.06 145 ALA B O 1
ATOM 3026 N N . GLY B 1 146 ? -18.484 22.625 12.211 1 94.69 146 GLY B N 1
ATOM 3027 C CA . GLY B 1 146 ? -18.953 23.312 13.398 1 94.69 146 GLY B CA 1
ATOM 3028 C C . GLY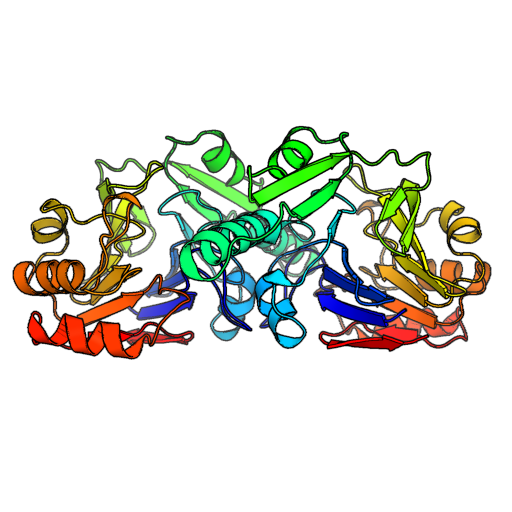 B 1 146 ? -18 24.391 13.883 1 94.69 146 GLY B C 1
ATOM 3029 O O . GLY B 1 146 ? -17.594 25.25 13.109 1 94.69 146 GLY B O 1
ATOM 3030 N N . ASP B 1 147 ? -17.609 24.297 15.172 1 95.19 147 ASP B N 1
ATOM 3031 C CA . ASP B 1 147 ? -16.719 25.297 15.758 1 95.19 147 ASP B CA 1
ATOM 3032 C C . ASP B 1 147 ? -15.281 24.797 15.797 1 95.19 147 ASP B C 1
ATOM 3034 O O . ASP B 1 147 ? -14.398 25.469 16.344 1 95.19 147 ASP B O 1
ATOM 3038 N N . ASP B 1 148 ? -15.078 23.625 15.203 1 97.81 148 ASP B N 1
ATOM 3039 C CA . ASP B 1 148 ? -13.758 23 15.305 1 97.81 148 ASP B CA 1
ATOM 3040 C C . ASP B 1 148 ? -12.93 23.266 14.047 1 97.81 148 ASP B C 1
ATOM 3042 O O . ASP B 1 148 ? -13.477 23.312 12.938 1 97.81 148 ASP B O 1
ATOM 3046 N N . ALA B 1 149 ? -11.625 23.453 14.25 1 98.75 149 ALA B N 1
ATOM 3047 C CA . ALA B 1 149 ? -10.688 23.625 13.141 1 98.75 149 ALA B CA 1
ATOM 3048 C C . ALA B 1 149 ? -9.453 22.75 13.32 1 98.75 149 ALA B C 1
ATOM 3050 O O . ALA B 1 149 ? -8.781 22.812 14.359 1 98.75 149 ALA B O 1
ATOM 3051 N N . VAL B 1 150 ? -9.188 21.891 12.352 1 98.94 150 VAL B N 1
ATOM 3052 C CA . VAL B 1 150 ? -7.98 21.078 12.305 1 98.94 150 VAL B CA 1
ATOM 3053 C C . VAL B 1 150 ? -7.156 21.438 11.07 1 98.94 150 VAL B C 1
ATOM 3055 O O . VAL B 1 150 ? -7.695 21.531 9.969 1 98.94 150 VAL B O 1
ATOM 3058 N N . VAL B 1 151 ? -5.891 21.703 11.258 1 99 151 VAL B N 1
ATOM 3059 C CA . VAL B 1 151 ? -5.008 21.969 10.133 1 99 151 VAL B CA 1
ATOM 3060 C C . VAL B 1 151 ? -4.078 20.781 9.906 1 99 151 VAL B C 1
ATOM 3062 O O . VAL B 1 151 ? -3.453 20.281 10.852 1 99 151 VAL B O 1
ATOM 3065 N N . TYR B 1 152 ? -4.074 20.297 8.742 1 99 152 TYR B N 1
ATOM 3066 C CA . TYR B 1 152 ? -3.162 19.25 8.266 1 99 152 TYR B CA 1
ATOM 3067 C C . TYR B 1 152 ? -2.121 19.844 7.316 1 99 152 TYR B C 1
ATOM 3069 O O . TYR B 1 152 ? -2.461 20.328 6.238 1 99 152 TYR B O 1
ATOM 3077 N N . SER B 1 153 ? -0.902 19.75 7.672 1 98.94 153 SER B N 1
ATOM 3078 C CA . SER B 1 153 ? 0.144 20.453 6.938 1 98.94 153 SER B CA 1
ATOM 3079 C C . SER B 1 153 ? 0.458 19.766 5.617 1 98.94 153 SER B C 1
ATOM 3081 O O . SER B 1 153 ? 0.999 20.375 4.699 1 98.94 153 SER B O 1
ATOM 3083 N N . ALA B 1 154 ? 0.108 18.469 5.582 1 98.75 154 ALA B N 1
ATOM 3084 C CA . ALA B 1 154 ? 0.707 17.656 4.531 1 98.75 154 ALA B CA 1
ATOM 3085 C C . ALA B 1 154 ? 2.23 17.734 4.578 1 98.75 154 ALA B C 1
ATOM 3087 O O . ALA B 1 154 ? 2.834 17.609 5.645 1 98.75 154 ALA B O 1
ATOM 3088 N N . ASP B 1 155 ? 2.891 17.75 3.32 1 98.88 155 ASP B N 1
ATOM 3089 C CA . ASP B 1 155 ? 4.348 17.844 3.277 1 98.88 155 ASP B CA 1
ATOM 3090 C C . ASP B 1 155 ? 4.785 19.25 2.891 1 98.88 155 ASP B C 1
ATOM 3092 O O . ASP B 1 155 ? 4.285 19.828 1.92 1 98.88 155 ASP B O 1
ATOM 3096 N N . SER B 1 156 ? 5.742 19.797 3.703 1 98.81 156 SER B N 1
ATOM 3097 C CA . SER B 1 156 ? 6.195 21.156 3.391 1 98.81 156 SER B CA 1
ATOM 3098 C C . SER B 1 156 ? 7.492 21.484 4.121 1 98.81 156 SER B C 1
ATOM 3100 O O . SER B 1 156 ? 7.742 20.969 5.215 1 98.81 156 SER B O 1
ATOM 3102 N N . SER B 1 157 ? 8.219 22.359 3.49 1 98.62 157 SER B N 1
ATOM 3103 C CA . SER B 1 157 ? 9.156 23.172 4.27 1 98.62 157 SER B CA 1
ATOM 3104 C C . SER B 1 157 ? 8.438 24.297 5 1 98.62 157 SER B C 1
ATOM 3106 O O . SER B 1 157 ? 7.27 24.578 4.719 1 98.62 157 SER B O 1
ATOM 3108 N N . TYR B 1 158 ? 9.156 24.875 5.961 1 98.5 158 TYR B N 1
ATOM 3109 C CA . TYR B 1 158 ? 8.586 26 6.699 1 98.5 158 TYR B CA 1
ATOM 3110 C C . TYR B 1 158 ? 8.312 27.172 5.773 1 98.5 158 TYR B C 1
ATOM 3112 O O . TYR B 1 158 ? 9.164 27.547 4.961 1 98.5 158 TYR B O 1
ATOM 3120 N N . ILE B 1 159 ? 7.184 27.688 5.836 1 98.44 159 ILE B N 1
ATOM 3121 C CA . ILE B 1 159 ? 6.863 28.984 5.238 1 98.44 159 ILE B CA 1
ATOM 3122 C C . ILE B 1 159 ? 6.035 29.812 6.215 1 98.44 159 ILE B C 1
ATOM 3124 O O . ILE B 1 159 ? 5.195 29.266 6.941 1 98.44 159 ILE B O 1
ATOM 3128 N N . PRO B 1 160 ? 6.254 31.078 6.242 1 98.44 160 PRO B N 1
ATOM 3129 C CA . PRO B 1 160 ? 5.566 31.922 7.23 1 98.44 160 PRO B CA 1
ATOM 3130 C C . PRO B 1 160 ? 4.051 31.922 7.055 1 98.44 160 PRO B C 1
ATOM 3132 O O . PRO B 1 160 ? 3.312 32.188 8.008 1 98.44 160 PRO B O 1
ATOM 3135 N N . GLU B 1 161 ? 3.576 31.562 5.855 1 98.81 161 GLU B N 1
ATOM 3136 C CA . GLU B 1 161 ? 2.152 31.547 5.543 1 98.81 161 GLU B CA 1
ATOM 3137 C C . GLU B 1 161 ? 1.407 30.547 6.406 1 98.81 161 GLU B C 1
ATOM 3139 O O . GLU B 1 161 ? 0.189 30.641 6.574 1 98.81 161 GLU B O 1
ATOM 3144 N N . PHE B 1 162 ? 2.129 29.609 6.973 1 98.88 162 PHE B N 1
ATOM 3145 C CA . PHE B 1 162 ? 1.498 28.625 7.844 1 98.88 162 PHE B CA 1
ATOM 3146 C C . PHE B 1 162 ? 0.918 29.297 9.086 1 98.88 162 PHE B C 1
ATOM 3148 O O . PHE B 1 162 ? -0.067 28.812 9.648 1 98.88 162 PHE B O 1
ATOM 3155 N N . ILE B 1 163 ? 1.559 30.406 9.547 1 98.81 163 ILE B N 1
ATOM 3156 C CA . ILE B 1 163 ? 1.162 31.031 10.805 1 98.81 163 ILE B CA 1
ATOM 3157 C C . ILE B 1 163 ? -0.267 31.562 10.695 1 98.81 163 ILE B C 1
ATOM 3159 O O . ILE B 1 163 ? -1.15 31.141 11.445 1 98.81 163 ILE B O 1
ATOM 3163 N N . PRO B 1 164 ? -0.58 32.438 9.695 1 98.88 164 PRO B N 1
ATOM 3164 C CA . PRO B 1 164 ? -1.978 32.875 9.594 1 98.88 164 PRO B CA 1
ATOM 3165 C C . PRO B 1 164 ? -2.91 31.734 9.188 1 98.88 164 PRO B C 1
ATOM 3167 O O . PRO B 1 164 ? -4.066 31.688 9.609 1 98.88 164 PRO B O 1
ATOM 3170 N N . PHE B 1 165 ? -2.543 30.781 8.406 1 98.88 165 PHE B N 1
ATOM 3171 C CA . PHE B 1 165 ? -3.354 29.672 7.926 1 98.88 165 PHE B CA 1
ATOM 3172 C C . PHE B 1 165 ? -3.779 28.766 9.078 1 98.88 165 PHE B C 1
ATOM 3174 O O . PHE B 1 165 ? -4.879 28.203 9.062 1 98.88 165 PHE B O 1
ATOM 3181 N N . THR B 1 166 ? -2.902 28.625 10.102 1 98.88 166 THR B N 1
ATOM 3182 C CA . THR B 1 166 ? -3.092 27.688 11.195 1 98.88 166 THR B CA 1
ATOM 3183 C C . THR B 1 166 ? -3.598 28.406 12.445 1 98.88 166 THR B C 1
ATOM 3185 O O . THR B 1 166 ? -3.785 27.781 13.492 1 98.88 166 THR B O 1
ATOM 3188 N N . LYS B 1 167 ? -3.857 29.688 12.336 1 98.81 167 LYS B N 1
ATOM 3189 C CA . LYS B 1 167 ? -4.18 30.531 13.484 1 98.81 167 LYS B CA 1
ATOM 3190 C C . LYS B 1 167 ? -5.355 29.969 14.273 1 98.81 167 LYS B C 1
ATOM 3192 O O . LYS B 1 167 ? -6.398 29.641 13.703 1 98.81 167 LYS B O 1
ATOM 3197 N N . ASP B 1 168 ? -5.191 29.75 15.539 1 98.69 168 ASP B N 1
ATOM 3198 C CA . ASP B 1 168 ? -6.191 29.391 16.547 1 98.69 168 ASP B CA 1
ATOM 3199 C C . ASP B 1 168 ? -6.801 28.016 16.25 1 98.69 168 ASP B C 1
ATOM 3201 O O . ASP B 1 168 ? -7.938 27.75 16.625 1 98.69 168 ASP B O 1
ATOM 3205 N N . ALA B 1 169 ? -6.137 27.188 15.453 1 98.81 169 ALA B N 1
ATOM 3206 C CA . ALA B 1 169 ? -6.625 25.828 15.203 1 98.81 169 ALA B CA 1
ATOM 3207 C C . ALA B 1 169 ? -6.723 25.031 16.5 1 98.81 169 ALA B C 1
ATOM 3209 O O . ALA B 1 169 ? -5.906 25.203 17.406 1 98.81 169 ALA B O 1
ATOM 3210 N N . ASP B 1 170 ? -7.734 24.141 16.547 1 98.81 170 ASP B N 1
ATOM 3211 C CA . ASP B 1 170 ? -7.883 23.266 17.703 1 98.81 170 ASP B CA 1
ATOM 3212 C C . ASP B 1 170 ? -6.82 22.156 17.688 1 98.81 170 ASP B C 1
ATOM 3214 O O . ASP B 1 170 ? -6.344 21.75 18.75 1 98.81 170 ASP B O 1
ATOM 3218 N N . LEU B 1 171 ? -6.5 21.656 16.578 1 98.94 171 LEU B N 1
ATOM 3219 C CA . LEU B 1 171 ? -5.473 20.641 16.344 1 98.94 171 LEU B CA 1
ATOM 3220 C C . LEU B 1 171 ? -4.641 20.984 15.117 1 98.94 171 LEU B C 1
ATOM 3222 O O . LEU B 1 171 ? -5.195 21.297 14.062 1 98.94 171 LEU B O 1
ATOM 3226 N N . PHE B 1 172 ? -3.35 21.031 15.289 1 98.94 172 PHE B N 1
ATOM 3227 C CA . PHE B 1 172 ? -2.406 21.156 14.188 1 98.94 172 PHE B CA 1
ATOM 3228 C C . PHE B 1 172 ? -1.653 19.859 13.961 1 98.94 172 PHE B C 1
ATOM 3230 O O . PHE B 1 172 ? -0.792 19.484 14.758 1 98.94 172 PHE B O 1
ATOM 3237 N N . ILE B 1 173 ? -2.08 19.094 12.906 1 98.94 173 ILE B N 1
ATOM 3238 C CA . ILE B 1 173 ? -1.368 17.906 12.445 1 98.94 173 ILE B CA 1
ATOM 3239 C C . ILE B 1 173 ? -0.228 18.312 11.516 1 98.94 173 ILE B C 1
ATOM 3241 O O . ILE B 1 173 ? -0.458 18.656 10.359 1 98.94 173 ILE B O 1
ATOM 3245 N N . CYS B 1 174 ? 0.998 18.25 11.977 1 98.94 174 CYS B N 1
ATOM 3246 C CA . CYS B 1 174 ? 2.084 18.844 11.211 1 98.94 174 CYS B CA 1
ATOM 3247 C C . CYS B 1 174 ? 3.213 17.844 10.992 1 98.94 174 CYS B C 1
ATOM 3249 O O . CYS B 1 174 ? 3.643 17.172 11.93 1 98.94 174 CYS B O 1
ATOM 3251 N N . GLU B 1 175 ? 3.635 17.766 9.758 1 98.81 175 GLU B N 1
ATOM 3252 C CA . GLU B 1 175 ? 4.789 16.922 9.492 1 98.81 175 GLU B CA 1
ATOM 3253 C C . GLU B 1 175 ? 6.004 17.359 10.305 1 98.81 175 GLU B C 1
ATOM 3255 O O . GLU B 1 175 ? 6.207 18.562 10.523 1 98.81 175 GLU B O 1
ATOM 3260 N N . CYS B 1 176 ? 6.699 16.5 10.797 1 98.69 176 CYS B N 1
ATOM 3261 C CA . CYS B 1 176 ? 7.945 16.703 11.531 1 98.69 176 CYS B CA 1
ATOM 3262 C C . CYS B 1 176 ? 8.969 15.633 11.172 1 98.69 176 CYS B C 1
ATOM 3264 O O . CYS B 1 176 ? 9.344 14.812 12.016 1 98.69 176 CYS B O 1
ATOM 3266 N N . ASN B 1 177 ? 9.484 15.773 10.008 1 98.25 177 ASN B N 1
ATOM 3267 C CA . ASN B 1 177 ? 10.273 14.719 9.383 1 98.25 177 ASN B CA 1
ATOM 3268 C C . ASN B 1 177 ? 11.734 14.773 9.82 1 98.25 177 ASN B C 1
ATOM 3270 O O . ASN B 1 177 ? 12.492 13.82 9.602 1 98.25 177 ASN B O 1
ATOM 3274 N N . MET B 1 178 ? 12.188 15.906 10.5 1 98.25 178 MET B N 1
ATOM 3275 C CA . MET B 1 178 ? 13.586 16.078 10.867 1 98.25 178 MET B CA 1
ATOM 3276 C C . MET B 1 178 ? 13.711 16.641 12.281 1 98.25 178 MET B C 1
ATOM 3278 O O . MET B 1 178 ? 12.781 17.266 12.789 1 98.25 178 MET B O 1
ATOM 3282 N N . TYR B 1 179 ? 14.828 16.422 12.852 1 98.44 179 TYR B N 1
ATOM 3283 C CA . TYR B 1 179 ? 15.141 16.938 14.18 1 98.44 179 TYR B CA 1
ATOM 3284 C C . TYR B 1 179 ? 15.68 18.359 14.109 1 98.44 179 TYR B C 1
ATOM 3286 O O . TYR B 1 179 ? 16.031 18.844 13.031 1 98.44 179 TYR B O 1
ATOM 3294 N N . ALA B 1 180 ? 15.797 18.969 15.266 1 98.38 180 ALA B N 1
ATOM 3295 C CA . ALA B 1 180 ? 16.109 20.391 15.375 1 98.38 180 ALA B CA 1
ATOM 3296 C C . ALA B 1 180 ? 17.422 20.719 14.695 1 98.38 180 ALA B C 1
ATOM 3298 O O . ALA B 1 180 ? 17.562 21.781 14.086 1 98.38 180 ALA B O 1
ATOM 3299 N N . HIS B 1 181 ? 18.375 19.812 14.758 1 97.06 181 HIS B N 1
ATOM 3300 C CA . HIS B 1 181 ? 19.734 20.094 14.289 1 97.06 181 HIS B CA 1
ATOM 3301 C C . HIS B 1 181 ? 19.844 19.859 12.781 1 97.06 181 HIS B C 1
ATOM 3303 O O . HIS B 1 181 ? 20.891 20.141 12.188 1 97.06 181 HIS B O 1
ATOM 3309 N N . GLN B 1 182 ? 18.812 19.328 12.172 1 97.06 182 GLN B N 1
ATOM 3310 C CA . GLN B 1 182 ? 18.875 18.953 10.766 1 97.06 182 GLN B CA 1
ATOM 3311 C C . GLN B 1 182 ? 18.281 20.031 9.875 1 97.06 182 GLN B C 1
ATOM 3313 O O . GLN B 1 182 ? 17.281 20.672 10.242 1 97.06 182 GLN B O 1
ATOM 3318 N N . GLU B 1 183 ? 18.875 20.281 8.727 1 94.44 183 GLU B N 1
ATOM 3319 C CA . GLU B 1 183 ? 18.312 21.156 7.703 1 94.44 183 GLU B CA 1
ATOM 3320 C C . GLU B 1 183 ? 17.219 20.469 6.902 1 94.44 183 GLU B C 1
ATOM 3322 O O . GLU B 1 183 ? 17.5 19.531 6.141 1 94.44 183 GLU B O 1
ATOM 3327 N N . ALA B 1 184 ? 16.047 20.969 7.012 1 94.62 184 ALA B N 1
ATOM 3328 C CA . ALA B 1 184 ? 14.906 20.234 6.477 1 94.62 184 ALA B CA 1
ATOM 3329 C C . ALA B 1 184 ? 14.43 20.844 5.16 1 94.62 184 ALA B C 1
ATOM 3331 O O . ALA B 1 184 ? 13.82 20.156 4.34 1 94.62 184 ALA B O 1
ATOM 3332 N N . ALA B 1 185 ? 14.766 22.078 4.91 1 94.88 185 ALA B N 1
ATOM 3333 C CA . ALA B 1 185 ? 14.18 22.844 3.811 1 94.88 185 ALA B CA 1
ATOM 3334 C C . ALA B 1 185 ? 14.539 22.234 2.463 1 94.88 185 ALA B C 1
ATOM 3336 O O . ALA B 1 185 ? 13.703 22.156 1.562 1 94.88 185 ALA B O 1
ATOM 3337 N N . LYS B 1 186 ? 15.781 21.859 2.287 1 93 186 LYS B N 1
ATOM 3338 C CA . LYS B 1 186 ? 16.25 21.328 1.011 1 93 186 LYS B CA 1
ATOM 3339 C C . LYS B 1 186 ? 15.461 20.094 0.6 1 93 186 LYS B C 1
ATOM 3341 O O . LYS B 1 186 ? 15.281 19.828 -0.591 1 93 186 LYS B O 1
ATOM 3346 N N . ALA B 1 187 ? 14.953 19.391 1.583 1 93.25 187 ALA B N 1
ATOM 3347 C CA . ALA B 1 187 ? 14.219 18.156 1.313 1 93.25 187 ALA B CA 1
ATOM 3348 C C . ALA B 1 187 ? 12.719 18.438 1.213 1 93.25 187 ALA B C 1
ATOM 3350 O O . ALA B 1 187 ? 11.93 17.516 0.978 1 93.25 187 ALA B O 1
ATOM 3351 N N . GLY B 1 188 ? 12.289 19.656 1.365 1 97.38 188 GLY B N 1
ATOM 3352 C CA . GLY B 1 188 ? 10.883 20 1.291 1 97.38 188 GLY B CA 1
ATOM 3353 C C . GLY B 1 188 ? 10.094 19.562 2.512 1 97.38 188 GLY B C 1
ATOM 3354 O O . GLY B 1 188 ? 8.945 19.141 2.396 1 97.38 188 GLY B O 1
ATOM 3355 N N . HIS B 1 189 ? 10.75 19.516 3.641 1 98.62 189 HIS B N 1
ATOM 3356 C CA . HIS B 1 189 ? 10.125 19.094 4.887 1 98.62 189 HIS B CA 1
ATOM 3357 C C . HIS B 1 189 ? 10.422 20.078 6.012 1 98.62 189 HIS B C 1
ATOM 3359 O O . HIS B 1 189 ? 10.992 21.156 5.773 1 98.62 189 HIS B O 1
ATOM 3365 N N . MET B 1 190 ? 9.977 19.797 7.246 1 98.75 190 MET B N 1
ATOM 3366 C CA . MET B 1 190 ? 10.195 20.656 8.406 1 98.75 190 MET B CA 1
ATOM 3367 C C . MET B 1 190 ? 10.867 19.875 9.539 1 98.75 190 MET B C 1
ATOM 3369 O O . MET B 1 190 ? 10.742 18.656 9.617 1 98.75 190 MET B O 1
ATOM 3373 N N . ASN B 1 191 ? 11.562 20.625 10.375 1 98.62 191 ASN B N 1
ATOM 3374 C CA . ASN B 1 191 ? 12.109 20.031 11.594 1 98.62 191 ASN B CA 1
ATOM 3375 C C . ASN B 1 191 ? 11.289 20.438 12.82 1 98.62 191 ASN B C 1
ATOM 3377 O O . ASN B 1 191 ? 10.328 21.203 12.703 1 98.62 191 ASN B O 1
ATOM 3381 N N . SER B 1 192 ? 11.656 19.922 13.961 1 98.81 192 SER B N 1
ATOM 3382 C CA . SER B 1 192 ? 10.867 20.062 15.18 1 98.81 192 SER B CA 1
ATOM 3383 C C . SER B 1 192 ? 10.789 21.516 15.633 1 98.81 192 SER B C 1
ATOM 3385 O O . SER B 1 192 ? 9.758 21.953 16.141 1 98.81 192 SER B O 1
ATOM 3387 N N . THR B 1 193 ? 11.828 22.297 15.398 1 98.56 193 THR B N 1
ATOM 3388 C CA . THR B 1 193 ? 11.844 23.688 15.805 1 98.56 193 THR B CA 1
ATOM 3389 C C . THR B 1 193 ? 10.898 24.516 14.953 1 98.56 193 THR B C 1
ATOM 3391 O O . THR B 1 193 ? 10.172 25.375 15.461 1 98.56 193 THR B O 1
ATOM 3394 N N . GLU B 1 194 ? 10.938 24.25 13.703 1 98.81 194 GLU B N 1
ATOM 3395 C CA . GLU B 1 194 ? 10.078 24.969 12.766 1 98.81 194 GLU B CA 1
ATOM 3396 C C . GLU B 1 194 ? 8.602 24.703 13.047 1 98.81 194 GLU B C 1
ATOM 3398 O O . GLU B 1 194 ? 7.793 25.625 13.094 1 98.81 194 GLU B O 1
ATOM 3403 N N . VAL B 1 195 ? 8.281 23.469 13.242 1 98.81 195 VAL B N 1
ATOM 3404 C CA . VAL B 1 195 ? 6.91 23.062 13.5 1 98.81 195 VAL B CA 1
ATOM 3405 C C . VAL B 1 195 ? 6.414 23.703 14.789 1 98.81 195 VAL B C 1
ATOM 3407 O O . VAL B 1 195 ? 5.289 24.203 14.844 1 98.81 195 VAL B O 1
ATOM 3410 N N . ALA B 1 196 ? 7.25 23.688 15.812 1 98.88 196 ALA B N 1
ATOM 3411 C CA . ALA B 1 196 ? 6.898 24.266 17.109 1 98.88 196 ALA B CA 1
ATOM 3412 C C . ALA B 1 196 ? 6.695 25.766 17.016 1 98.88 196 ALA B C 1
ATOM 3414 O O . ALA B 1 196 ? 5.816 26.328 17.672 1 98.88 196 ALA B O 1
ATOM 3415 N N . SER B 1 197 ? 7.52 26.406 16.203 1 98.81 197 SER B N 1
ATOM 3416 C CA . SER B 1 197 ? 7.402 27.844 16 1 98.81 197 SER B CA 1
ATOM 3417 C C . SER B 1 197 ? 6.066 28.203 15.359 1 98.81 197 SER B C 1
ATOM 3419 O O . SER B 1 197 ? 5.422 29.188 15.758 1 98.81 197 SER B O 1
ATOM 3421 N N . ILE B 1 198 ? 5.648 27.422 14.359 1 98.94 198 ILE B N 1
ATOM 3422 C CA . ILE B 1 198 ? 4.344 27.656 13.742 1 98.94 198 ILE B CA 1
ATOM 3423 C C . ILE B 1 198 ? 3.244 27.5 14.789 1 98.94 198 ILE B C 1
ATOM 3425 O O . ILE B 1 198 ? 2.355 28.344 14.891 1 98.94 198 ILE B O 1
ATOM 3429 N N . ALA B 1 199 ? 3.311 26.391 15.547 1 98.94 199 ALA B N 1
ATOM 3430 C CA . ALA B 1 199 ? 2.287 26.094 16.547 1 98.94 199 ALA B CA 1
ATOM 3431 C C . ALA B 1 199 ? 2.166 27.234 17.547 1 98.94 199 ALA B C 1
ATOM 3433 O O . ALA B 1 199 ? 1.058 27.672 17.875 1 98.94 199 ALA B O 1
ATOM 3434 N N . LYS B 1 200 ? 3.328 27.703 18.047 1 98.81 200 LYS B N 1
ATOM 3435 C CA . LYS B 1 200 ? 3.361 28.797 19.016 1 98.81 200 LYS B CA 1
ATOM 3436 C C . LYS B 1 200 ? 2.775 30.078 18.422 1 98.81 200 LYS B C 1
ATOM 3438 O O . LYS B 1 200 ? 1.855 30.672 19 1 98.81 200 LYS B O 1
ATOM 3443 N N . ASP B 1 201 ? 3.277 30.469 17.234 1 98.81 201 ASP B N 1
ATOM 3444 C CA . ASP B 1 201 ? 2.93 31.75 16.641 1 98.81 201 ASP B CA 1
ATOM 3445 C C . ASP B 1 201 ? 1.495 31.75 16.125 1 98.81 201 ASP B C 1
ATOM 3447 O O . ASP B 1 201 ? 0.854 32.781 16.031 1 98.81 201 ASP B O 1
ATOM 3451 N N . ALA B 1 202 ? 0.973 30.562 15.797 1 98.88 202 ALA B N 1
ATOM 3452 C CA . ALA B 1 202 ? -0.398 30.438 15.305 1 98.88 202 ALA B CA 1
ATOM 3453 C C . ALA B 1 202 ? -1.376 30.25 16.469 1 98.88 202 ALA B C 1
ATOM 3455 O O . ALA B 1 202 ? -2.592 30.25 16.266 1 98.88 202 ALA B O 1
ATOM 3456 N N . ASN B 1 203 ? -0.894 30.078 17.688 1 98.56 203 ASN B N 1
ATOM 3457 C CA . ASN B 1 203 ? -1.714 29.906 18.875 1 98.56 203 ASN B CA 1
ATOM 3458 C C . ASN B 1 203 ? -2.615 28.688 18.766 1 98.56 203 ASN B C 1
ATOM 3460 O O . ASN B 1 203 ? -3.828 28.781 18.953 1 98.56 203 ASN B O 1
ATOM 3464 N N . VAL B 1 204 ? -2.057 27.531 18.375 1 98.62 204 VAL B N 1
ATOM 3465 C CA . VAL B 1 204 ? -2.863 26.328 18.266 1 98.62 204 VAL B CA 1
ATOM 3466 C C . VAL B 1 204 ? -3.102 25.734 19.641 1 98.62 204 VAL B C 1
ATOM 3468 O O . VAL B 1 204 ? -2.33 25.969 20.578 1 98.62 204 VAL B O 1
ATOM 3471 N N . LYS B 1 205 ? -4.141 24.969 19.828 1 98.06 205 LYS B N 1
ATOM 3472 C CA . LYS B 1 205 ? -4.438 24.344 21.109 1 98.06 205 LYS B CA 1
ATOM 3473 C C . LYS B 1 205 ? -3.611 23.078 21.312 1 98.06 205 LYS B C 1
ATOM 3475 O O . LYS B 1 205 ? -3.037 22.859 22.375 1 98.06 205 LYS B O 1
ATOM 3480 N N . GLU B 1 206 ? -3.57 22.234 20.312 1 98.56 206 GLU B N 1
ATOM 3481 C CA . GLU B 1 206 ? -2.824 20.969 20.344 1 98.56 206 GLU B CA 1
ATOM 3482 C C . GLU B 1 206 ? -1.991 20.781 19.078 1 98.56 206 GLU B C 1
ATOM 3484 O O . GLU B 1 206 ? -2.416 21.172 18 1 98.56 206 GLU B O 1
ATOM 3489 N N . LEU B 1 207 ? -0.812 20.234 19.266 1 98.88 207 LEU B N 1
ATOM 3490 C CA . LEU B 1 207 ? 0.1 19.938 18.172 1 98.88 207 LEU B CA 1
ATOM 3491 C C . LEU B 1 207 ? 0.348 18.438 18.062 1 98.88 207 LEU B C 1
ATOM 3493 O O . LEU B 1 207 ? 0.739 17.797 19.047 1 98.88 207 LEU B O 1
ATOM 3497 N N . LEU B 1 208 ? 0.027 17.844 16.922 1 98.94 208 LEU B N 1
ATOM 3498 C CA . LEU B 1 208 ? 0.291 16.453 16.625 1 98.94 208 LEU B CA 1
ATOM 3499 C C . LEU B 1 208 ? 1.418 16.312 15.602 1 98.94 208 LEU B C 1
ATOM 3501 O O . LEU B 1 208 ? 1.268 16.719 14.445 1 98.94 208 LEU B O 1
ATOM 3505 N N . LEU B 1 209 ? 2.574 15.789 16.031 1 98.94 209 LEU B N 1
ATOM 3506 C CA . LEU B 1 209 ? 3.701 15.57 15.133 1 98.94 209 LEU B CA 1
ATOM 3507 C C . LEU B 1 209 ? 3.506 14.289 14.328 1 98.94 209 LEU B C 1
ATOM 3509 O O . LEU B 1 209 ? 3.307 13.211 14.898 1 98.94 209 LEU B O 1
ATOM 3513 N N . THR B 1 210 ? 3.535 14.414 12.992 1 98.88 210 THR B N 1
ATOM 3514 C CA . THR B 1 210 ? 3.318 13.273 12.109 1 98.88 210 THR B CA 1
ATOM 3515 C C . THR B 1 210 ? 4.395 13.219 11.023 1 98.88 210 THR B C 1
ATOM 3517 O O . THR B 1 210 ? 5.402 13.93 11.109 1 98.88 210 THR B O 1
ATOM 3520 N N . HIS B 1 211 ? 4.207 12.258 9.992 1 98.88 211 HIS B N 1
ATOM 3521 C CA . HIS B 1 211 ? 5.188 12.078 8.922 1 98.88 211 HIS B CA 1
ATOM 3522 C C . HIS B 1 211 ? 6.598 11.938 9.492 1 98.88 211 HIS B C 1
ATOM 3524 O O . HIS B 1 211 ? 7.508 12.664 9.086 1 98.88 211 HIS B O 1
ATOM 3530 N N . LEU B 1 212 ? 6.824 11.055 10.414 1 98.75 212 LEU B N 1
ATOM 3531 C CA . LEU B 1 212 ? 7.973 10.961 11.312 1 98.75 212 LEU B CA 1
ATOM 3532 C C . LEU B 1 212 ? 9.18 10.375 10.586 1 98.75 212 LEU B C 1
ATOM 3534 O O . LEU B 1 212 ? 9.023 9.648 9.609 1 98.75 212 LEU B O 1
ATOM 3538 N N . PRO B 1 213 ? 10.352 10.742 11.078 1 98.12 213 PRO B N 1
ATOM 3539 C CA . PRO B 1 213 ? 11.578 10.203 10.492 1 98.12 213 PRO B CA 1
ATOM 3540 C C . PRO B 1 213 ? 11.812 8.742 10.859 1 98.12 213 PRO B C 1
ATOM 3542 O O . PRO B 1 213 ? 11.281 8.258 11.859 1 98.12 213 PRO B O 1
ATOM 3545 N N . HIS B 1 214 ? 12.68 8.078 10.094 1 97.75 214 HIS B N 1
ATOM 3546 C CA . HIS B 1 214 ? 12.938 6.652 10.281 1 97.75 214 HIS B CA 1
ATOM 3547 C C . HIS B 1 214 ? 14.211 6.43 11.094 1 97.75 214 HIS B C 1
ATOM 3549 O O . HIS B 1 214 ? 14.547 5.289 11.422 1 97.75 214 HIS B O 1
ATOM 3555 N N . THR B 1 215 ? 14.898 7.477 11.367 1 97.31 215 THR B N 1
ATOM 3556 C CA . THR B 1 215 ? 16.109 7.395 12.188 1 97.31 215 THR B CA 1
ATOM 3557 C C . THR B 1 215 ? 15.945 8.219 13.461 1 97.31 215 THR B C 1
ATOM 3559 O O . THR B 1 215 ? 15.078 9.094 13.539 1 97.31 215 THR B O 1
ATOM 3562 N N . GLY B 1 216 ? 16.719 7.918 14.438 1 97.06 216 GLY B N 1
ATOM 3563 C CA . GLY B 1 216 ? 16.672 8.648 15.688 1 97.06 216 GLY B CA 1
ATOM 3564 C C . GLY B 1 216 ? 15.531 8.203 16.594 1 97.06 216 GLY B C 1
ATOM 3565 O O . GLY B 1 216 ? 14.883 7.191 16.312 1 97.06 216 GLY B O 1
ATOM 3566 N N . ASN B 1 217 ? 15.375 8.93 17.688 1 97.44 217 ASN B N 1
ATOM 3567 C CA . ASN B 1 217 ? 14.312 8.672 18.656 1 97.44 217 ASN B CA 1
ATOM 3568 C C . ASN B 1 217 ? 13.18 9.68 18.516 1 97.44 217 ASN B C 1
ATOM 3570 O O . ASN B 1 217 ? 13.336 10.852 18.891 1 97.44 217 ASN B O 1
ATOM 3574 N N . PRO B 1 218 ? 12.047 9.219 18.078 1 97.44 218 PRO B N 1
ATOM 3575 C CA . PRO B 1 218 ? 10.945 10.148 17.844 1 97.44 218 PRO B CA 1
ATOM 3576 C C . PRO B 1 218 ? 10.602 10.992 19.078 1 97.44 218 PRO B C 1
ATOM 3578 O O . PRO B 1 218 ? 10.172 12.141 18.953 1 97.44 218 PRO B O 1
ATOM 3581 N N . SER B 1 219 ? 10.805 10.477 20.281 1 97.94 219 SER B N 1
ATOM 3582 C CA . SER B 1 219 ? 10.508 11.234 21.484 1 97.94 219 SER B CA 1
ATOM 3583 C C . SER B 1 219 ? 11.352 12.508 21.562 1 97.94 219 SER B C 1
ATOM 3585 O O . SER B 1 219 ? 10.969 13.477 22.219 1 97.94 219 SER B O 1
ATOM 3587 N N . ASP B 1 220 ? 12.492 12.492 20.906 1 98.56 220 ASP B N 1
ATOM 3588 C CA . ASP B 1 220 ? 13.352 13.68 20.859 1 98.56 220 ASP B CA 1
ATOM 3589 C C . ASP B 1 220 ? 12.68 14.82 20.109 1 98.56 220 ASP B C 1
ATOM 3591 O O . ASP B 1 220 ? 12.922 15.992 20.406 1 98.56 220 ASP B O 1
ATOM 3595 N N . LEU B 1 221 ? 11.836 14.5 19.141 1 98.81 221 LEU B N 1
ATOM 3596 C CA . LEU B 1 221 ? 11.094 15.531 18.422 1 98.81 221 LEU B CA 1
ATOM 3597 C C . LEU B 1 221 ? 10.203 16.328 19.391 1 98.81 221 LEU B C 1
ATOM 3599 O O . LEU B 1 221 ? 10.133 17.547 19.297 1 98.81 221 LEU B O 1
ATOM 3603 N N . VAL B 1 222 ? 9.531 15.617 20.281 1 98.62 222 VAL B N 1
ATOM 3604 C CA . VAL B 1 222 ? 8.641 16.234 21.25 1 98.62 222 VAL B CA 1
ATOM 3605 C C . VAL B 1 222 ? 9.445 17.109 22.219 1 98.62 222 VAL B C 1
ATOM 3607 O O . VAL B 1 222 ? 9.07 18.25 22.484 1 98.62 222 VAL B O 1
ATOM 3610 N N . THR B 1 223 ? 10.562 16.531 22.719 1 98.44 223 THR B N 1
ATOM 3611 C CA . THR B 1 223 ? 11.43 17.25 23.656 1 98.44 223 THR B CA 1
ATOM 3612 C C . THR B 1 223 ? 11.93 18.547 23.031 1 98.44 223 THR B C 1
ATOM 3614 O O . THR B 1 223 ? 11.914 19.594 23.672 1 98.44 223 THR B O 1
ATOM 3617 N N . GLU B 1 224 ? 12.328 18.469 21.766 1 98.81 224 GLU B N 1
ATOM 3618 C CA . GLU B 1 224 ? 12.82 19.641 21.047 1 98.81 224 GLU B CA 1
ATOM 3619 C C . GLU B 1 224 ? 11.711 20.672 20.828 1 98.81 224 GLU B C 1
ATOM 3621 O O . GLU B 1 224 ? 11.914 21.859 21.062 1 98.81 224 GLU B O 1
ATOM 3626 N N . ALA B 1 225 ? 10.578 20.219 20.391 1 98.81 225 ALA B N 1
ATOM 3627 C CA . ALA B 1 225 ? 9.453 21.109 20.094 1 98.81 225 ALA B CA 1
ATOM 3628 C C . ALA B 1 225 ? 8.969 21.812 21.359 1 98.81 225 ALA B C 1
ATOM 3630 O O . ALA B 1 225 ? 8.547 22.969 21.312 1 98.81 225 ALA B O 1
ATOM 3631 N N . LYS B 1 226 ? 9.047 21.172 22.516 1 98.5 226 LYS B N 1
ATOM 3632 C CA . LYS B 1 226 ? 8.57 21.703 23.797 1 98.5 226 LYS B CA 1
ATOM 3633 C C . LYS B 1 226 ? 9.398 22.906 24.234 1 98.5 226 LYS B C 1
ATOM 3635 O O . LYS B 1 226 ? 8.961 23.688 25.078 1 98.5 226 LYS B O 1
ATOM 3640 N N . GLN B 1 227 ? 10.562 23.047 23.734 1 98.5 227 GLN B N 1
AT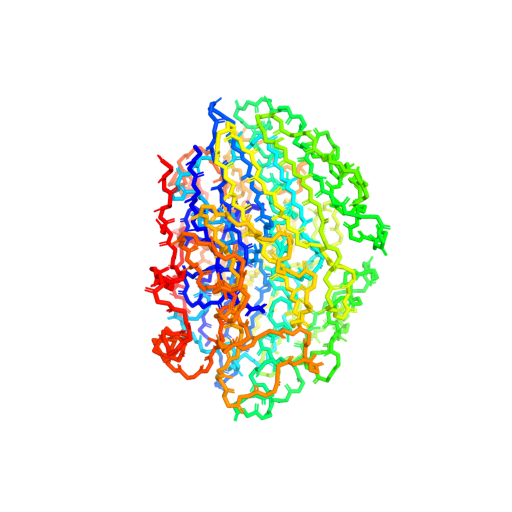OM 3641 C CA . GLN B 1 227 ? 11.398 24.188 24.062 1 98.5 227 GLN B CA 1
ATOM 3642 C C . GLN B 1 227 ? 10.812 25.484 23.5 1 98.5 227 GLN B C 1
ATOM 3644 O O . GLN B 1 227 ? 11.164 26.578 23.938 1 98.5 227 GLN B O 1
ATOM 3649 N N . ILE B 1 228 ? 9.945 25.359 22.547 1 98.62 228 ILE B N 1
ATOM 3650 C CA . ILE B 1 228 ? 9.445 26.516 21.828 1 98.62 228 ILE B CA 1
ATOM 3651 C C . ILE B 1 228 ? 7.938 26.656 22.047 1 98.62 228 ILE B C 1
ATOM 3653 O O . ILE B 1 228 ? 7.438 27.766 22.281 1 98.62 228 ILE B O 1
ATOM 3657 N N . PHE B 1 229 ? 7.266 25.562 21.938 1 98.62 229 PHE B N 1
ATOM 3658 C CA . PHE B 1 229 ? 5.812 25.531 22.078 1 98.62 229 PHE B CA 1
ATOM 3659 C C . PHE B 1 229 ? 5.414 24.906 23.406 1 98.62 229 PHE B C 1
ATOM 3661 O O . PHE B 1 229 ? 5.75 23.75 23.688 1 98.62 229 PHE B O 1
ATOM 3668 N N . SER B 1 230 ? 4.594 25.609 24.25 1 97.19 230 SER B N 1
ATOM 3669 C CA . SER B 1 230 ? 4.277 25.188 25.609 1 97.19 230 SER B CA 1
ATOM 3670 C C . SER B 1 230 ? 2.957 24.422 25.656 1 97.19 230 SER B C 1
ATOM 3672 O O . SER B 1 230 ? 2.557 23.922 26.703 1 97.19 230 SER B O 1
ATOM 3674 N N . GLY B 1 231 ? 2.209 24.375 24.516 1 96.94 231 GLY B N 1
ATOM 3675 C CA . GLY B 1 231 ? 0.954 23.641 24.484 1 96.94 231 GLY B CA 1
ATOM 3676 C C . GLY B 1 231 ? 1.146 22.141 24.469 1 96.94 231 GLY B C 1
ATOM 3677 O O . GLY B 1 231 ? 2.258 21.641 24.656 1 96.94 231 GLY B O 1
ATOM 3678 N N . HIS B 1 232 ? 0.083 21.406 24.344 1 97.62 232 HIS B N 1
ATOM 3679 C CA . HIS B 1 232 ? 0.109 19.953 24.312 1 97.62 232 HIS B CA 1
ATOM 3680 C C . HIS B 1 232 ? 0.677 19.438 23 1 97.62 232 HIS B C 1
ATOM 3682 O O . HIS B 1 232 ? 0.201 19.812 21.922 1 97.62 232 HIS B O 1
ATOM 3688 N N . ILE B 1 233 ? 1.74 18.656 23.094 1 98.69 233 ILE B N 1
ATOM 3689 C CA . ILE B 1 233 ? 2.379 18.047 21.922 1 98.69 233 ILE B CA 1
ATOM 3690 C C . ILE B 1 233 ? 2.264 16.531 22 1 98.69 233 ILE B C 1
ATOM 3692 O O . ILE B 1 233 ? 2.598 15.93 23.016 1 98.69 233 ILE B O 1
ATOM 3696 N N . THR B 1 234 ? 1.75 15.906 20.969 1 98.44 234 THR B N 1
ATOM 3697 C CA . THR B 1 234 ? 1.635 14.453 20.875 1 98.44 234 THR B CA 1
ATOM 3698 C C . THR B 1 234 ? 2.357 13.938 19.641 1 98.44 234 THR B C 1
ATOM 3700 O O . THR B 1 234 ? 2.371 14.594 18.594 1 98.44 234 THR B O 1
ATOM 3703 N N . LEU B 1 235 ? 2.988 12.781 19.781 1 98.5 235 LEU B N 1
ATOM 3704 C CA . LEU B 1 235 ? 3.479 12.039 18.625 1 98.5 235 LEU B CA 1
ATOM 3705 C C . LEU B 1 235 ? 2.367 11.195 18 1 98.5 235 LEU B C 1
ATOM 3707 O O . LEU B 1 235 ? 1.689 10.445 18.703 1 98.5 235 LEU B O 1
ATOM 3711 N N . ALA B 1 236 ? 2.23 11.344 16.672 1 98.88 236 ALA B N 1
ATOM 3712 C CA . ALA B 1 236 ? 1.235 10.516 15.992 1 98.88 236 ALA B CA 1
ATOM 3713 C C . ALA B 1 236 ? 1.535 9.031 16.172 1 98.88 236 ALA B C 1
ATOM 3715 O O . ALA B 1 236 ? 2.697 8.625 16.156 1 98.88 236 ALA B O 1
ATOM 3716 N N . HIS B 1 237 ? 0.575 8.281 16.375 1 98.69 237 HIS B N 1
ATOM 3717 C CA . HIS B 1 237 ? 0.615 6.824 16.391 1 98.69 237 HIS B CA 1
ATOM 3718 C C . HIS B 1 237 ? -0.708 6.234 15.906 1 98.69 237 HIS B C 1
ATOM 3720 O O . HIS B 1 237 ? -1.745 6.898 15.969 1 98.69 237 HIS B O 1
ATOM 3726 N N . SER B 1 238 ? -0.649 5.066 15.367 1 98.38 238 SER B N 1
ATOM 3727 C CA . SER B 1 238 ? -1.845 4.43 14.82 1 98.38 238 SER B CA 1
ATOM 3728 C C . SER B 1 238 ? -2.957 4.359 15.867 1 98.38 238 SER B C 1
ATOM 3730 O O . SER B 1 238 ? -2.736 3.902 16.984 1 98.38 238 SER B O 1
ATOM 3732 N N . GLY B 1 239 ? -4.105 4.828 15.516 1 98.69 239 GLY B N 1
ATOM 3733 C CA . GLY B 1 239 ? -5.273 4.727 16.375 1 98.69 239 GLY B CA 1
ATOM 3734 C C . GLY B 1 239 ? -5.434 5.914 17.312 1 98.69 239 GLY B C 1
ATOM 3735 O O . GLY B 1 239 ? -6.402 5.988 18.062 1 98.69 239 GLY B O 1
ATOM 3736 N N . TYR B 1 240 ? -4.465 6.828 17.312 1 98.75 240 TYR B N 1
ATOM 3737 C CA . TYR B 1 240 ? -4.656 8.055 18.062 1 98.75 240 TYR B CA 1
ATOM 3738 C C . TYR B 1 240 ? -5.949 8.758 17.656 1 98.75 240 TYR B C 1
ATOM 3740 O O . TYR B 1 240 ? -6.242 8.883 16.469 1 98.75 240 TYR B O 1
ATOM 3748 N N . VAL B 1 241 ? -6.719 9.18 18.656 1 98.81 241 VAL B N 1
ATOM 3749 C CA . VAL B 1 241 ? -7.988 9.844 18.391 1 98.81 241 VAL B CA 1
ATOM 3750 C C . VAL B 1 241 ? -7.988 11.227 19.047 1 98.81 241 VAL B C 1
ATOM 3752 O O . VAL B 1 241 ? -7.66 11.367 20.219 1 98.81 241 VAL B O 1
ATOM 3755 N N . TRP B 1 242 ? -8.25 12.219 18.25 1 98.62 242 TRP B N 1
ATOM 3756 C CA . TRP B 1 242 ? -8.562 13.562 18.734 1 98.62 242 TRP B CA 1
ATOM 3757 C C . TRP B 1 242 ? -10.055 13.844 18.625 1 98.62 242 TRP B C 1
ATOM 3759 O O . TRP B 1 242 ? -10.656 13.641 17.562 1 98.62 242 TRP B O 1
ATOM 3769 N N . ASN B 1 243 ? -10.672 14.234 19.688 1 96 243 ASN B N 1
ATOM 3770 C CA . ASN B 1 243 ? -12.086 14.578 19.75 1 96 243 ASN B CA 1
ATOM 3771 C C . ASN B 1 243 ? -12.297 16.016 20.234 1 96 243 ASN B C 1
ATOM 3773 O O . ASN B 1 243 ? -11.602 16.469 21.156 1 96 243 ASN B O 1
ATOM 3777 N N . SER B 1 244 ? -13.102 16.812 19.469 1 88.19 244 SER B N 1
ATOM 3778 C CA . SER B 1 244 ? -13.453 18.156 19.922 1 88.19 244 SER B CA 1
ATOM 3779 C C . SER B 1 244 ? -14.375 18.109 21.141 1 88.19 244 SER B C 1
ATOM 3781 O O . SER B 1 244 ? -15.117 17.141 21.312 1 88.19 244 SER B O 1
#

InterPro domains:
  IPR001279 Metallo-beta-lactamase [PF12706] (30-211)
  IPR001279 Metallo-beta-lactamase [SM00849] (18-211)
  IPR036866 Ribonuclease Z/Hydroxyacylglutathione hydrolase-like [G3DSA:3.60.15.10] (1-244)
  IPR036866 Ribonuclease Z/Hydroxyacylglutathione hydrolase-like [SSF56281] (1-242)

Secondary structure (DSSP, 8-state):
-EEEEEE-BSSSPPTT--BSEEEEEETTEEEEE---TTHHHHHTTTS-GGG--EEE-S---HHHHTTHHHHHHHHHHHHHHT-PPPPEEEEE-SSSHHHHHTT-BTTTEEEEE--TTSPEEETTEEEEEEE--SSS--EEEEEEETTEEEEE--S----TTHHHHHTT-SEEEEE--B-TTS--GGGT--BHHHHHHHHHHHT-SEEEEESB-SSS-HHHHHHHHHTT--SEEEE--TT-EEE-/-EEEEEE-BSSS--TT--BSEEEEEETTEEEEE---TTHHHHHTTTS-GGG--EEE-S---HHHHTTHHHHHHHHHHHHHHT-PPPPEEEEE-SSSHHHHHTT-BTTTEEEEE--TTSPEEETTEEEEEEE--SSS--EEEEEEETTEEEEE--S----TTHHHHHTT-SEEEEE--B-TTS--GGGT--BHHHHHHHHHHHT-SEEEEESB-SSS-HHHHHHHHTTT--SEEEE--TT-EEE-

Radius of gyration: 23.04 Å; Cα contacts (8 Å, |Δi|>4): 1340; chains: 2; bounding box: 48×68×49 Å

Solvent-accessible surface area (backbone atoms only — not comparable to full-atom values): 23757 Å² total; per-residue (Å²): 86,37,38,32,32,36,15,34,27,42,49,33,40,51,66,79,39,11,3,29,14,36,40,36,36,44,95,90,41,30,37,34,39,29,31,0,34,21,14,64,13,44,38,46,78,79,42,61,76,87,61,55,59,33,35,40,43,44,41,75,54,40,25,28,38,27,31,49,55,22,49,42,37,42,44,48,51,40,33,74,72,74,48,80,62,75,59,33,45,28,33,29,54,69,91,41,58,69,61,33,55,67,41,44,47,82,74,33,22,37,48,39,73,56,58,66,90,41,73,44,78,55,88,71,33,39,34,37,50,43,81,48,44,36,97,55,82,28,33,18,37,39,42,28,39,91,93,46,34,36,28,37,42,51,58,24,23,83,54,78,67,50,25,74,69,37,46,62,18,53,33,36,40,32,39,30,45,32,45,69,90,47,85,24,55,92,75,19,26,21,15,19,50,56,48,17,47,38,41,47,74,12,51,34,55,28,38,34,40,23,30,38,52,95,66,85,60,72,68,53,39,56,60,53,16,50,77,65,20,84,58,53,74,43,76,60,47,74,69,42,72,50,72,114,84,36,39,34,33,35,16,34,27,41,48,33,40,49,66,80,39,11,2,30,14,35,39,36,36,44,97,92,42,30,37,34,40,29,32,0,34,20,16,66,13,43,38,45,76,78,42,60,76,87,61,55,57,33,35,40,40,45,42,74,53,39,26,28,38,26,30,49,56,24,49,44,36,42,44,47,50,39,31,74,74,74,48,78,61,75,61,32,45,29,34,31,53,69,91,42,58,68,60,31,55,67,41,44,48,82,73,33,23,36,48,38,75,57,57,64,92,41,72,44,78,55,88,71,33,39,34,36,49,43,81,47,45,38,96,56,82,28,33,18,37,38,41,29,37,92,93,45,34,37,28,37,41,52,59,25,24,83,56,77,67,52,25,74,70,37,45,62,16,52,32,36,42,32,38,30,45,32,45,70,91,47,85,24,55,91,76,19,26,21,15,19,50,55,48,16,47,39,41,46,74,11,50,35,55,28,39,33,40,22,32,38,52,94,66,85,60,71,68,53,39,54,60,53,16,48,76,66,20,86,58,54,74,43,77,62,47,74,69,42,70,50,71,115

Organism: Bacillus thuringiensis (NCBI:txid1428)

Foldseek 3Di:
DKKFFLAFAAPAADVPGAFGWMWDDDPQAIEIEFDAGCSQVSVVVPPDLLSHQEYEYFDQPRSRHVCLVVSLVVQVVCCVPPNHGAAYEYEDACQPVVSQVSNDDPPRYDYDYDDQCDWDDDVQWTWHWDFAQAPDTGIWIWIDGDPATETEHPFAEADPVLQCVCAAHQEYEAEAAAAPVDDCHVRGHYHLCRQLQSCASSVYQEYEYGNYYPDDDRVNSVVRSCVRHVHHYHYDDGGDMDDD/DKKFFLAFAAPAADVPGAFGWMWDDDPQAIEIEFDAGCSQVSVVVPPDLLSHQEYEYFDQPRSRHVCLVVSLVVQVVCCVPPNHGAAYEYEDACQPVVSQVSNDDPPRYDRDYDDQCDWDDDVQWTWHWDFAQAPDTGIWIWIDGDPATETAHPFAEADPVLQCVCAAHQEYEAEAAAAPVDDCHVRGHYHLCRQLQSCASSVYQEYEYGNYYPDDDRVNSVVRSCVRHVHHYHYDDGGDMDDD

Sequence (488 aa):
MKMTVVGFWGGFPEAGEATSGYLFEHDGFRLLVDCGSGVLAQLQKYITPSHIDAVVLSHYHHDHVADIGVLQYARLITSATTRQLPELPIYGHTFDENGFHSLTHEPHTKGIAYNPEETLQVGPFSISFLKTVHPVTCFAMRITAGDDAVVYSADSSYIPEFIPFTKDADLFICECNMYAHQEAAKAGHMNSTEVASIAKDANVKELLLTHLPHTGNPSDLVTEAKQIFSGHITLAHSGYVWNSMKMTVVGFWGGFPEAGEATSGYLFEHDGFRLLVDCGSGVLAQLQKYITPSHIDAVVLSHYHHDHVADIGVLQYARLITSATTRQLPELPIYGHTFDENGFHSLTHEPHTKGIAYNPEETLQVGPFSISFLKTVHPVTCFAMRITAGDDAVVYSADSSYIPEFIPFTKDADLFICECNMYAHQEAAKAGHMNSTEVASIAKDANVKELLLTHLPHTGNPSDLVTEAKQIFSGHITLAHSGYVWNS

Nearest PDB structures (foldseek):
  1zkp-assembly1_C  TM=1.002E+00  e=3.103E-50  Bacillus anthracis str. Ames
  6kns-assembly1_A  TM=9.944E-01  e=7.048E-40  Bacillus subtilis
  6kns-assembly2_B-2  TM=9.921E-01  e=3.568E-39  Bacillus subtilis
  6kns-assembly4_D-2  TM=9.915E-01  e=3.788E-39  Bacillus subtilis
  6kns-assembly3_C-2  TM=9.919E-01  e=8.107E-38  Bacillus subtilis